Protein AF-0000000072257659 (afdb_homodimer)

InterPro domains:
  IPR004472 Dethiobiotin synthase BioD [MF_00336] (3-210)
  IPR004472 Dethiobiotin synthase BioD [PIRSF006755] (4-198)
  IPR004472 Dethiobiotin synthase BioD [PTHR43210] (4-196)
  IPR004472 Dethiobiotin synthase BioD [TIGR00347] (7-176)
  IPR027417 P-loop containing nucleoside triphosphate hydrolase [G3DSA:3.40.50.300] (1-205)
  IPR027417 P-loop containing nucleoside triphosphate hydrolase [SSF52540] (1-191)

Organism: Glaesserella parasuis serovar 5 (strain SH0165) (NCBI:txid557723)

Solvent-accessible surface area (backbone atoms only — not comparable to full-atom values): 22150 Å² total; per-residue (Å²): 130,75,25,49,58,37,33,36,33,19,57,35,65,90,48,44,44,57,59,51,51,13,52,51,42,32,53,45,36,75,73,71,43,49,60,46,70,30,37,59,47,36,54,52,36,69,80,66,49,65,60,57,52,51,26,29,58,64,51,69,49,72,90,46,73,51,49,79,70,31,53,30,37,73,38,63,28,57,55,81,55,55,52,28,58,31,28,53,76,66,74,46,76,72,54,67,63,62,50,50,50,31,50,54,58,49,17,69,76,20,54,29,31,40,35,29,57,50,47,22,53,47,28,38,44,40,98,86,42,27,46,47,56,53,36,50,73,68,55,42,35,26,32,39,26,34,48,27,37,92,57,31,63,24,38,43,48,38,52,52,51,48,28,60,75,54,67,37,48,58,50,26,41,33,40,26,54,67,59,46,82,42,70,70,54,22,53,50,45,51,54,51,51,50,53,50,34,56,74,75,39,66,85,34,44,79,41,79,40,70,75,74,93,128,130,74,25,47,58,35,34,36,33,16,56,36,66,90,48,45,44,57,59,50,52,14,52,51,43,32,53,43,35,74,72,70,44,48,61,46,68,29,38,58,47,37,54,52,37,69,80,68,48,65,60,56,53,50,25,29,58,62,50,69,50,73,89,47,72,50,49,78,71,31,52,31,36,74,38,62,29,57,53,81,56,54,52,29,58,30,28,54,76,67,74,47,77,71,54,68,64,62,49,51,51,31,51,54,58,48,18,69,76,19,53,30,31,40,37,30,56,50,46,22,54,47,28,38,44,40,98,85,40,29,46,47,54,53,36,51,74,66,56,42,35,26,34,40,27,33,47,28,37,93,55,32,62,24,38,44,46,38,50,53,51,49,28,60,74,55,65,38,50,56,51,26,42,32,39,28,53,66,58,46,81,42,70,69,53,21,53,50,46,51,54,50,50,52,53,49,34,56,74,74,37,67,85,34,42,79,40,81,40,70,76,74,93,127

Radius of gyration: 22.58 Å; Cα contacts (8 Å, |Δi|>4): 919; chains: 2; bounding box: 48×72×50 Å

Foldseek 3Di:
DFAAEEEEFELFPPLCRLVVLLQVQLVVVVVPWFEAEAEAAAEQDDQQHPSNVSSCVSNVHDDDPCRNVCLRPVYYFNHPDFQAVRCVVVVHADDVVSNVVSSRVVRVPTNYYYYYYHTHCAGDNHPVDGNLNVCLVVLHAYEYEFELDPPRLVSVVVRVVSCVVSVRHHAEYEYEHPPDDDPVSRVVSLVVVVVVCCVPPVNHYYHYDYDDDD/DFAAEEEEFELFAPLCRLVVLLQVQLVVVVVPWFEAEAEAAAEQDDQQHPSNVSSCVSNVHDDDPCRNVCLRPVYYFNHPDFQAVRCVVVVHADDVVSNVVSSRVVRVPTNYYYYYYHTHCAGDNHPPDGNLNVCLVVLHAYEYEFELDPPRLVSVVVRVVSCVVSVRHHAAYEYEHPPPPDPVSRVVSLVVVVVVCCVPPVNHYYHYDYDDDD

Nearest PDB structures (foldseek):
  1a82-assembly1_A  TM=8.736E-01  e=1.818E-18  Escherichia coli
  1dae-assembly1_A  TM=8.773E-01  e=2.198E-18  Escherichia coli
  1dts-assembly1_A-2  TM=8.507E-01  e=1.213E-17  Escherichia coli
  3of5-assembly1_B  TM=8.726E-01  e=6.955E-16  Francisella tularensis subsp. tularensis SCHU S4
  3of5-assembly1_A  TM=8.571E-01  e=1.583E-15  Francisella tularensis subsp. tularensis SCHU S4

Structure (mmCIF, N/CA/C/O backbone):
data_AF-0000000072257659-model_v1
#
loop_
_entity.id
_entity.type
_entity.pdbx_description
1 polymer 'ATP-dependent dethiobiotin synthetase BioD'
#
loop_
_atom_site.group_PDB
_atom_site.id
_atom_site.type_symbol
_atom_site.label_atom_id
_atom_site.label_alt_id
_atom_site.label_comp_id
_atom_site.label_asym_id
_atom_site.label_entity_id
_atom_site.label_seq_id
_atom_site.pdbx_PDB_ins_code
_atom_site.Cartn_x
_atom_site.Cartn_y
_atom_site.Cartn_z
_atom_site.occupancy
_atom_site.B_iso_or_equiv
_atom_site.auth_seq_id
_atom_site.auth_comp_id
_atom_site.auth_asym_id
_atom_site.auth_atom_id
_atom_site.pdbx_PDB_model_num
ATOM 1 N N . MET A 1 1 ? -6.242 -27.188 -26.516 1 78.69 1 MET A N 1
ATOM 2 C CA . MET A 1 1 ? -6.359 -25.766 -26.188 1 78.69 1 MET A CA 1
ATOM 3 C C . MET A 1 1 ? -5.438 -25.391 -25.031 1 78.69 1 MET A C 1
ATOM 5 O O . MET A 1 1 ? -5.18 -26.219 -24.141 1 78.69 1 MET A O 1
ATOM 9 N N . LEU A 1 2 ? -4.652 -24.25 -25.047 1 93.5 2 LEU A N 1
ATOM 10 C CA . LEU A 1 2 ? -3.711 -23.859 -24 1 93.5 2 LEU A CA 1
ATOM 11 C C . LEU A 1 2 ? -4.441 -23.531 -22.719 1 93.5 2 LEU A C 1
ATOM 13 O O . LEU A 1 2 ? -5.516 -22.922 -22.734 1 93.5 2 LEU A O 1
ATOM 17 N N . GLY A 1 3 ? -3.881 -24 -21.625 1 98.12 3 GLY A N 1
ATOM 18 C CA . GLY A 1 3 ? -4.461 -23.719 -20.312 1 98.12 3 GLY A CA 1
ATOM 19 C C . GLY A 1 3 ? -4.57 -22.234 -20.016 1 98.12 3 GLY A C 1
ATOM 20 O O . GLY A 1 3 ? -3.816 -21.422 -20.562 1 98.12 3 GLY A O 1
ATOM 21 N N . LYS A 1 4 ? -5.559 -21.875 -19.203 1 98.56 4 LYS A N 1
ATOM 22 C CA . LYS A 1 4 ? -5.742 -20.5 -18.734 1 98.56 4 LYS A CA 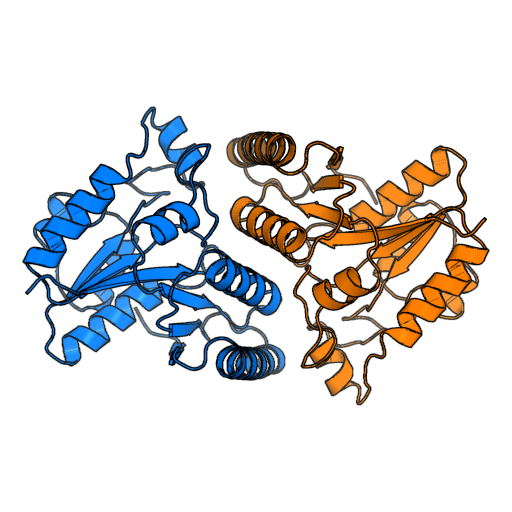1
ATOM 23 C C . LYS A 1 4 ? -4.73 -20.156 -17.656 1 98.56 4 LYS A C 1
ATOM 25 O O . LYS A 1 4 ? -4.469 -20.953 -16.75 1 98.56 4 LYS A O 1
ATOM 30 N N . VAL A 1 5 ? -4.113 -19.016 -17.797 1 98.88 5 VAL A N 1
ATOM 31 C CA . VAL A 1 5 ? -3.205 -18.516 -16.766 1 98.88 5 VAL A CA 1
ATOM 32 C C . VAL A 1 5 ? -3.896 -17.438 -15.945 1 98.88 5 VAL A C 1
ATOM 34 O O . VAL A 1 5 ? -4.492 -16.516 -16.5 1 98.88 5 VAL A O 1
ATOM 37 N N . ILE A 1 6 ? -3.916 -17.531 -14.648 1 98.88 6 ILE A N 1
ATOM 38 C CA . ILE A 1 6 ? -4.398 -16.516 -13.719 1 98.88 6 ILE A CA 1
ATOM 39 C C . ILE A 1 6 ? -3.279 -16.109 -12.758 1 98.88 6 ILE A C 1
ATOM 41 O O . ILE A 1 6 ? -2.625 -16.984 -12.172 1 98.88 6 ILE A O 1
ATOM 45 N N . PHE A 1 7 ? -2.977 -14.875 -12.695 1 98.94 7 PHE A N 1
ATOM 46 C CA . PHE A 1 7 ? -1.957 -14.375 -11.789 1 98.94 7 PHE A CA 1
ATOM 47 C C . PHE A 1 7 ? -2.551 -14.094 -10.414 1 98.94 7 PHE A C 1
ATOM 49 O O . PHE A 1 7 ? -3.648 -13.539 -10.305 1 98.94 7 PHE A O 1
ATOM 56 N N . VAL A 1 8 ? -1.877 -14.492 -9.336 1 98.94 8 VAL A N 1
ATOM 57 C CA . VAL A 1 8 ? -2.305 -14.219 -7.973 1 98.94 8 VAL A CA 1
ATOM 58 C C . VAL A 1 8 ? -1.305 -13.289 -7.289 1 98.94 8 VAL A C 1
ATOM 60 O O . VAL A 1 8 ? -0.116 -13.602 -7.195 1 98.94 8 VAL A O 1
ATOM 63 N N . SER A 1 9 ? -1.719 -12.156 -6.875 1 98.88 9 SER A N 1
ATOM 64 C CA . SER A 1 9 ? -0.902 -11.219 -6.113 1 98.88 9 SER A CA 1
ATOM 65 C C . SER A 1 9 ? -1.606 -10.789 -4.832 1 98.88 9 SER A C 1
ATOM 67 O O . SER A 1 9 ? -2.678 -11.297 -4.5 1 98.88 9 SER A O 1
ATOM 69 N N . GLY A 1 10 ? -0.973 -10.031 -4.004 1 98.69 10 GLY A N 1
ATOM 70 C CA . GLY A 1 10 ? -1.512 -9.484 -2.77 1 98.69 10 GLY A CA 1
ATOM 71 C C . GLY A 1 10 ? -1.217 -8.008 -2.592 1 98.69 10 GLY A C 1
ATOM 72 O O . GLY A 1 10 ? -0.432 -7.43 -3.348 1 98.69 10 GLY A O 1
ATOM 73 N N . ILE A 1 11 ? -1.874 -7.438 -1.602 1 98.31 11 ILE A N 1
ATOM 74 C CA . ILE A 1 11 ? -1.681 -6.008 -1.364 1 98.31 11 ILE A CA 1
ATOM 75 C C . ILE A 1 11 ? -0.435 -5.793 -0.507 1 98.31 11 ILE A C 1
ATOM 77 O O . ILE A 1 11 ? 0.027 -4.66 -0.348 1 98.31 11 ILE A O 1
ATOM 81 N N . ASP A 1 12 ? 0.065 -6.848 0.08 1 95.62 12 ASP A N 1
ATOM 82 C CA . ASP A 1 12 ? 1.229 -6.773 0.957 1 95.62 12 ASP A CA 1
ATOM 83 C C . ASP A 1 12 ? 1.918 -8.133 1.073 1 95.62 12 ASP A C 1
ATOM 85 O O . ASP A 1 12 ? 1.405 -9.133 0.579 1 95.62 12 ASP A O 1
ATOM 89 N N . THR A 1 13 ? 3.084 -7.988 1.74 1 92.75 13 THR A N 1
ATOM 90 C CA . THR A 1 13 ? 3.74 -9.227 2.16 1 92.75 13 THR A CA 1
ATOM 91 C C . THR A 1 13 ? 2.939 -9.914 3.26 1 92.75 13 THR A C 1
ATOM 93 O O . THR A 1 13 ? 2.379 -9.25 4.137 1 92.75 13 THR A O 1
ATOM 96 N N . ASP A 1 14 ? 2.699 -11.227 3.264 1 92.19 14 ASP A N 1
ATOM 97 C CA . ASP A 1 14 ? 2.117 -12.062 4.309 1 92.19 14 ASP A CA 1
ATOM 98 C C . ASP A 1 14 ? 0.61 -11.836 4.414 1 92.19 14 ASP A C 1
ATOM 100 O O . ASP A 1 14 ? 0.02 -12.047 5.477 1 92.19 14 ASP A O 1
ATOM 104 N N . VAL A 1 15 ? 0.021 -11.344 3.361 1 96.44 15 VAL A N 1
ATOM 105 C CA . VAL A 1 15 ? -1.415 -11.086 3.373 1 96.44 15 VAL A CA 1
ATOM 106 C C . VAL A 1 15 ? -2.176 -12.391 3.135 1 96.44 15 VAL A C 1
ATOM 108 O O . VAL A 1 15 ? -3.398 -12.438 3.297 1 96.44 15 VAL A O 1
ATOM 111 N N . GLY A 1 16 ? -1.521 -13.477 2.711 1 96.75 16 GLY A N 1
ATOM 112 C CA . GLY A 1 16 ? -2.17 -14.773 2.543 1 96.75 16 GLY A CA 1
ATOM 113 C C . GLY A 1 16 ? -2.227 -15.227 1.096 1 96.75 16 GLY A C 1
ATOM 114 O O . GLY A 1 16 ? -3.053 -16.062 0.736 1 96.75 16 GLY A O 1
ATOM 115 N N . LYS A 1 17 ? -1.448 -14.734 0.213 1 97.62 17 LYS A N 1
ATOM 116 C CA . LYS A 1 17 ? -1.398 -15.086 -1.202 1 97.62 17 LYS A CA 1
ATOM 117 C C . LYS A 1 17 ? -1.211 -16.594 -1.387 1 97.62 17 LYS A C 1
ATOM 119 O O . LYS A 1 17 ? -1.896 -17.219 -2.203 1 97.62 17 LYS A O 1
ATOM 124 N N . THR A 1 18 ? -0.218 -17.078 -0.616 1 98.12 18 THR A N 1
ATOM 125 C CA . THR A 1 18 ? 0.131 -18.5 -0.749 1 98.12 18 THR A CA 1
ATOM 126 C C . THR A 1 18 ? -1.071 -19.375 -0.436 1 98.12 18 THR A C 1
ATOM 128 O O . THR A 1 18 ? -1.379 -20.312 -1.189 1 98.12 18 THR A O 1
ATOM 131 N N . ILE A 1 19 ? -1.768 -19.062 0.643 1 98.44 19 ILE A N 1
ATOM 132 C CA . ILE A 1 19 ? -2.947 -19.828 1.051 1 98.44 19 ILE A CA 1
ATOM 133 C C . ILE A 1 19 ? -4.051 -19.656 0.009 1 98.44 19 ILE A C 1
ATOM 135 O O . ILE A 1 19 ? -4.672 -20.641 -0.412 1 98.44 19 ILE A O 1
ATOM 139 N N . ALA A 1 20 ? -4.281 -18.422 -0.429 1 98.62 20 ALA A N 1
ATOM 140 C CA . ALA A 1 20 ? -5.312 -18.141 -1.423 1 98.62 20 ALA A CA 1
ATOM 141 C C . ALA A 1 20 ? -5.062 -18.922 -2.713 1 98.62 20 ALA A C 1
ATOM 143 O O . ALA A 1 20 ? -5.992 -19.469 -3.307 1 98.62 20 ALA A O 1
ATOM 144 N N . THR A 1 21 ? -3.783 -18.969 -3.172 1 98.88 21 THR A N 1
ATOM 145 C CA . THR A 1 21 ? -3.416 -19.688 -4.387 1 98.88 21 THR A CA 1
ATOM 146 C C . THR A 1 21 ? -3.734 -21.172 -4.254 1 98.88 21 THR A C 1
ATOM 148 O O . THR A 1 21 ? -4.363 -21.766 -5.137 1 98.88 21 THR A O 1
ATOM 151 N N . GLY A 1 22 ? -3.316 -21.719 -3.117 1 98.75 22 GLY A N 1
ATOM 152 C CA . GLY A 1 22 ? -3.578 -23.141 -2.881 1 98.75 22 GLY A CA 1
ATOM 153 C C . GLY A 1 22 ? -5.059 -23.469 -2.828 1 98.75 22 GLY A C 1
ATOM 154 O O . GLY A 1 22 ? -5.504 -24.438 -3.432 1 98.75 22 GLY A O 1
ATOM 155 N N . VAL A 1 23 ? -5.82 -22.672 -2.115 1 98.69 23 VAL A N 1
ATOM 156 C CA . VAL A 1 23 ? -7.25 -22.906 -1.945 1 98.69 23 VAL A CA 1
ATOM 157 C C . VAL A 1 23 ? -7.961 -22.75 -3.287 1 98.69 23 VAL A C 1
ATOM 159 O O . VAL A 1 23 ? -8.844 -23.547 -3.623 1 98.69 23 VAL A O 1
ATOM 162 N N . TYR A 1 24 ? -7.582 -21.734 -4.059 1 98.75 24 TYR A N 1
ATOM 163 C CA . TYR A 1 24 ? -8.172 -21.547 -5.379 1 98.75 24 TYR A CA 1
ATOM 164 C C . TYR A 1 24 ? -7.863 -22.719 -6.289 1 98.75 24 TYR A C 1
ATOM 166 O O . TYR A 1 24 ? -8.734 -23.203 -7.016 1 98.75 24 TYR A O 1
ATOM 174 N N . ALA A 1 25 ? -6.633 -23.234 -6.246 1 98.81 25 ALA A N 1
ATOM 175 C CA . ALA A 1 25 ? -6.223 -24.406 -7.027 1 98.81 25 ALA A CA 1
ATOM 176 C C . ALA A 1 25 ? -7.055 -25.625 -6.652 1 98.81 25 ALA A C 1
ATOM 178 O O . ALA A 1 25 ? -7.566 -26.328 -7.527 1 98.81 25 ALA A O 1
ATOM 179 N N . LYS A 1 26 ? -7.164 -25.844 -5.363 1 98.5 26 LYS A N 1
ATOM 180 C CA . LYS A 1 26 ? -7.945 -26.984 -4.879 1 98.5 26 LYS A CA 1
ATOM 181 C C . LYS A 1 26 ? -9.391 -26.906 -5.363 1 98.5 26 LYS A C 1
ATOM 183 O O . LYS A 1 26 ? -9.969 -27.906 -5.789 1 98.5 26 LYS A O 1
ATOM 188 N N . THR A 1 27 ? -9.961 -25.703 -5.27 1 98.19 27 THR A N 1
ATOM 189 C CA . THR A 1 27 ? -11.336 -25.484 -5.695 1 98.19 27 THR A CA 1
ATOM 190 C C . THR A 1 27 ? -11.508 -25.828 -7.172 1 98.19 27 THR A C 1
ATOM 192 O O . THR A 1 27 ? -12.484 -26.484 -7.551 1 98.19 27 THR A O 1
ATOM 195 N N . LEU A 1 28 ? -10.594 -25.422 -8.039 1 98.62 28 LEU A N 1
ATOM 196 C CA . LEU A 1 28 ? -10.633 -25.734 -9.461 1 98.62 28 LEU A CA 1
ATOM 197 C C . LEU A 1 28 ? -10.484 -27.234 -9.688 1 98.62 28 LEU A C 1
ATOM 199 O O . LEU A 1 28 ? -11.172 -27.812 -10.539 1 98.62 28 LEU A O 1
ATOM 203 N N . GLN A 1 29 ? -9.594 -27.828 -8.898 1 98.31 29 GLN A N 1
ATOM 204 C CA . GLN A 1 29 ? -9.406 -29.266 -8.984 1 98.31 29 GLN A CA 1
ATOM 205 C C . GLN A 1 29 ? -10.703 -30.016 -8.672 1 98.31 29 GLN A C 1
ATOM 207 O O . GLN A 1 29 ? -11.055 -30.969 -9.367 1 98.31 29 GLN A O 1
ATOM 212 N N . GLU A 1 30 ? -11.297 -29.562 -7.66 1 98.19 30 GLU A N 1
ATOM 213 C CA . GLU A 1 30 ? -12.539 -30.188 -7.227 1 98.19 30 GLU A CA 1
ATOM 214 C C . GLU A 1 30 ? -13.633 -30.031 -8.281 1 98.19 30 GLU A C 1
ATOM 216 O O . GLU A 1 30 ? -14.594 -30.797 -8.305 1 98.19 30 GLU A O 1
ATOM 221 N N . GLN A 1 31 ? -13.508 -29.094 -9.109 1 98.31 31 GLN A N 1
ATOM 222 C CA . GLN A 1 31 ? -14.445 -28.875 -10.211 1 98.31 31 GLN A CA 1
ATOM 223 C C . GLN A 1 31 ? -14.102 -29.75 -11.414 1 98.31 31 GLN A C 1
ATOM 225 O O . GLN A 1 31 ? -14.805 -29.719 -12.422 1 98.31 31 GLN A O 1
ATOM 230 N N . GLY A 1 32 ? -12.945 -30.453 -11.391 1 98.31 32 GLY A N 1
ATOM 231 C CA . GLY A 1 32 ? -12.602 -31.422 -12.422 1 98.31 32 GLY A CA 1
ATOM 232 C C . GLY A 1 32 ? -11.516 -30.938 -13.359 1 98.31 32 GLY A C 1
ATOM 233 O O . GLY A 1 32 ? -11.164 -31.625 -14.328 1 98.31 32 GLY A O 1
ATOM 234 N N . PHE A 1 33 ? -10.938 -29.797 -13.078 1 98.62 33 PHE A N 1
ATOM 235 C CA . PHE A 1 33 ? -9.891 -29.25 -13.945 1 98.62 33 PHE A CA 1
ATOM 236 C C . PHE A 1 33 ? -8.516 -29.75 -13.516 1 98.62 33 PHE A C 1
ATOM 238 O O . PHE A 1 33 ? -8.281 -29.984 -12.328 1 98.62 33 PHE A O 1
ATOM 245 N N . SER A 1 34 ? -7.672 -29.953 -14.453 1 98.56 34 SER A N 1
ATOM 246 C CA . SER A 1 34 ? -6.258 -30.094 -14.109 1 98.56 34 SER A CA 1
ATOM 247 C C . SER A 1 34 ? -5.637 -28.734 -13.789 1 98.56 34 SER A C 1
ATOM 249 O O . SER A 1 34 ? -5.773 -27.781 -14.555 1 98.56 34 SER A O 1
ATOM 251 N N . VAL A 1 35 ? -5.027 -28.641 -12.594 1 98.75 35 VAL A N 1
ATOM 252 C CA . VAL A 1 35 ? -4.547 -27.344 -12.125 1 98.75 35 VAL A CA 1
ATOM 253 C C . VAL A 1 35 ? -3.104 -27.469 -11.641 1 98.75 35 VAL A C 1
ATOM 255 O O . VAL A 1 35 ? -2.768 -28.422 -10.922 1 98.75 35 VAL A O 1
ATOM 258 N N . ILE A 1 36 ? -2.256 -26.594 -12.039 1 98.81 36 ILE A N 1
ATOM 259 C CA . ILE A 1 36 ? -0.917 -26.469 -11.469 1 98.81 36 ILE A CA 1
ATOM 260 C C . ILE A 1 36 ? -0.698 -25.062 -10.945 1 98.81 36 ILE A C 1
ATOM 262 O O . ILE A 1 36 ? -1.276 -24.094 -11.469 1 98.81 36 ILE A O 1
ATOM 266 N N . THR A 1 37 ? 0.063 -24.922 -9.875 1 98.94 37 THR A N 1
ATOM 267 C CA . THR A 1 37 ? 0.457 -23.625 -9.344 1 98.94 37 THR A CA 1
ATOM 268 C C . THR A 1 37 ? 1.934 -23.359 -9.617 1 98.94 37 THR A C 1
ATOM 270 O O . THR A 1 37 ? 2.74 -24.281 -9.68 1 98.94 37 THR A O 1
ATOM 273 N N . GLN A 1 38 ? 2.211 -22.156 -9.828 1 98.88 38 GLN A N 1
ATOM 274 C CA . GLN A 1 38 ? 3.557 -21.656 -10.102 1 98.88 38 GLN A CA 1
ATOM 275 C C . GLN A 1 38 ? 3.869 -20.422 -9.25 1 98.88 38 GLN A C 1
ATOM 277 O O . GLN A 1 38 ? 2.99 -19.594 -9 1 98.88 38 GLN A O 1
ATOM 282 N N . LYS A 1 39 ? 5.043 -20.312 -8.719 1 98.81 39 LYS A N 1
ATOM 283 C CA . LYS A 1 39 ? 5.578 -19.125 -8.055 1 98.81 39 LYS A CA 1
ATOM 284 C C . LYS A 1 39 ? 6.574 -18.391 -8.953 1 98.81 39 LYS A C 1
ATOM 286 O O . LYS A 1 39 ? 7.555 -18.984 -9.414 1 98.81 39 LYS A O 1
ATOM 291 N N . MET A 1 40 ? 6.305 -17.141 -9.18 1 98.38 40 MET A N 1
ATOM 292 C CA . MET A 1 40 ? 7.125 -16.359 -10.094 1 98.38 40 MET A CA 1
ATOM 293 C C . MET A 1 40 ? 8.578 -16.312 -9.617 1 98.38 40 MET A C 1
ATOM 295 O O . MET A 1 40 ? 9.492 -16.609 -10.383 1 98.38 40 MET A O 1
ATOM 299 N N . ILE A 1 41 ? 8.758 -15.922 -8.406 1 98.56 41 ILE A N 1
ATOM 300 C CA . ILE A 1 41 ? 10.047 -15.805 -7.727 1 98.56 41 ILE A CA 1
ATOM 301 C C . ILE A 1 41 ? 9.867 -16.047 -6.23 1 98.56 41 ILE A C 1
ATOM 303 O O . ILE A 1 41 ? 8.969 -15.469 -5.605 1 98.56 41 ILE A O 1
ATOM 307 N N . GLN A 1 42 ? 10.633 -16.953 -5.684 1 98.31 42 GLN A N 1
ATOM 308 C CA . GLN A 1 42 ? 10.625 -17.219 -4.25 1 98.31 42 GLN A CA 1
ATOM 309 C C . GLN A 1 42 ? 11.914 -16.719 -3.594 1 98.31 42 GLN A C 1
ATOM 311 O O . GLN A 1 42 ? 13.008 -17.031 -4.07 1 98.31 42 GLN A O 1
ATOM 316 N N . THR A 1 43 ? 11.719 -15.953 -2.564 1 97.19 43 THR A N 1
ATOM 317 C CA . THR A 1 43 ? 12.867 -15.609 -1.732 1 97.19 43 THR A CA 1
ATOM 318 C C . THR A 1 43 ? 12.758 -16.266 -0.362 1 97.19 43 THR A C 1
ATOM 320 O O . THR A 1 43 ? 11.758 -16.906 -0.056 1 97.19 43 THR A O 1
ATOM 323 N N . SER A 1 44 ? 13.805 -16.281 0.441 1 95.69 44 SER A N 1
ATOM 324 C CA . SER A 1 44 ? 13.867 -16.719 1.831 1 95.69 44 SER A CA 1
ATOM 325 C C . SER A 1 44 ? 13.883 -18.234 1.93 1 95.69 44 SER A C 1
ATOM 327 O O . SER A 1 44 ? 13.445 -18.812 2.932 1 95.69 44 SER A O 1
ATOM 329 N N . CYS A 1 45 ? 14.25 -18.953 0.87 1 95.12 45 CYS A N 1
ATOM 330 C CA . CYS A 1 45 ? 14.359 -20.406 0.972 1 95.12 45 CYS A CA 1
ATOM 331 C C . CYS A 1 45 ? 15.367 -20.953 -0.039 1 95.12 45 CYS A C 1
ATOM 333 O O . CYS A 1 45 ? 15.945 -20.188 -0.817 1 95.12 45 CYS A O 1
ATOM 335 N N . GLU A 1 46 ? 15.625 -22.266 0.079 1 95.44 46 GLU A N 1
ATOM 336 C CA . GLU A 1 46 ? 16.469 -23 -0.852 1 95.44 46 GLU A CA 1
ATOM 337 C C . GLU A 1 46 ? 15.781 -24.266 -1.35 1 95.44 46 GLU A C 1
ATOM 339 O O . GLU A 1 46 ? 14.922 -24.828 -0.663 1 95.44 46 GLU A O 1
ATOM 344 N N . GLY A 1 47 ? 16.219 -24.625 -2.57 1 95.88 47 GLY A N 1
ATOM 345 C CA . GLY A 1 47 ? 15.594 -25.828 -3.117 1 95.88 47 GLY A CA 1
ATOM 346 C C . GLY A 1 47 ? 14.203 -25.578 -3.668 1 95.88 47 GLY A C 1
ATOM 347 O O . GLY A 1 47 ? 14 -24.656 -4.465 1 95.88 47 GLY A O 1
ATOM 348 N N . ILE A 1 48 ? 13.281 -26.453 -3.289 1 97.56 48 ILE A N 1
ATOM 349 C CA . ILE A 1 48 ? 11.906 -26.281 -3.742 1 97.56 48 ILE A CA 1
ATOM 350 C C . ILE A 1 48 ? 11.266 -25.094 -3.023 1 97.56 48 ILE A C 1
ATOM 352 O O . ILE A 1 48 ? 11.398 -24.953 -1.805 1 97.56 48 ILE A O 1
ATOM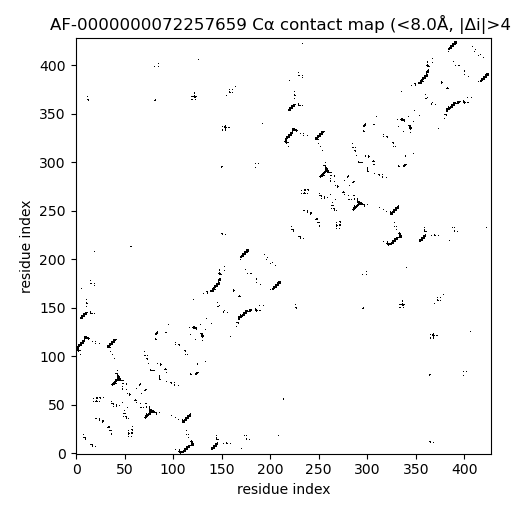 356 N N . ALA A 1 49 ? 10.617 -24.297 -3.789 1 98.31 49 ALA A N 1
ATOM 357 C CA . ALA A 1 49 ? 10 -23.094 -3.234 1 98.31 49 ALA A CA 1
ATOM 358 C C . ALA A 1 49 ? 9.023 -23.453 -2.117 1 98.31 49 ALA A C 1
ATOM 360 O O . ALA A 1 49 ? 8.133 -24.281 -2.303 1 98.31 49 ALA A O 1
ATOM 361 N N . ALA A 1 50 ? 9.141 -22.812 -0.969 1 98.06 50 ALA A N 1
ATOM 362 C CA . ALA A 1 50 ? 8.305 -23.062 0.201 1 98.06 50 ALA A CA 1
ATOM 363 C C . ALA A 1 50 ? 6.824 -22.875 -0.126 1 98.06 50 ALA A C 1
ATOM 365 O O . ALA A 1 50 ? 5.973 -23.625 0.363 1 98.06 50 ALA A O 1
ATOM 366 N N . ASP A 1 51 ? 6.488 -21.859 -0.94 1 98.44 51 ASP A N 1
ATOM 367 C CA . ASP A 1 51 ? 5.098 -21.594 -1.3 1 98.44 51 ASP A CA 1
ATOM 368 C C . ASP A 1 51 ? 4.52 -22.734 -2.129 1 98.44 51 ASP A C 1
ATOM 370 O O . ASP A 1 51 ? 3.346 -23.094 -1.985 1 98.44 51 ASP A O 1
ATOM 374 N N . ILE A 1 52 ? 5.34 -23.359 -3.01 1 98.81 52 ILE A N 1
ATOM 375 C CA . ILE A 1 52 ? 4.906 -24.5 -3.809 1 98.81 52 ILE A CA 1
ATOM 376 C C . ILE A 1 52 ? 4.559 -25.672 -2.889 1 98.81 52 ILE A C 1
ATOM 378 O O . ILE A 1 52 ? 3.551 -26.359 -3.098 1 98.81 52 ILE A O 1
ATOM 382 N N . LEU A 1 53 ? 5.383 -25.844 -1.858 1 98.62 53 LEU A N 1
ATOM 383 C CA . LEU A 1 53 ? 5.121 -26.906 -0.898 1 98.62 53 LEU A CA 1
ATOM 384 C C . LEU A 1 53 ? 3.775 -26.703 -0.21 1 98.62 53 LEU A C 1
ATOM 386 O O . LEU A 1 53 ? 3.012 -27.656 -0.033 1 98.62 53 LEU A O 1
ATOM 390 N N . VAL A 1 54 ? 3.469 -25.5 0.124 1 98.44 54 VAL A N 1
ATOM 391 C CA . VAL A 1 54 ? 2.205 -25.172 0.778 1 98.44 54 VAL A CA 1
ATOM 392 C C . VAL A 1 54 ? 1.047 -25.422 -0.188 1 98.44 54 VAL A C 1
ATOM 394 O O . VAL A 1 54 ? 0.01 -25.953 0.198 1 98.44 54 VAL A O 1
ATOM 397 N N . HIS A 1 55 ? 1.25 -24.984 -1.503 1 98.75 55 HIS A N 1
ATOM 398 C CA . HIS A 1 55 ? 0.226 -25.234 -2.512 1 98.75 55 HIS A CA 1
ATOM 399 C C . HIS A 1 55 ? -0.111 -26.719 -2.594 1 98.75 55 HIS A C 1
ATOM 401 O O . HIS A 1 55 ? -1.284 -27.094 -2.566 1 98.75 55 HIS A O 1
ATOM 407 N N . ARG A 1 56 ? 0.948 -27.609 -2.689 1 98.81 56 ARG A N 1
ATOM 408 C CA . ARG A 1 56 ? 0.762 -29.047 -2.82 1 98.81 56 ARG A CA 1
ATOM 409 C C . ARG A 1 56 ? 0.041 -29.625 -1.604 1 98.81 56 ARG A C 1
ATOM 411 O O . ARG A 1 56 ? -0.867 -30.453 -1.744 1 98.81 56 ARG A O 1
ATOM 418 N N . LYS A 1 57 ? 0.429 -29.125 -0.481 1 98.62 57 LYS A N 1
ATOM 419 C CA . LYS A 1 57 ? -0.208 -29.562 0.755 1 98.62 57 LYS A CA 1
ATOM 420 C C . LYS A 1 57 ? -1.697 -29.234 0.757 1 98.62 57 LYS A C 1
ATOM 422 O O . LYS A 1 57 ? -2.529 -30.078 1.079 1 98.62 57 LYS A O 1
ATOM 427 N N . ILE A 1 58 ? -2.072 -28.031 0.394 1 98.31 58 ILE A N 1
ATOM 428 C CA . ILE A 1 58 ? -3.463 -27.594 0.381 1 98.31 58 ILE A CA 1
ATOM 429 C C . ILE A 1 58 ? -4.242 -28.375 -0.671 1 98.31 58 ILE A C 1
ATOM 431 O O . ILE A 1 58 ? -5.383 -28.781 -0.436 1 98.31 58 ILE A O 1
ATOM 435 N N . GLN A 1 59 ? -3.613 -28.594 -1.795 1 97.94 59 GLN A N 1
ATOM 436 C CA . GLN A 1 59 ? -4.238 -29.344 -2.879 1 97.94 59 GLN A CA 1
ATOM 437 C C . GLN A 1 59 ? -4.398 -30.828 -2.508 1 97.94 59 GLN A C 1
ATOM 439 O O . GLN A 1 59 ? -5.191 -31.547 -3.119 1 97.94 59 GLN A O 1
ATOM 444 N N . GLY A 1 60 ? -3.631 -31.281 -1.521 1 97.62 60 GLY A N 1
ATOM 445 C CA . GLY A 1 60 ? -3.668 -32.688 -1.113 1 97.62 60 GLY A CA 1
ATOM 446 C C . GLY A 1 60 ? -2.969 -33.594 -2.092 1 97.62 60 GLY A C 1
ATOM 447 O O . GLY A 1 60 ? -3.424 -34.719 -2.328 1 97.62 60 GLY A O 1
ATOM 448 N N . ILE A 1 61 ? -1.893 -33.188 -2.734 1 98.06 61 ILE A N 1
ATOM 449 C CA . ILE A 1 61 ? -1.161 -33.969 -3.703 1 98.06 61 ILE A CA 1
ATOM 450 C C . ILE A 1 61 ? 0.331 -33.938 -3.383 1 98.06 61 ILE A C 1
ATOM 452 O O . ILE A 1 61 ? 0.802 -33.031 -2.688 1 98.06 61 ILE A O 1
ATOM 456 N N . ASP A 1 62 ? 1.086 -34.844 -3.873 1 98.12 62 ASP A N 1
ATOM 457 C CA . ASP A 1 62 ? 2.537 -34.875 -3.729 1 98.12 62 ASP A CA 1
ATOM 458 C C . ASP A 1 62 ? 3.215 -33.906 -4.691 1 98.12 62 ASP A C 1
ATOM 460 O O . ASP A 1 62 ? 2.566 -33.344 -5.582 1 98.12 62 ASP A O 1
ATOM 464 N N . LEU A 1 63 ? 4.465 -33.719 -4.48 1 98.5 63 LEU A N 1
ATOM 465 C CA . LEU A 1 63 ? 5.262 -32.969 -5.434 1 98.5 63 LEU A CA 1
ATOM 466 C C . LEU A 1 63 ? 5.172 -33.562 -6.828 1 98.5 63 LEU A C 1
ATOM 468 O O . LEU A 1 63 ? 5.184 -34.812 -6.977 1 98.5 63 LEU A O 1
ATOM 472 N N . LEU A 1 64 ? 5.066 -32.719 -7.77 1 98.38 64 LEU A N 1
ATOM 473 C CA . LEU A 1 64 ? 4.98 -33.125 -9.164 1 98.38 64 LEU A CA 1
ATOM 474 C C . LEU A 1 64 ? 6.348 -33.062 -9.836 1 98.38 64 LEU A C 1
ATOM 476 O O . LEU A 1 64 ? 7.254 -32.375 -9.344 1 98.38 64 LEU A O 1
ATOM 480 N N . PRO A 1 65 ? 6.578 -33.781 -10.914 1 98.25 65 PRO A N 1
ATOM 481 C CA . PRO A 1 65 ? 7.84 -33.688 -11.656 1 98.25 65 PRO A CA 1
ATOM 482 C C . PRO A 1 65 ? 8.219 -32.25 -12.016 1 98.25 65 PRO A C 1
ATOM 484 O O . PRO A 1 65 ? 9.398 -31.891 -11.953 1 98.25 65 PRO A O 1
ATOM 487 N N . GLU A 1 66 ? 7.199 -31.422 -12.328 1 98.44 66 GLU A N 1
ATOM 488 C CA . GLU A 1 66 ? 7.414 -30.016 -12.688 1 98.44 66 GLU A CA 1
ATOM 489 C C . GLU A 1 66 ? 8.016 -29.234 -11.523 1 98.44 66 GLU A C 1
ATOM 491 O O . GLU A 1 66 ? 8.758 -28.266 -11.734 1 98.44 66 GLU A O 1
ATOM 496 N N . ASP A 1 67 ? 7.629 -29.641 -10.289 1 98.56 67 ASP A N 1
ATOM 497 C CA . ASP A 1 67 ? 8.188 -29 -9.102 1 98.56 67 ASP A CA 1
ATOM 498 C C . ASP A 1 67 ? 9.68 -29.312 -8.961 1 98.56 67 ASP A C 1
ATOM 500 O O . ASP A 1 67 ? 10.484 -28.422 -8.727 1 98.56 67 ASP A O 1
ATOM 504 N N . LYS A 1 68 ? 10.039 -30.578 -9.133 1 97.75 68 LYS A N 1
ATOM 505 C CA . LYS A 1 68 ? 11.414 -31.062 -8.977 1 97.75 68 LYS A CA 1
ATOM 506 C C . LYS A 1 68 ? 12.32 -30.484 -10.07 1 97.75 68 LYS A C 1
ATOM 508 O O . LYS A 1 68 ? 13.508 -30.266 -9.836 1 97.75 68 LYS A O 1
ATOM 513 N N . GLU A 1 69 ? 11.75 -30.203 -11.211 1 97 69 GLU A N 1
ATOM 514 C CA . GLU A 1 69 ? 12.492 -29.688 -12.352 1 97 69 GLU A CA 1
ATOM 515 C C . GLU A 1 69 ? 12.656 -28.172 -12.242 1 97 69 GLU A C 1
ATOM 517 O O . GLU A 1 69 ? 13.367 -27.562 -13.047 1 97 69 GLU A O 1
ATOM 522 N N . GLY A 1 70 ? 11.969 -27.547 -11.336 1 97.38 70 GLY A N 1
ATOM 523 C CA . GLY A 1 70 ? 12.07 -26.109 -11.125 1 97.38 70 GLY A CA 1
ATOM 524 C C . GLY A 1 70 ? 11.133 -25.312 -12.016 1 97.38 70 GLY A C 1
ATOM 525 O O . GLY A 1 70 ? 11.18 -24.078 -12.023 1 97.38 70 GLY A O 1
ATOM 526 N N . LEU A 1 71 ? 10.281 -26 -12.758 1 98.12 71 LEU A N 1
ATOM 527 C CA . LEU A 1 71 ? 9.359 -25.344 -13.672 1 98.12 71 LEU A CA 1
ATOM 528 C C . LEU A 1 71 ? 8.328 -24.516 -12.906 1 98.12 71 LEU A C 1
ATOM 530 O O . LEU A 1 71 ? 7.887 -23.469 -13.391 1 98.12 71 LEU A O 1
ATOM 534 N N . THR A 1 72 ? 7.949 -24.938 -11.703 1 98.81 72 THR A N 1
ATOM 535 C CA . THR A 1 72 ? 6.902 -24.281 -10.93 1 98.81 72 THR A CA 1
ATOM 536 C C . THR A 1 72 ? 7.469 -23.109 -10.133 1 98.81 72 THR A C 1
ATOM 538 O O . THR A 1 72 ? 6.719 -22.328 -9.539 1 98.81 72 THR A O 1
ATOM 541 N N . CYS A 1 73 ? 8.758 -22.922 -10.109 1 98.81 73 CYS A N 1
ATOM 542 C CA . CYS A 1 73 ? 9.406 -21.734 -9.57 1 98.81 73 CYS A CA 1
ATOM 543 C C . CYS A 1 73 ? 10.812 -21.578 -10.133 1 98.81 73 CYS A C 1
ATOM 545 O O . CYS A 1 73 ? 11.781 -22.031 -9.516 1 98.81 73 CYS A O 1
ATOM 547 N N . PRO A 1 74 ? 10.945 -20.859 -11.18 1 98.31 74 PRO A N 1
ATOM 548 C CA . PRO A 1 74 ? 12.227 -20.781 -11.883 1 98.31 74 PRO A CA 1
ATOM 549 C C . PRO A 1 74 ? 13.305 -20.062 -11.078 1 98.31 74 PRO A C 1
ATOM 551 O O . PRO A 1 74 ? 14.492 -20.219 -11.359 1 98.31 74 PRO A O 1
ATOM 554 N N . TYR A 1 75 ? 12.891 -19.234 -10.117 1 98.56 75 TYR A N 1
ATOM 555 C CA . TYR A 1 75 ? 13.852 -18.469 -9.328 1 98.56 75 TYR A CA 1
ATOM 556 C C . TYR A 1 75 ? 13.609 -18.656 -7.836 1 98.56 75 TYR A C 1
ATOM 558 O O . TYR A 1 75 ? 12.531 -18.344 -7.332 1 98.56 75 TYR A O 1
ATOM 566 N N . VAL A 1 76 ? 14.562 -19.203 -7.129 1 98.31 76 VAL A N 1
ATOM 567 C CA . VAL A 1 76 ? 14.562 -19.375 -5.68 1 98.31 76 VAL A CA 1
ATOM 568 C C . VAL A 1 76 ? 15.844 -18.766 -5.094 1 98.31 76 VAL A C 1
ATOM 570 O O . VAL A 1 76 ? 16.953 -19.125 -5.508 1 98.31 76 VAL A O 1
ATOM 573 N N . PHE A 1 77 ? 15.656 -17.797 -4.25 1 98.19 77 PHE A N 1
ATOM 574 C CA . PHE A 1 77 ? 16.781 -17.125 -3.623 1 98.19 77 PHE A CA 1
ATOM 575 C C . PHE A 1 77 ? 16.734 -17.281 -2.107 1 98.19 77 PHE A C 1
ATOM 577 O O . PHE A 1 77 ? 15.648 -17.25 -1.514 1 98.19 77 PHE A O 1
ATOM 584 N N . PRO A 1 78 ? 17.766 -17.359 -1.406 1 96.88 78 PRO A N 1
ATOM 585 C CA . PRO A 1 78 ? 17.766 -17.656 0.029 1 96.88 78 PRO A CA 1
ATOM 586 C C . PRO A 1 78 ? 17.453 -16.422 0.881 1 96.88 78 PRO A C 1
ATOM 588 O O . PRO A 1 78 ? 16.875 -16.562 1.962 1 96.88 78 PRO A O 1
ATOM 591 N N . TYR A 1 79 ? 17.875 -15.203 0.538 1 96 79 TYR A N 1
ATOM 592 C CA . TYR A 1 79 ? 17.766 -14.023 1.383 1 96 79 TYR A CA 1
ATOM 593 C C . TYR A 1 79 ? 16.344 -13.477 1.372 1 96 79 TYR A C 1
ATOM 595 O O . TYR A 1 79 ? 15.734 -13.32 0.308 1 96 79 TYR A O 1
ATOM 603 N N . PRO A 1 80 ? 15.734 -13.25 2.5 1 94.88 80 PRO A N 1
ATOM 604 C CA . PRO A 1 80 ? 14.344 -12.789 2.611 1 94.88 80 PRO A CA 1
ATOM 605 C C . PRO A 1 80 ? 14.188 -11.305 2.283 1 94.88 80 PRO A C 1
ATOM 607 O O . PRO A 1 80 ? 14.055 -10.484 3.189 1 94.88 80 PRO A O 1
ATOM 610 N N . CYS A 1 81 ? 14.242 -10.914 1.052 1 96.38 81 CYS A N 1
ATOM 611 C CA . CYS A 1 81 ? 14.141 -9.539 0.574 1 96.38 81 CYS A CA 1
ATOM 612 C C . CYS A 1 81 ? 13.422 -9.484 -0.768 1 96.38 81 CYS A C 1
ATOM 614 O O . CYS A 1 81 ? 12.859 -10.484 -1.219 1 96.38 81 CYS A O 1
ATOM 616 N N . SER A 1 82 ? 13.344 -8.32 -1.33 1 97.25 82 SER A N 1
ATOM 617 C CA . SER A 1 82 ? 12.688 -8.156 -2.625 1 97.25 82 SER A CA 1
ATOM 618 C C . SER A 1 82 ? 13.406 -8.953 -3.711 1 97.25 82 SER A C 1
ATOM 620 O O . SER A 1 82 ? 14.617 -9.156 -3.637 1 97.25 82 SER A O 1
ATOM 622 N N . PRO A 1 83 ? 12.68 -9.383 -4.773 1 98.31 83 PRO A N 1
ATOM 623 C CA . PRO A 1 83 ? 13.281 -10.203 -5.828 1 98.31 83 PRO A CA 1
ATOM 624 C C . PRO A 1 83 ? 14.484 -9.547 -6.484 1 98.31 83 PRO A C 1
ATOM 626 O O . PRO A 1 83 ? 15.508 -10.203 -6.715 1 98.31 83 PRO A O 1
ATOM 629 N N . HIS A 1 84 ? 14.422 -8.258 -6.773 1 98.44 84 HIS A N 1
ATOM 630 C CA . HIS A 1 84 ? 15.531 -7.586 -7.445 1 98.44 84 HIS A CA 1
ATOM 631 C C . HIS A 1 84 ? 16.781 -7.602 -6.586 1 98.44 84 HIS A C 1
ATOM 633 O O . HIS A 1 84 ? 17.891 -7.863 -7.086 1 98.44 84 HIS A O 1
ATOM 639 N N . LEU A 1 85 ? 16.641 -7.348 -5.293 1 97.94 85 LEU A N 1
ATOM 640 C CA . LEU A 1 85 ? 17.781 -7.375 -4.379 1 97.94 85 LEU A CA 1
ATOM 641 C C . LEU A 1 85 ? 18.297 -8.797 -4.207 1 97.94 85 LEU A C 1
ATOM 643 O O . LEU A 1 85 ? 19.516 -9.016 -4.203 1 97.94 85 LEU A O 1
ATOM 647 N N . ALA A 1 86 ? 17.359 -9.773 -4.086 1 97.94 86 ALA A N 1
ATOM 648 C CA . ALA A 1 86 ? 17.75 -11.172 -3.926 1 97.94 86 ALA A CA 1
ATOM 649 C C . ALA A 1 86 ? 18.562 -11.656 -5.117 1 97.94 86 ALA A C 1
ATOM 651 O O . ALA A 1 86 ? 19.562 -12.352 -4.945 1 97.94 86 ALA A O 1
ATOM 652 N N . ALA A 1 87 ? 18.125 -11.32 -6.328 1 98.12 87 ALA A N 1
ATOM 653 C CA . ALA A 1 87 ? 18.844 -11.68 -7.547 1 98.12 87 ALA A CA 1
ATOM 654 C C . ALA A 1 87 ? 20.25 -11.078 -7.555 1 98.12 87 ALA A C 1
ATOM 656 O O . ALA A 1 87 ? 21.219 -11.758 -7.879 1 98.12 87 ALA A O 1
ATOM 657 N N . ARG A 1 88 ? 20.328 -9.766 -7.191 1 97.25 88 ARG A N 1
ATOM 658 C CA . ARG A 1 88 ? 21.609 -9.086 -7.133 1 97.25 88 ARG A CA 1
ATOM 659 C C . ARG A 1 88 ? 22.562 -9.789 -6.168 1 97.25 88 ARG A C 1
ATOM 661 O O . ARG A 1 88 ? 23.734 -10.031 -6.5 1 97.25 88 ARG A O 1
ATOM 668 N N . LEU A 1 89 ? 22.062 -10.133 -4.984 1 97 89 LEU A N 1
ATOM 669 C CA . LEU A 1 89 ? 22.859 -10.797 -3.963 1 97 89 LEU A CA 1
ATOM 670 C C . LEU A 1 89 ? 23.328 -12.164 -4.441 1 97 89 LEU A C 1
ATOM 672 O O . LEU A 1 89 ? 24.422 -12.617 -4.062 1 97 89 LEU A O 1
ATOM 676 N N . ALA A 1 90 ? 22.562 -12.797 -5.312 1 96.56 90 ALA A N 1
ATOM 677 C CA . ALA A 1 90 ? 22.891 -14.117 -5.852 1 96.56 90 ALA A CA 1
ATOM 678 C C . ALA A 1 90 ? 23.672 -13.992 -7.152 1 96.56 90 ALA A C 1
ATOM 680 O O . ALA A 1 90 ? 23.938 -14.992 -7.824 1 96.56 90 ALA A O 1
ATOM 681 N N . HIS A 1 91 ? 24 -12.75 -7.566 1 97 91 HIS A N 1
ATOM 682 C CA . HIS A 1 91 ? 24.781 -12.477 -8.773 1 97 91 HIS A CA 1
ATOM 683 C C . HIS A 1 91 ? 24.094 -13.047 -10.008 1 97 91 HIS A C 1
ATOM 685 O O . HIS A 1 91 ? 24.734 -13.688 -10.844 1 97 91 HIS A O 1
ATOM 691 N N . THR A 1 92 ? 22.828 -12.906 -9.984 1 95.69 92 THR A N 1
ATOM 692 C CA . THR A 1 92 ? 22.016 -13.336 -11.117 1 95.69 92 THR A CA 1
ATOM 693 C C . THR A 1 92 ? 21.031 -12.25 -11.523 1 95.69 92 THR A C 1
ATOM 695 O O . THR A 1 92 ? 20.891 -11.234 -10.828 1 95.69 92 THR A O 1
ATOM 698 N N . GLU A 1 93 ? 20.516 -12.367 -12.727 1 96.5 93 GLU A N 1
ATOM 699 C CA . GLU A 1 93 ? 19.469 -11.484 -13.227 1 96.5 93 GLU A CA 1
ATOM 700 C C . GLU A 1 93 ? 18.188 -12.266 -13.508 1 96.5 93 GLU A C 1
ATOM 702 O O . GLU A 1 93 ? 18.234 -13.375 -14.031 1 96.5 93 GLU A O 1
ATOM 707 N N . ILE A 1 94 ? 17.125 -11.727 -13.086 1 98.38 94 ILE A N 1
ATOM 708 C CA . ILE A 1 94 ? 15.828 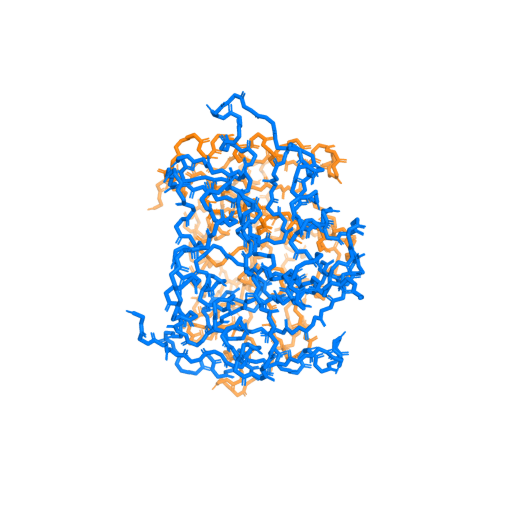-12.352 -13.367 1 98.38 94 ILE A CA 1
ATOM 709 C C . ILE A 1 94 ? 15.398 -12.016 -14.789 1 98.38 94 ILE A C 1
ATOM 711 O O . ILE A 1 94 ? 15.266 -10.844 -15.148 1 98.38 94 ILE A O 1
ATOM 715 N N . ASP A 1 95 ? 15.273 -13.008 -15.562 1 97.94 95 ASP A N 1
ATOM 716 C CA . ASP A 1 95 ? 14.766 -12.922 -16.922 1 97.94 95 ASP A CA 1
ATOM 717 C C . ASP A 1 95 ? 13.297 -13.328 -17 1 97.94 95 ASP A C 1
ATOM 719 O O . ASP A 1 95 ? 12.969 -14.5 -16.828 1 97.94 95 ASP A O 1
ATOM 723 N N . GLU A 1 96 ? 12.414 -12.398 -17.297 1 96.75 96 GLU A N 1
ATOM 724 C CA . GLU A 1 96 ? 10.992 -12.703 -17.297 1 96.75 96 GLU A CA 1
ATOM 725 C C . GLU A 1 96 ? 10.648 -13.734 -18.375 1 96.75 96 GLU A C 1
ATOM 727 O O . GLU A 1 96 ? 9.648 -14.445 -18.25 1 96.75 96 GLU A O 1
ATOM 732 N N . ASN A 1 97 ? 11.508 -13.852 -19.469 1 97.94 97 ASN A N 1
ATOM 733 C CA . ASN A 1 97 ? 11.266 -14.875 -20.484 1 97.94 97 ASN A CA 1
ATOM 734 C C . ASN A 1 97 ? 11.375 -16.281 -19.891 1 97.94 97 ASN A C 1
ATOM 736 O O . ASN A 1 97 ? 10.672 -17.203 -20.328 1 97.94 97 ASN A O 1
ATOM 740 N N . LYS A 1 98 ? 12.328 -16.469 -18.969 1 98.31 98 LYS A N 1
ATOM 741 C CA . LYS A 1 98 ? 12.438 -17.75 -18.297 1 98.31 98 LYS A CA 1
ATOM 742 C C . LYS A 1 98 ? 11.148 -18.094 -17.562 1 98.31 98 LYS A C 1
ATOM 744 O O . LYS A 1 98 ? 10.703 -19.25 -17.594 1 98.31 98 LYS A O 1
ATOM 749 N N . ILE A 1 99 ? 10.57 -17.141 -16.891 1 98.44 99 ILE A N 1
ATOM 750 C CA . ILE A 1 99 ? 9.312 -17.312 -16.172 1 98.44 99 ILE A CA 1
ATOM 751 C C . ILE A 1 99 ? 8.195 -17.641 -17.156 1 98.44 99 ILE A C 1
ATOM 753 O O . ILE A 1 99 ? 7.457 -18.609 -16.969 1 98.44 99 ILE A O 1
ATOM 757 N N . THR A 1 100 ? 8.102 -16.828 -18.25 1 98.5 100 THR A N 1
ATOM 758 C CA . THR A 1 100 ? 7.051 -16.984 -19.25 1 98.5 100 THR A CA 1
ATOM 759 C C . THR A 1 100 ? 7.176 -18.328 -19.969 1 98.5 100 THR A C 1
ATOM 761 O O . THR A 1 100 ? 6.168 -18.969 -20.297 1 98.5 100 THR A O 1
ATOM 764 N N . ASN A 1 101 ? 8.406 -18.734 -20.219 1 98.62 101 ASN A N 1
ATOM 765 C CA . ASN A 1 101 ? 8.617 -20.031 -20.844 1 98.62 101 ASN A CA 1
ATOM 766 C C . ASN A 1 101 ? 8.102 -21.172 -19.953 1 98.62 101 ASN A C 1
ATOM 768 O O . ASN A 1 101 ? 7.52 -22.141 -20.453 1 98.62 101 ASN A O 1
ATOM 772 N N . ALA A 1 102 ? 8.359 -21.062 -18.688 1 98.75 102 ALA A N 1
ATOM 773 C CA . ALA A 1 102 ? 7.836 -22.047 -17.75 1 98.75 102 ALA A CA 1
ATOM 774 C C . ALA A 1 102 ? 6.309 -22.062 -17.766 1 98.75 102 ALA A C 1
ATOM 776 O O . ALA A 1 102 ? 5.691 -23.125 -17.797 1 98.75 102 ALA A O 1
ATOM 777 N N . VAL A 1 103 ? 5.656 -20.891 -17.766 1 98.75 103 VAL A N 1
ATOM 778 C CA . VAL A 1 103 ? 4.203 -20.781 -17.844 1 98.75 103 VAL A CA 1
ATOM 779 C C . VAL A 1 103 ? 3.701 -21.516 -19.094 1 98.75 103 VAL A C 1
ATOM 781 O O . VAL A 1 103 ? 2.758 -22.312 -19.016 1 98.75 103 VAL A O 1
ATOM 784 N N . ASN A 1 104 ? 4.395 -21.234 -20.188 1 98.5 104 ASN A N 1
ATOM 785 C CA . ASN A 1 104 ? 3.975 -21.797 -21.469 1 98.5 104 ASN A CA 1
ATOM 786 C C . ASN A 1 104 ? 4.07 -23.312 -21.469 1 98.5 104 ASN A C 1
ATOM 788 O O . ASN A 1 104 ? 3.219 -24 -22.047 1 98.5 104 ASN A O 1
ATOM 792 N N . GLN A 1 105 ? 5.074 -23.844 -20.875 1 98.56 105 GLN A N 1
ATOM 793 C CA . GLN A 1 105 ? 5.207 -25.297 -20.766 1 98.56 105 GLN A CA 1
ATOM 794 C C . GLN A 1 105 ? 4.094 -25.891 -19.906 1 98.56 105 GLN A C 1
ATOM 796 O O . GLN A 1 105 ? 3.492 -26.906 -20.266 1 98.56 105 GLN A O 1
ATOM 801 N N . LEU A 1 106 ? 3.809 -25.266 -18.828 1 98.69 106 LEU A N 1
ATOM 802 C CA . LEU A 1 106 ? 2.805 -25.75 -17.891 1 98.69 106 LEU A CA 1
ATOM 803 C C . LEU A 1 106 ? 1.408 -25.688 -18.5 1 98.69 106 LEU A C 1
ATOM 805 O O . LEU A 1 106 ? 0.602 -26.594 -18.328 1 98.69 106 LEU A O 1
ATOM 809 N N . ARG A 1 107 ? 1.143 -24.531 -19.203 1 98.31 107 ARG A N 1
ATOM 810 C CA . ARG A 1 107 ? -0.216 -24.344 -19.703 1 98.31 107 ARG A CA 1
ATOM 811 C C . ARG A 1 107 ? -0.506 -25.297 -20.859 1 98.31 107 ARG A C 1
ATOM 813 O O . ARG A 1 107 ? -1.656 -25.453 -21.266 1 98.31 107 ARG A O 1
ATOM 820 N N . GLN A 1 108 ? 0.556 -26.016 -21.422 1 98.25 108 GLN A N 1
ATOM 821 C CA . GLN A 1 108 ? 0.365 -27.062 -22.406 1 98.25 108 GLN A CA 1
ATOM 822 C C . GLN A 1 108 ? -0.179 -28.328 -21.75 1 98.25 108 GLN A C 1
ATOM 824 O O . GLN A 1 108 ? -0.779 -29.172 -22.422 1 98.25 108 GLN A O 1
ATOM 829 N N . LYS A 1 109 ? -0.072 -28.453 -20.469 1 97.94 109 LYS A N 1
ATOM 830 C CA . LYS A 1 109 ? -0.363 -29.719 -19.766 1 97.94 109 LYS A CA 1
ATOM 831 C C . LYS A 1 109 ? -1.557 -29.562 -18.828 1 97.94 109 LYS A C 1
ATOM 833 O O . LYS A 1 109 ? -2.207 -30.547 -18.484 1 97.94 109 LYS A O 1
ATOM 838 N N . TYR A 1 110 ? -1.859 -28.406 -18.391 1 98.69 110 TYR A N 1
ATOM 839 C CA . TYR A 1 110 ? -2.879 -28.172 -17.375 1 98.69 110 TYR A CA 1
ATOM 840 C C . TYR A 1 110 ? -3.947 -27.219 -17.875 1 98.69 110 TYR A C 1
ATOM 842 O O . TYR A 1 110 ? -3.646 -26.266 -18.625 1 98.69 110 TYR A O 1
ATOM 850 N N . ASP A 1 111 ? -5.168 -27.391 -17.438 1 98.75 111 ASP A N 1
ATOM 851 C CA . ASP A 1 111 ? -6.27 -26.5 -17.781 1 98.75 111 ASP A CA 1
ATOM 852 C C . ASP A 1 111 ? -6.047 -25.109 -17.188 1 98.75 111 ASP A C 1
ATOM 854 O O . ASP A 1 111 ? -6.469 -24.109 -17.781 1 98.75 111 ASP A O 1
ATOM 858 N N . TYR A 1 112 ? -5.438 -25.062 -15.992 1 98.81 112 TYR A N 1
ATOM 859 C CA . TYR A 1 112 ? -5.18 -23.797 -15.297 1 98.81 112 TYR A CA 1
ATOM 860 C C . TYR A 1 112 ? -3.75 -23.75 -14.773 1 98.81 112 TYR A C 1
ATOM 862 O O . TYR A 1 112 ? -3.24 -24.75 -14.25 1 98.81 112 TYR A O 1
ATOM 870 N N . VAL A 1 113 ? -3.104 -22.656 -14.953 1 98.94 113 VAL A N 1
ATOM 871 C CA . VAL A 1 113 ? -1.858 -22.297 -14.281 1 98.94 113 VAL A CA 1
ATOM 872 C C . VAL A 1 113 ? -2.08 -21.094 -13.375 1 98.94 113 VAL A C 1
ATOM 874 O O . VAL A 1 113 ? -2.381 -20 -13.859 1 98.94 113 VAL A O 1
ATOM 877 N N . LEU A 1 114 ? -2.045 -21.297 -12.094 1 98.94 114 LEU A N 1
ATOM 878 C CA . LEU A 1 114 ? -2.08 -20.188 -11.148 1 98.94 114 LEU A CA 1
ATOM 879 C C . LEU A 1 114 ? -0.671 -19.688 -10.844 1 98.94 114 LEU A C 1
ATOM 881 O O . LEU A 1 114 ? 0.113 -20.391 -10.203 1 98.94 114 LEU A O 1
ATOM 885 N N . LEU A 1 115 ? -0.344 -18.547 -11.312 1 98.94 115 LEU A N 1
ATOM 886 C CA . LEU A 1 115 ? 0.982 -17.953 -11.156 1 98.94 115 LEU A CA 1
ATOM 887 C C . LEU A 1 115 ? 0.997 -16.953 -10.008 1 98.94 115 LEU A C 1
ATOM 889 O O . LEU A 1 115 ? 0.449 -15.852 -10.125 1 98.94 115 LEU A O 1
ATOM 893 N N . GLU A 1 116 ? 1.584 -17.328 -8.898 1 98.94 116 GLU A N 1
ATOM 894 C CA . GLU A 1 116 ? 1.658 -16.484 -7.715 1 98.94 116 GLU A CA 1
ATOM 895 C C . GLU A 1 116 ? 2.863 -15.547 -7.781 1 98.94 116 GLU A C 1
ATOM 897 O O . GLU A 1 116 ? 3.992 -16 -7.988 1 98.94 116 GLU A O 1
ATOM 902 N N . GLY A 1 117 ? 2.66 -14.289 -7.578 1 98.5 117 GLY A N 1
ATOM 903 C CA . GLY A 1 117 ? 3.73 -13.305 -7.535 1 98.5 117 GLY A CA 1
ATOM 904 C C . GLY A 1 117 ? 4.402 -13.211 -6.18 1 98.5 117 GLY A C 1
ATOM 905 O O . GLY A 1 117 ? 4.023 -13.922 -5.246 1 98.5 117 GLY A O 1
ATOM 906 N N . ALA A 1 118 ? 5.426 -12.352 -6.098 1 97.5 118 ALA A N 1
ATOM 907 C CA . ALA A 1 118 ? 6.105 -12.031 -4.848 1 97.5 118 ALA A CA 1
ATOM 908 C C . ALA A 1 118 ? 5.645 -10.68 -4.305 1 97.5 118 ALA A C 1
ATOM 910 O O . ALA A 1 118 ? 5.652 -9.68 -5.023 1 97.5 118 ALA A O 1
ATOM 911 N N . GLY A 1 119 ? 5.258 -10.664 -3.064 1 96.81 119 GLY A N 1
ATOM 912 C CA . GLY A 1 119 ? 4.852 -9.406 -2.451 1 96.81 119 GLY A CA 1
ATOM 913 C C . GLY A 1 119 ? 3.604 -8.812 -3.074 1 96.81 119 GLY A C 1
ATOM 914 O O . GLY A 1 119 ? 2.557 -9.469 -3.119 1 96.81 119 GLY A O 1
ATOM 915 N N . GLY A 1 120 ? 3.703 -7.574 -3.582 1 98.5 120 GLY A N 1
ATOM 916 C CA . GLY A 1 120 ? 2.578 -6.887 -4.195 1 98.5 120 GLY A CA 1
ATOM 917 C C . GLY A 1 120 ? 2.793 -6.582 -5.664 1 98.5 120 GLY A C 1
ATOM 918 O O . GLY A 1 120 ? 3.697 -7.137 -6.293 1 98.5 120 GLY A O 1
ATOM 919 N N . LEU A 1 121 ? 1.963 -5.758 -6.238 1 98.75 121 LEU A N 1
ATOM 920 C CA . LEU A 1 121 ? 1.886 -5.523 -7.676 1 98.75 121 LEU A CA 1
ATOM 921 C C . LEU A 1 121 ? 3.064 -4.684 -8.156 1 98.75 121 LEU A C 1
ATOM 923 O O . LEU A 1 121 ? 3.453 -4.758 -9.32 1 98.75 121 LEU A O 1
ATOM 927 N N . ALA A 1 122 ? 3.654 -3.898 -7.219 1 98.81 122 ALA A N 1
ATOM 928 C CA . ALA A 1 122 ? 4.719 -2.99 -7.641 1 98.81 122 ALA A CA 1
ATOM 929 C C . ALA A 1 122 ? 6.074 -3.455 -7.117 1 98.81 122 ALA A C 1
ATOM 931 O O . ALA A 1 122 ? 7.012 -2.66 -7.012 1 98.81 122 ALA A O 1
ATOM 932 N N . VAL A 1 123 ? 6.168 -4.684 -6.75 1 98.62 123 VAL A N 1
ATOM 933 C CA . VAL A 1 123 ? 7.422 -5.262 -6.281 1 98.62 123 VAL A CA 1
ATOM 934 C C . VAL A 1 123 ? 8.398 -5.387 -7.445 1 98.62 123 VAL A C 1
ATOM 936 O O . VAL A 1 123 ? 8.062 -5.934 -8.5 1 98.62 123 VAL A O 1
ATOM 939 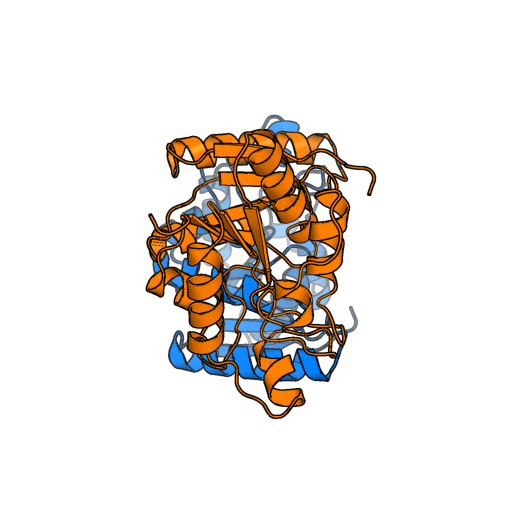N N . PRO A 1 124 ? 9.586 -4.898 -7.32 1 98.62 124 PRO A N 1
ATOM 940 C CA . PRO A 1 124 ? 10.555 -5.008 -8.406 1 98.62 124 PRO A CA 1
ATOM 941 C C . PRO A 1 124 ? 11.234 -6.375 -8.461 1 98.62 124 PRO A C 1
ATOM 943 O O . PRO A 1 124 ? 11.609 -6.922 -7.418 1 98.62 124 PRO A O 1
ATOM 946 N N . TYR A 1 125 ? 11.344 -6.902 -9.656 1 98.44 125 TYR A N 1
ATOM 947 C CA . TYR A 1 125 ? 12.156 -8.102 -9.836 1 98.44 125 TYR A CA 1
ATOM 948 C C . TYR A 1 125 ? 13.406 -7.789 -10.656 1 98.44 125 TYR A C 1
ATOM 950 O O . TYR A 1 125 ? 14.289 -8.641 -10.805 1 98.44 125 TYR A O 1
ATOM 958 N N . THR A 1 126 ? 13.539 -6.625 -11.203 1 97.69 126 THR A N 1
ATOM 959 C CA . THR A 1 126 ? 14.758 -5.984 -11.672 1 97.69 126 THR A CA 1
ATOM 960 C C . THR A 1 126 ? 14.828 -4.535 -11.203 1 97.69 126 THR A C 1
ATOM 962 O O . THR A 1 126 ? 13.945 -4.07 -10.484 1 97.69 126 THR A O 1
ATOM 965 N N . GLU A 1 127 ? 15.82 -3.799 -11.703 1 95.75 127 GLU A N 1
ATOM 966 C CA . GLU A 1 127 ? 15.977 -2.412 -11.281 1 95.75 127 GLU A CA 1
ATOM 967 C C . GLU A 1 127 ? 14.945 -1.513 -11.953 1 95.75 127 GLU A C 1
ATOM 969 O O . GLU A 1 127 ? 14.711 -0.386 -11.508 1 95.75 127 GLU A O 1
ATOM 974 N N . THR A 1 128 ? 14.312 -2.053 -13 1 95.81 128 THR A N 1
ATOM 975 C CA . THR A 1 128 ? 13.461 -1.143 -13.758 1 95.81 128 THR A CA 1
ATOM 976 C C . THR A 1 128 ? 12.102 -1.771 -14.016 1 95.81 128 THR A C 1
ATOM 978 O O . THR A 1 128 ? 11.227 -1.143 -14.617 1 95.81 128 THR A O 1
ATOM 981 N N . ARG A 1 129 ? 11.938 -3.045 -13.602 1 97.75 129 ARG A N 1
ATOM 982 C CA . ARG A 1 129 ? 10.688 -3.73 -13.891 1 97.75 129 ARG A CA 1
ATOM 983 C C . ARG A 1 129 ? 10.039 -4.262 -12.617 1 97.75 129 ARG A C 1
ATOM 985 O O . ARG A 1 129 ? 10.727 -4.762 -11.727 1 97.75 129 ARG A O 1
ATOM 992 N N . THR A 1 130 ? 8.734 -4.184 -12.547 1 98.62 130 THR A N 1
ATOM 993 C CA . THR A 1 130 ? 7.941 -4.684 -11.43 1 98.62 130 THR A CA 1
ATOM 994 C C . THR A 1 130 ? 6.922 -5.711 -11.906 1 98.62 130 THR A C 1
ATOM 996 O O . THR A 1 130 ? 6.793 -5.957 -13.109 1 98.62 130 THR A O 1
ATOM 999 N N . THR A 1 131 ? 6.215 -6.32 -10.977 1 98.62 131 THR A N 1
ATOM 1000 C CA . THR A 1 131 ? 5.141 -7.258 -11.289 1 98.62 131 THR A CA 1
ATOM 1001 C C . THR A 1 131 ? 4.094 -6.602 -12.18 1 98.62 131 THR A C 1
ATOM 1003 O O . THR A 1 131 ? 3.527 -7.254 -13.062 1 98.62 131 THR A O 1
ATOM 1006 N N . LEU A 1 132 ? 3.832 -5.316 -12.031 1 98.69 132 LEU A N 1
ATOM 1007 C CA . LEU A 1 132 ? 2.896 -4.59 -12.883 1 98.69 132 LEU A CA 1
ATOM 1008 C C . LEU A 1 132 ? 3.35 -4.621 -14.344 1 98.69 132 LEU A C 1
ATOM 1010 O O . LEU A 1 132 ? 2.535 -4.816 -15.242 1 98.69 132 LEU A O 1
ATOM 1014 N N . ASP A 1 133 ? 4.609 -4.418 -14.586 1 98.38 133 ASP A N 1
ATOM 1015 C CA . ASP A 1 133 ? 5.145 -4.445 -15.938 1 98.38 133 ASP A CA 1
ATOM 1016 C C . ASP A 1 133 ? 4.926 -5.809 -16.594 1 98.38 133 ASP A C 1
ATOM 1018 O O . ASP A 1 133 ? 4.559 -5.891 -17.766 1 98.38 133 ASP A O 1
ATOM 1022 N N . TYR A 1 134 ? 5.219 -6.836 -15.742 1 98.69 134 TYR A N 1
ATOM 1023 C CA . TYR A 1 134 ? 5.023 -8.195 -16.234 1 98.69 134 TYR A CA 1
ATOM 1024 C C . TYR A 1 134 ? 3.566 -8.43 -16.625 1 98.69 134 TYR A C 1
ATOM 1026 O O . TYR A 1 134 ? 3.279 -8.961 -17.703 1 98.69 134 TYR A O 1
ATOM 1034 N N . LEU A 1 135 ? 2.645 -7.988 -15.758 1 98.62 135 LEU A N 1
ATOM 1035 C CA . LEU A 1 135 ? 1.216 -8.195 -15.977 1 98.62 135 LEU A CA 1
ATOM 1036 C C . LEU A 1 135 ? 0.721 -7.363 -17.156 1 98.62 135 LEU A C 1
ATOM 1038 O O . LEU A 1 135 ? -0.172 -7.789 -17.891 1 98.62 135 LEU A O 1
ATOM 1042 N N . LYS A 1 136 ? 1.261 -6.195 -17.281 1 97.81 136 LYS A N 1
ATOM 1043 C CA . LYS A 1 136 ? 0.917 -5.367 -18.438 1 97.81 136 LYS A CA 1
ATOM 1044 C C . LYS A 1 136 ? 1.27 -6.07 -19.75 1 97.81 136 LYS A C 1
ATOM 1046 O O . LYS A 1 136 ? 0.511 -6.008 -20.719 1 97.81 136 LYS A O 1
ATOM 1051 N N . THR A 1 137 ? 2.404 -6.711 -19.75 1 97.44 137 THR A N 1
ATOM 1052 C CA . THR A 1 137 ? 2.893 -7.398 -20.938 1 97.44 137 THR A CA 1
ATOM 1053 C C . THR A 1 137 ? 2.08 -8.656 -21.203 1 97.44 137 THR A C 1
ATOM 1055 O O . THR A 1 137 ? 1.669 -8.906 -22.344 1 97.44 137 THR A O 1
ATOM 1058 N N . GLN A 1 138 ? 1.792 -9.445 -20.141 1 97.94 138 GLN A N 1
ATOM 1059 C CA . GLN A 1 138 ? 1.2 -10.773 -20.312 1 97.94 138 GLN A CA 1
ATOM 1060 C C . GLN A 1 138 ? -0.323 -10.688 -20.359 1 97.94 138 GLN A C 1
ATOM 1062 O O . GLN A 1 138 ? -0.979 -11.57 -20.922 1 97.94 138 GLN A O 1
ATOM 1067 N N . GLN A 1 139 ? -0.88 -9.703 -19.672 1 97.19 139 GLN A N 1
ATOM 1068 C CA . GLN A 1 139 ? -2.314 -9.445 -19.625 1 97.19 139 GLN A CA 1
ATOM 1069 C C . GLN A 1 139 ? -3.066 -10.609 -18.984 1 97.19 139 GLN A C 1
ATOM 1071 O O . GLN A 1 139 ? -4.168 -10.953 -19.422 1 97.19 139 GLN A O 1
ATOM 1076 N N . TYR A 1 140 ? -2.387 -11.305 -18.078 1 98.44 140 TYR A N 1
ATOM 1077 C CA . TYR A 1 140 ? -3.068 -12.344 -17.312 1 98.44 140 TYR A CA 1
ATOM 1078 C C . TYR A 1 140 ? -4.117 -11.734 -16.391 1 98.44 140 TYR A C 1
ATOM 1080 O O . TYR A 1 140 ? -3.883 -10.695 -15.773 1 98.44 140 TYR A O 1
ATOM 1088 N N . PRO A 1 141 ? -5.348 -12.391 -16.328 1 98.69 141 PRO A N 1
ATOM 1089 C CA . PRO A 1 141 ? -6.277 -11.953 -15.289 1 98.69 141 PRO A CA 1
ATOM 1090 C C . PRO A 1 141 ? -5.695 -12.086 -13.883 1 98.69 141 PRO A C 1
ATOM 1092 O O . PRO A 1 141 ? -4.934 -13.016 -13.609 1 98.69 141 PRO A O 1
ATOM 1095 N N . LEU A 1 142 ? -6.086 -11.18 -13.008 1 98.94 142 LEU A N 1
ATOM 1096 C CA . LEU A 1 142 ? -5.469 -11.062 -11.695 1 98.94 142 LEU A CA 1
ATOM 1097 C C . LEU A 1 142 ? -6.453 -11.453 -10.594 1 98.94 142 LEU A C 1
ATOM 1099 O O . LEU A 1 142 ? -7.617 -11.047 -10.625 1 98.94 142 LEU A O 1
ATOM 1103 N N . ILE A 1 143 ? -6.035 -12.289 -9.742 1 98.94 143 ILE A N 1
ATOM 1104 C CA . ILE A 1 143 ? -6.633 -12.422 -8.414 1 98.94 143 ILE A CA 1
ATOM 1105 C C . ILE A 1 143 ? -5.828 -11.609 -7.402 1 98.94 143 ILE A C 1
ATOM 1107 O O . ILE A 1 143 ? -4.629 -11.844 -7.223 1 98.94 143 ILE A O 1
ATOM 1111 N N . LEU A 1 144 ? -6.445 -10.625 -6.777 1 98.94 144 LEU A N 1
ATOM 1112 C CA . LEU A 1 144 ? -5.793 -9.789 -5.773 1 98.94 144 LEU A CA 1
ATOM 1113 C C . LEU A 1 144 ? -6.238 -10.18 -4.371 1 98.94 144 LEU A C 1
ATOM 1115 O O . LEU A 1 144 ? -7.434 -10.172 -4.07 1 98.94 144 LEU A O 1
ATOM 1119 N N . VAL A 1 145 ? -5.293 -10.523 -3.531 1 98.88 145 VAL A N 1
ATOM 1120 C CA . VAL A 1 145 ? -5.594 -10.93 -2.164 1 98.88 145 VAL A CA 1
ATOM 1121 C C . VAL A 1 145 ? -5.469 -9.727 -1.228 1 98.88 145 VAL A C 1
ATOM 1123 O O . VAL A 1 145 ? -4.441 -9.047 -1.215 1 98.88 145 VAL A O 1
ATOM 1126 N N . SER A 1 146 ? -6.504 -9.422 -0.541 1 98.38 146 SER A N 1
ATOM 1127 C CA . SER A 1 146 ? -6.566 -8.367 0.466 1 98.38 146 SER A CA 1
ATOM 1128 C C . SER A 1 146 ? -6.945 -8.93 1.833 1 98.38 146 SER A C 1
ATOM 1130 O O . SER A 1 146 ? -6.965 -10.148 2.025 1 98.38 146 SER A O 1
ATOM 1132 N N . SER A 1 147 ? -7.078 -8.008 2.848 1 96.69 147 SER A N 1
ATOM 1133 C CA . SER A 1 147 ? -7.422 -8.438 4.199 1 96.69 147 SER A CA 1
ATOM 1134 C C . SER A 1 147 ? -8.195 -7.348 4.941 1 96.69 147 SER A C 1
ATOM 1136 O O . SER A 1 147 ? -8.5 -6.301 4.371 1 96.69 147 SER A O 1
ATOM 1138 N N . GLY A 1 148 ? -8.586 -7.703 6.23 1 94.25 148 GLY A N 1
ATOM 1139 C CA . GLY A 1 148 ? -9.312 -6.754 7.055 1 94.25 148 GLY A CA 1
ATOM 1140 C C . GLY A 1 148 ? -8.422 -6.023 8.047 1 94.25 148 GLY A C 1
ATOM 1141 O O . GLY A 1 148 ? -8.922 -5.395 8.984 1 94.25 148 GLY A O 1
ATOM 1142 N N . LYS A 1 149 ? -7.141 -6.105 7.844 1 92.69 149 LYS A N 1
ATOM 1143 C CA . LYS A 1 149 ? -6.207 -5.418 8.727 1 92.69 149 LYS A CA 1
ATOM 1144 C C . LYS A 1 149 ? -6.285 -3.904 8.539 1 92.69 149 LYS A C 1
ATOM 1146 O O . LYS A 1 149 ? -6.484 -3.422 7.426 1 92.69 149 LYS A O 1
ATOM 1151 N N . LEU A 1 150 ? -6.09 -3.225 9.703 1 91.88 150 LEU A N 1
ATOM 1152 C CA . LEU A 1 150 ? -6.047 -1.77 9.602 1 91.88 150 LEU A CA 1
ATOM 1153 C C . LEU A 1 150 ? -5 -1.329 8.586 1 91.88 150 LEU A C 1
ATOM 1155 O O . LEU A 1 150 ? -3.873 -1.831 8.586 1 91.88 150 LEU A O 1
ATOM 1159 N N . GLY A 1 151 ? -5.34 -0.474 7.652 1 94.31 151 GLY A N 1
ATOM 1160 C CA . GLY A 1 151 ? -4.469 -0.008 6.59 1 94.31 151 GLY A CA 1
ATOM 1161 C C . GLY A 1 151 ? -4.719 -0.704 5.262 1 94.31 151 GLY A C 1
ATOM 1162 O O . GLY A 1 151 ? -4.293 -0.22 4.211 1 94.31 151 GLY A O 1
ATOM 1163 N N . SER A 1 152 ? -5.488 -1.772 5.273 1 96.94 152 SER A N 1
ATOM 1164 C CA . SER A 1 152 ? -5.633 -2.609 4.086 1 96.94 152 SER A CA 1
ATOM 1165 C C . SER A 1 152 ? -6.492 -1.926 3.027 1 96.94 152 SER A C 1
ATOM 1167 O O . SER A 1 152 ? -6.281 -2.121 1.829 1 96.94 152 SER A O 1
ATOM 1169 N N . ILE A 1 153 ? -7.469 -1.078 3.477 1 98.06 153 ILE A N 1
ATOM 1170 C CA . ILE A 1 153 ? -8.273 -0.369 2.492 1 98.06 153 ILE A CA 1
ATOM 1171 C C . ILE A 1 153 ? -7.371 0.469 1.59 1 98.06 153 ILE A C 1
ATOM 1173 O O . ILE A 1 153 ? -7.488 0.414 0.363 1 98.06 153 ILE A O 1
ATOM 1177 N N . ASN A 1 154 ? -6.473 1.173 2.27 1 98.5 154 ASN A N 1
ATOM 1178 C CA . ASN A 1 154 ? -5.516 2.004 1.547 1 98.5 154 ASN A CA 1
ATOM 1179 C C . ASN A 1 154 ? -4.723 1.189 0.529 1 98.5 154 ASN A C 1
ATOM 1181 O O . ASN A 1 154 ? -4.66 1.552 -0.647 1 98.5 154 ASN A O 1
ATOM 1185 N N . HIS A 1 155 ? -4.172 0.089 0.896 1 98.62 155 HIS A N 1
ATOM 1186 C CA . HIS A 1 155 ? -3.336 -0.747 0.042 1 98.62 155 HIS A CA 1
ATOM 1187 C C . HIS A 1 155 ? -4.156 -1.392 -1.07 1 98.62 155 HIS A C 1
ATOM 1189 O O . HIS A 1 155 ? -3.693 -1.497 -2.209 1 98.62 155 HIS A O 1
ATOM 1195 N N . THR A 1 156 ? -5.355 -1.794 -0.734 1 98.81 156 THR A N 1
ATOM 1196 C CA . THR A 1 156 ? -6.223 -2.434 -1.714 1 98.81 156 THR A CA 1
ATOM 1197 C C . THR A 1 156 ? -6.625 -1.448 -2.809 1 98.81 156 THR A C 1
ATOM 1199 O O . THR A 1 156 ? -6.504 -1.751 -3.998 1 98.81 156 THR A O 1
ATOM 1202 N N . LEU A 1 157 ? -7.035 -0.244 -2.381 1 98.88 157 LEU A N 1
ATOM 1203 C CA . LEU A 1 157 ? -7.477 0.746 -3.355 1 98.88 157 LEU A CA 1
ATOM 1204 C C . LEU A 1 157 ? -6.328 1.164 -4.266 1 98.88 157 LEU A C 1
ATOM 1206 O O . LEU A 1 157 ? -6.492 1.257 -5.484 1 98.88 157 LEU A O 1
ATOM 1210 N N . LEU A 1 158 ? -5.164 1.396 -3.689 1 98.88 158 LEU A N 1
ATOM 1211 C CA . LEU A 1 158 ? -4.012 1.764 -4.5 1 98.88 158 LEU A CA 1
ATOM 1212 C C . LEU A 1 158 ? -3.684 0.668 -5.508 1 98.88 158 LEU A C 1
ATOM 1214 O O . LEU A 1 158 ? -3.365 0.957 -6.664 1 98.88 158 LEU A O 1
ATOM 1218 N N . SER A 1 159 ? -3.74 -0.587 -5.078 1 98.88 159 SER A N 1
ATOM 1219 C CA . SER A 1 159 ? -3.494 -1.713 -5.973 1 98.88 159 SER A CA 1
ATOM 1220 C C . SER A 1 159 ? -4.523 -1.757 -7.098 1 98.88 159 SER A C 1
ATOM 1222 O O . SER A 1 159 ? -4.164 -1.948 -8.266 1 98.88 159 SER A O 1
ATOM 1224 N N . LEU A 1 160 ? -5.785 -1.564 -6.766 1 98.81 160 LEU A N 1
ATOM 1225 C CA . LEU A 1 160 ? -6.855 -1.608 -7.758 1 98.81 160 LEU A CA 1
ATOM 1226 C C . LEU A 1 160 ? -6.742 -0.442 -8.734 1 98.81 160 LEU A C 1
ATOM 1228 O O . LEU A 1 160 ? -7.004 -0.6 -9.93 1 98.81 160 LEU A O 1
ATOM 1232 N N . MET A 1 161 ? -6.348 0.728 -8.25 1 98.56 161 MET A N 1
ATOM 1233 C CA . MET A 1 161 ? -6.121 1.87 -9.133 1 98.56 161 MET A CA 1
ATOM 1234 C C . MET A 1 161 ? -5.004 1.576 -10.125 1 98.56 161 MET A C 1
ATOM 1236 O O . MET A 1 161 ? -5.102 1.939 -11.297 1 98.56 161 MET A O 1
ATOM 1240 N N . ALA A 1 162 ? -3.98 0.924 -9.625 1 98.5 162 ALA A N 1
ATOM 1241 C CA . ALA A 1 162 ? -2.889 0.536 -10.516 1 98.5 162 ALA A CA 1
ATOM 1242 C C . ALA A 1 162 ? -3.371 -0.445 -11.578 1 98.5 162 ALA A C 1
ATOM 1244 O O . ALA A 1 162 ? -2.963 -0.361 -12.742 1 98.5 162 ALA A O 1
ATOM 1245 N N . CYS A 1 163 ? -4.215 -1.392 -11.18 1 98.31 163 CYS A N 1
ATOM 1246 C CA . CYS A 1 163 ? -4.777 -2.328 -12.148 1 98.31 163 CYS A CA 1
ATOM 1247 C C . CYS A 1 163 ? -5.523 -1.592 -13.25 1 98.31 163 CYS A C 1
ATOM 1249 O O . CYS A 1 163 ? -5.41 -1.942 -14.43 1 98.31 163 CYS A O 1
ATOM 1251 N N . GLN A 1 164 ? -6.285 -0.594 -12.844 1 97.56 164 GLN A N 1
ATOM 1252 C CA . GLN A 1 164 ? -7.012 0.198 -13.828 1 97.56 164 GLN A CA 1
ATOM 1253 C C . GLN A 1 164 ? -6.047 0.951 -14.742 1 97.56 164 GLN A C 1
ATOM 1255 O O . GLN A 1 164 ? -6.207 0.94 -15.969 1 97.56 164 GLN A O 1
ATOM 1260 N N . GLN A 1 165 ? -5.098 1.558 -14.164 1 96.56 165 GLN A N 1
ATOM 1261 C CA . GLN A 1 165 ? -4.129 2.359 -14.906 1 96.56 165 GLN A CA 1
ATOM 1262 C C . GLN A 1 165 ? -3.375 1.507 -15.93 1 96.56 165 GLN A C 1
ATOM 1264 O O . GLN A 1 165 ? -3.125 1.948 -17.047 1 96.56 165 GLN A O 1
ATOM 1269 N N . TYR A 1 166 ? -3.068 0.317 -15.539 1 96.81 166 TYR A N 1
ATOM 1270 C CA . TYR A 1 166 ? -2.266 -0.562 -16.375 1 96.81 166 TYR A CA 1
ATOM 1271 C C . TYR A 1 166 ? -3.15 -1.519 -17.172 1 96.81 166 TYR A C 1
ATOM 1273 O O . TYR A 1 166 ? -2.65 -2.418 -17.844 1 96.81 166 TYR A O 1
ATOM 1281 N N . GLN A 1 167 ? -4.438 -1.388 -17.016 1 97.06 167 GLN A N 1
ATOM 1282 C CA . GLN A 1 167 ? -5.43 -2.174 -17.75 1 97.06 167 GLN A CA 1
ATOM 1283 C C . GLN A 1 167 ? -5.262 -3.664 -17.469 1 97.06 167 GLN A C 1
ATOM 1285 O O . GLN A 1 167 ? -5.297 -4.48 -18.391 1 97.06 167 GLN A O 1
ATOM 1290 N N . ILE A 1 168 ? -4.988 -3.975 -16.266 1 97.94 168 ILE A N 1
ATOM 1291 C CA . ILE A 1 168 ? -4.902 -5.363 -15.828 1 97.94 168 ILE A CA 1
ATOM 1292 C C . ILE A 1 168 ? -6.297 -5.875 -15.477 1 97.94 168 ILE A C 1
ATOM 1294 O O . ILE A 1 168 ? -6.957 -5.336 -14.586 1 97.94 168 ILE A O 1
ATOM 1298 N N . PRO A 1 169 ? -6.766 -6.914 -16.172 1 98 169 PRO A N 1
ATOM 1299 C CA . PRO A 1 169 ? -8.094 -7.438 -15.828 1 98 169 PRO A CA 1
ATOM 1300 C C . PRO A 1 169 ? -8.133 -8.07 -14.445 1 98 169 PRO A C 1
ATOM 1302 O O . PRO A 1 169 ? -7.25 -8.859 -14.086 1 98 169 PRO A O 1
ATOM 1305 N N . LEU A 1 170 ? -9.094 -7.703 -13.656 1 98.62 170 LEU A N 1
ATOM 1306 C CA . LEU A 1 170 ? -9.266 -8.281 -12.328 1 98.62 170 LEU A CA 1
ATOM 1307 C C . LEU A 1 170 ? -10.258 -9.438 -12.367 1 98.62 170 LEU A C 1
ATOM 1309 O O . LEU A 1 170 ? -11.438 -9.242 -12.68 1 98.62 170 LEU A O 1
ATOM 1313 N N . GLU A 1 171 ? -9.766 -10.602 -12.062 1 98.62 171 GLU A N 1
ATOM 1314 C CA . GLU A 1 171 ? -10.609 -11.797 -12 1 98.62 171 GLU A CA 1
ATOM 1315 C C . GLU A 1 171 ? -11.375 -11.852 -10.68 1 98.62 171 GLU A C 1
ATOM 1317 O O . GLU A 1 171 ? -12.57 -12.156 -10.664 1 98.62 171 GLU A O 1
ATOM 1322 N N . ALA A 1 172 ? -10.703 -11.555 -9.625 1 98.81 172 ALA A N 1
ATOM 1323 C CA . ALA A 1 172 ? -11.336 -11.648 -8.312 1 98.81 172 ALA A CA 1
ATOM 1324 C C . ALA A 1 172 ? -10.539 -10.875 -7.266 1 98.81 172 ALA A C 1
ATOM 1326 O O . ALA A 1 172 ? -9.328 -10.703 -7.398 1 98.81 172 ALA A O 1
ATOM 1327 N N . LEU A 1 173 ? -11.227 -10.328 -6.312 1 98.88 173 LEU A N 1
ATOM 1328 C CA . LEU A 1 173 ? -10.648 -9.883 -5.047 1 98.88 173 LEU A CA 1
ATOM 1329 C C . LEU A 1 173 ? -10.906 -10.906 -3.945 1 98.88 173 LEU A C 1
ATOM 1331 O O . LEU A 1 173 ? -12.055 -11.195 -3.615 1 98.88 173 LEU A O 1
ATOM 1335 N N . VAL A 1 174 ? -9.859 -11.484 -3.461 1 98.81 174 VAL A N 1
ATOM 1336 C CA . VAL A 1 174 ? -9.961 -12.422 -2.35 1 98.81 174 VAL A CA 1
ATOM 1337 C C . VAL A 1 174 ? -9.758 -11.68 -1.028 1 98.81 174 VAL A C 1
ATOM 1339 O O . VAL A 1 174 ? -8.719 -11.055 -0.812 1 98.81 174 VAL A O 1
ATOM 1342 N N . TYR A 1 175 ? -10.742 -11.703 -0.184 1 98.38 175 TYR A N 1
ATOM 1343 C CA . TYR A 1 175 ? -10.695 -11.086 1.136 1 98.38 175 TYR A CA 1
ATOM 1344 C C . TYR A 1 175 ? -10.344 -12.117 2.207 1 98.38 175 TYR A C 1
ATOM 1346 O O . TYR A 1 175 ? -11.211 -12.867 2.654 1 98.38 175 TYR A O 1
ATOM 1354 N N . ASN A 1 176 ? -9.047 -12.07 2.658 1 97.81 176 ASN A N 1
ATOM 1355 C CA . ASN A 1 176 ? -8.531 -13.016 3.645 1 97.81 176 ASN A CA 1
ATOM 1356 C C . ASN A 1 176 ? -8.945 -12.633 5.062 1 97.81 176 ASN A C 1
ATOM 1358 O O . ASN A 1 176 ? -8.453 -11.641 5.605 1 97.81 176 ASN A O 1
ATOM 1362 N N . ARG A 1 177 ? -9.75 -13.344 5.711 1 96.12 177 ARG A N 1
ATOM 1363 C CA . ARG A 1 177 ? -10.344 -13.031 7.012 1 96.12 177 ARG A CA 1
ATOM 1364 C C . ARG A 1 177 ? -9.461 -13.539 8.148 1 96.12 177 ARG A C 1
ATOM 1366 O O . ARG A 1 177 ? -9.75 -13.289 9.32 1 96.12 177 ARG A O 1
ATOM 1373 N N . TYR A 1 178 ? -8.383 -14.164 7.812 1 92 178 TYR A N 1
ATOM 1374 C CA . TYR A 1 178 ? -7.477 -14.727 8.812 1 92 178 TYR A CA 1
ATOM 1375 C C . TYR A 1 178 ? -6.816 -13.625 9.625 1 92 178 TYR A C 1
ATOM 1377 O O . TYR A 1 178 ? -6.555 -13.797 10.82 1 92 178 TYR A O 1
ATOM 1385 N N . LEU A 1 179 ? -6.578 -12.469 9.008 1 85.75 179 LEU A N 1
ATOM 1386 C CA . LEU A 1 179 ? -5.82 -11.391 9.633 1 85.75 179 LEU A CA 1
ATOM 1387 C C . LEU A 1 179 ? -6.754 -10.398 10.32 1 85.75 179 LEU A C 1
ATOM 1389 O O . LEU A 1 179 ? -6.332 -9.305 10.695 1 85.75 179 LEU A O 1
ATOM 1393 N N . ASP A 1 180 ? -7.98 -10.789 10.484 1 87.12 180 ASP A N 1
ATOM 1394 C CA . ASP A 1 180 ? -8.938 -9.898 11.133 1 87.12 180 ASP A CA 1
ATOM 1395 C C . ASP A 1 180 ? -8.672 -9.797 12.633 1 87.12 180 ASP A C 1
ATOM 1397 O O . ASP A 1 180 ? -8.641 -10.812 13.328 1 87.12 180 ASP A O 1
ATOM 1401 N N . GLN A 1 181 ? -8.352 -8.617 13.055 1 87.81 181 GLN A N 1
ATOM 1402 C CA . GLN A 1 181 ? -8.062 -8.43 14.469 1 87.81 181 GLN A CA 1
ATOM 1403 C C . GLN A 1 181 ? -9.203 -7.691 15.164 1 87.81 181 GLN A C 1
ATOM 1405 O O . GLN A 1 181 ? -9.312 -7.727 16.391 1 87.81 181 GLN A O 1
ATOM 1410 N N . ASP A 1 182 ? -10.031 -6.977 14.539 1 92.81 182 ASP A N 1
ATOM 1411 C CA . ASP A 1 182 ? -11.18 -6.219 15.016 1 92.81 182 ASP A CA 1
ATOM 1412 C C . ASP A 1 182 ? -12.398 -6.449 14.117 1 92.81 182 ASP A C 1
ATOM 1414 O O . ASP A 1 182 ? -12.391 -6.07 12.945 1 92.81 182 ASP A O 1
ATOM 1418 N N . SER A 1 183 ? -13.43 -7.055 14.711 1 93.31 183 SER A N 1
ATOM 1419 C CA . SER A 1 183 ? -14.578 -7.469 13.914 1 93.31 183 SER A CA 1
ATOM 1420 C C . SER A 1 183 ? -15.258 -6.273 13.258 1 93.31 183 SER A C 1
ATOM 1422 O O . SER A 1 183 ? -15.742 -6.371 12.133 1 93.31 183 SER A O 1
ATOM 1424 N N . LEU A 1 184 ? -15.312 -5.176 13.977 1 93.62 184 LEU A N 1
ATOM 1425 C CA . LEU A 1 184 ? -15.953 -3.982 13.43 1 93.62 184 LEU A CA 1
ATOM 1426 C C . LEU A 1 184 ? -15.18 -3.457 12.227 1 93.62 184 LEU A C 1
ATOM 1428 O O . LEU A 1 184 ? -15.773 -3.145 11.188 1 93.62 184 LEU A O 1
ATOM 1432 N N . ILE A 1 185 ? -13.906 -3.42 12.359 1 94.56 185 ILE A N 1
ATOM 1433 C CA . ILE A 1 185 ? -13.047 -2.941 11.281 1 94.56 185 ILE A CA 1
ATOM 1434 C C . ILE A 1 185 ? -13.125 -3.902 10.094 1 94.56 185 ILE A C 1
ATOM 1436 O O . ILE A 1 185 ? -13.289 -3.475 8.953 1 94.56 185 ILE A O 1
ATOM 1440 N N . SER A 1 186 ? -13.039 -5.184 10.398 1 95.56 186 SER A N 1
ATOM 1441 C CA . SER A 1 186 ? -13.016 -6.188 9.344 1 95.56 186 SER A CA 1
ATOM 1442 C C . SER A 1 186 ? -14.328 -6.195 8.555 1 95.56 186 SER A C 1
ATOM 1444 O O . SER A 1 186 ? -14.32 -6.273 7.328 1 95.56 186 SER A O 1
ATOM 1446 N N . GLN A 1 187 ? -15.438 -6.109 9.234 1 95.75 187 GLN A N 1
ATOM 1447 C CA . GLN A 1 187 ? -16.734 -6.098 8.57 1 95.75 187 GLN A CA 1
ATOM 1448 C C . GLN A 1 187 ? -16.922 -4.84 7.727 1 95.75 187 GLN A C 1
ATOM 1450 O O . GLN A 1 187 ? -17.422 -4.906 6.602 1 95.75 187 GLN A O 1
ATOM 1455 N N . ASN A 1 188 ? -16.547 -3.754 8.305 1 96.81 188 ASN A N 1
ATOM 1456 C CA . ASN A 1 188 ? -16.656 -2.498 7.57 1 96.81 188 ASN A CA 1
ATOM 1457 C C . ASN A 1 188 ? -15.758 -2.49 6.336 1 96.81 188 ASN A C 1
ATOM 1459 O O . ASN A 1 188 ? -16.156 -2.016 5.273 1 96.81 188 ASN A O 1
ATOM 1463 N N . THR A 1 189 ? -14.539 -3 6.465 1 97.44 189 THR A N 1
ATOM 1464 C CA . THR A 1 189 ? -13.617 -3.09 5.344 1 97.44 189 THR A CA 1
ATOM 1465 C C . THR A 1 189 ? -14.203 -3.951 4.227 1 97.44 189 THR A C 1
ATOM 1467 O O . THR A 1 189 ? -14.141 -3.58 3.053 1 97.44 189 THR A O 1
ATOM 1470 N N . GLU A 1 190 ? -14.758 -5.055 4.613 1 97.62 190 GLU A N 1
ATOM 1471 C CA . GLU A 1 190 ? -15.352 -5.965 3.643 1 97.62 190 GLU A CA 1
ATOM 1472 C C . GLU A 1 190 ? -16.469 -5.273 2.852 1 97.62 190 GLU A C 1
ATOM 1474 O O . GLU A 1 190 ? -16.484 -5.344 1.62 1 97.62 190 GLU A O 1
ATOM 1479 N N . ILE A 1 191 ? -17.344 -4.566 3.523 1 97.62 191 ILE A N 1
ATOM 1480 C CA . ILE A 1 191 ? -18.469 -3.867 2.891 1 97.62 191 ILE A CA 1
ATOM 1481 C C . ILE A 1 191 ? -17.938 -2.76 1.985 1 97.62 191 ILE A C 1
ATOM 1483 O O . ILE A 1 191 ? -18.391 -2.604 0.851 1 97.62 191 ILE A O 1
ATOM 1487 N N . TYR A 1 192 ? -16.984 -2.037 2.486 1 98.38 192 TYR A N 1
ATOM 1488 C CA . TYR A 1 192 ? -16.391 -0.952 1.711 1 98.38 192 TYR A CA 1
ATOM 1489 C C . TYR A 1 192 ? -15.789 -1.474 0.41 1 98.38 192 TYR A C 1
ATOM 1491 O O . TYR A 1 192 ? -16.047 -0.917 -0.662 1 98.38 192 TYR A O 1
ATOM 1499 N N . LEU A 1 193 ? -15.031 -2.568 0.487 1 98.5 193 LEU A N 1
ATOM 1500 C CA . LEU A 1 193 ? -14.344 -3.111 -0.682 1 98.5 193 LEU A CA 1
ATOM 1501 C C . LEU A 1 193 ? -15.336 -3.734 -1.654 1 98.5 193 LEU A C 1
ATOM 1503 O O . LEU A 1 193 ? -15.156 -3.66 -2.871 1 98.5 193 LEU A O 1
ATOM 1507 N N . LEU A 1 194 ? -16.359 -4.355 -1.116 1 97.94 194 LEU A N 1
ATOM 1508 C CA . LEU A 1 194 ? -17.422 -4.891 -1.968 1 97.94 194 LEU A CA 1
ATOM 1509 C C . LEU A 1 194 ? -18.062 -3.783 -2.787 1 97.94 194 LEU A C 1
ATOM 1511 O O . LEU A 1 194 ? -18.266 -3.932 -3.994 1 97.94 194 LEU A O 1
ATOM 1515 N N . ASN A 1 195 ? -18.391 -2.682 -2.137 1 98.06 195 ASN A N 1
ATOM 1516 C CA . ASN A 1 195 ? -19 -1.542 -2.818 1 98.06 195 ASN A CA 1
ATOM 1517 C C . ASN A 1 195 ? -18.062 -0.945 -3.859 1 98.06 195 ASN A C 1
ATOM 1519 O O . ASN A 1 195 ? -18.484 -0.611 -4.965 1 98.06 195 ASN A O 1
ATOM 1523 N N . TYR A 1 196 ? -16.844 -0.854 -3.465 1 98.31 196 TYR A N 1
ATOM 1524 C CA . TYR A 1 196 ? -15.852 -0.318 -4.391 1 98.31 196 TYR A CA 1
ATOM 1525 C C . TYR A 1 196 ? -15.727 -1.193 -5.633 1 98.31 196 TYR A C 1
ATOM 1527 O O . TYR A 1 196 ? -15.688 -0.685 -6.754 1 98.31 196 TYR A O 1
ATOM 1535 N N . LEU A 1 197 ? -15.688 -2.506 -5.426 1 98.31 197 LEU A N 1
ATOM 1536 C CA . LEU A 1 197 ? -15.555 -3.455 -6.527 1 98.31 197 LEU A CA 1
ATOM 1537 C C . LEU A 1 197 ? -16.75 -3.367 -7.465 1 98.31 197 LEU A C 1
ATOM 1539 O O . LEU A 1 197 ? -16.594 -3.379 -8.688 1 98.31 197 LEU A O 1
ATOM 1543 N N . GLN A 1 198 ? -17.922 -3.281 -6.93 1 97.69 198 GLN A N 1
ATOM 1544 C CA . GLN A 1 198 ? -19.141 -3.195 -7.723 1 97.69 198 GLN A CA 1
ATOM 1545 C C . GLN A 1 198 ? -19.125 -1.957 -8.617 1 97.69 198 GLN A C 1
ATOM 1547 O O . GLN A 1 198 ? -19.609 -2 -9.75 1 97.69 198 GLN A O 1
ATOM 1552 N N . GLN A 1 199 ? -18.578 -0.93 -8.117 1 97.56 199 GLN A N 1
ATOM 1553 C CA . GLN A 1 199 ? -18.578 0.34 -8.836 1 97.56 199 GLN A CA 1
ATOM 1554 C C . GLN A 1 199 ? -17.484 0.373 -9.891 1 97.56 199 GLN A C 1
ATOM 1556 O O . GLN A 1 199 ? -17.688 0.883 -11 1 97.56 199 GLN A O 1
ATOM 1561 N N . HIS A 1 200 ? -16.375 -0.231 -9.578 1 97.5 200 HIS A N 1
ATOM 1562 C CA . HIS A 1 200 ? -15.211 0.024 -10.422 1 97.5 200 HIS A CA 1
ATOM 1563 C C . HIS A 1 200 ? -14.773 -1.237 -11.164 1 97.5 200 HIS A C 1
ATOM 1565 O O . HIS A 1 200 ? -14.055 -1.16 -12.164 1 97.5 200 HIS A O 1
ATOM 1571 N N . PHE A 1 201 ? -15.086 -2.387 -10.609 1 98.12 201 PHE A N 1
ATOM 1572 C CA . PHE A 1 201 ? -14.773 -3.68 -11.203 1 98.12 201 PHE A CA 1
ATOM 1573 C C . PHE A 1 201 ? -15.984 -4.602 -11.18 1 98.12 201 PHE A C 1
ATOM 1575 O O . PHE A 1 201 ? -15.938 -5.68 -10.578 1 98.12 201 PHE A O 1
ATOM 1582 N N . PRO A 1 202 ? -17.016 -4.266 -11.891 1 97.25 202 PRO A N 1
ATOM 1583 C CA . PRO A 1 202 ? -18.281 -4.973 -11.734 1 97.25 202 PRO A CA 1
ATOM 1584 C C . PRO A 1 202 ? -18.219 -6.426 -12.188 1 97.25 202 PRO A C 1
ATOM 1586 O O . PRO A 1 202 ? -19.047 -7.246 -11.781 1 97.25 202 PRO A O 1
ATOM 1589 N N . LYS A 1 203 ? -17.234 -6.828 -13 1 97.62 203 LYS A N 1
ATOM 1590 C CA . LYS A 1 203 ? -17.141 -8.195 -13.5 1 97.62 203 LYS A CA 1
ATOM 1591 C C . LYS A 1 203 ? -16.297 -9.062 -12.57 1 97.62 203 LYS A C 1
ATOM 1593 O O . LYS A 1 203 ? -16.281 -10.289 -12.703 1 97.62 203 LYS A O 1
ATOM 1598 N N . ALA A 1 204 ? -15.562 -8.414 -11.688 1 98.56 204 ALA A N 1
ATOM 1599 C CA . ALA A 1 204 ? -14.68 -9.164 -10.789 1 98.56 204 ALA A CA 1
ATOM 1600 C C . ALA A 1 204 ? -15.477 -9.852 -9.68 1 98.56 204 ALA A C 1
ATOM 1602 O O . ALA A 1 204 ? -16.438 -9.289 -9.172 1 98.56 204 ALA A O 1
ATOM 1603 N N . LYS A 1 205 ? -15.055 -11 -9.289 1 98.44 205 LYS A N 1
ATOM 1604 C CA . LYS A 1 205 ? -15.664 -11.711 -8.164 1 98.44 205 LYS A CA 1
ATOM 1605 C C . LYS A 1 205 ? -15.078 -11.25 -6.836 1 98.44 205 LYS A C 1
ATOM 1607 O O . LYS A 1 205 ? -13.914 -10.852 -6.77 1 98.44 205 LYS A O 1
ATOM 1612 N N . PHE A 1 206 ? -15.914 -11.227 -5.84 1 98.5 206 PHE A N 1
ATOM 1613 C CA . PHE A 1 206 ? -15.469 -11.062 -4.465 1 98.5 206 PHE A CA 1
ATOM 1614 C C . PHE A 1 206 ? -15.492 -12.398 -3.723 1 98.5 206 PHE A C 1
ATOM 1616 O O . PHE A 1 206 ? -16.547 -13.023 -3.609 1 98.5 206 PHE A O 1
ATOM 1623 N N . ILE A 1 207 ? -14.367 -12.844 -3.24 1 98.38 207 ILE A N 1
ATOM 1624 C CA . ILE A 1 207 ? -14.258 -14.156 -2.611 1 98.38 207 ILE A CA 1
ATOM 1625 C C . ILE A 1 207 ? -13.773 -14 -1.171 1 98.38 207 ILE A C 1
ATOM 1627 O O . ILE A 1 207 ? -12.68 -13.492 -0.931 1 98.38 207 ILE A O 1
ATOM 1631 N N . GLY A 1 208 ? -14.602 -14.391 -0.216 1 97.69 208 GLY A N 1
ATOM 1632 C CA . GLY A 1 208 ? -14.141 -14.477 1.163 1 97.69 208 GLY A CA 1
ATOM 1633 C C . GLY A 1 208 ? -13.328 -15.719 1.447 1 97.69 208 GLY A C 1
ATOM 1634 O O . GLY A 1 208 ? -13.742 -16.828 1.104 1 97.69 208 GLY A O 1
ATOM 1635 N N . LEU A 1 209 ? -12.117 -15.57 1.991 1 97.56 209 LEU A N 1
ATOM 1636 C CA . LEU A 1 209 ? -11.273 -16.688 2.395 1 97.56 209 LEU A CA 1
ATOM 1637 C C . LEU A 1 209 ? -11.273 -16.859 3.91 1 97.56 209 LEU A C 1
ATOM 1639 O O . LEU A 1 209 ? -10.703 -16.031 4.625 1 97.56 209 LEU A O 1
ATOM 1643 N N . ASP A 1 210 ? -11.883 -17.875 4.398 1 94.81 210 ASP A N 1
ATOM 1644 C CA . ASP A 1 210 ? -11.938 -18.156 5.832 1 94.81 210 ASP A CA 1
ATOM 1645 C C . ASP A 1 210 ? -10.672 -18.875 6.301 1 94.81 210 ASP A C 1
ATOM 1647 O O . ASP A 1 210 ? -9.914 -19.391 5.484 1 94.81 210 ASP A O 1
ATOM 1651 N N . LYS A 1 211 ? -10.484 -18.812 7.547 1 91 211 LYS A N 1
ATOM 1652 C CA . LYS A 1 211 ? -9.344 -19.516 8.125 1 91 211 LYS A CA 1
ATOM 1653 C C . LYS A 1 211 ? -9.406 -21 7.793 1 91 211 LYS A C 1
ATOM 1655 O O . LYS A 1 211 ? -10.469 -21.625 7.867 1 91 211 LYS A O 1
ATOM 1660 N N . ILE A 1 212 ? -8.203 -21.5 7.371 1 87.88 212 ILE A N 1
ATOM 1661 C CA . ILE A 1 212 ? -8.164 -22.922 7.07 1 87.88 212 ILE A CA 1
ATOM 1662 C C . ILE A 1 212 ? -7.082 -23.609 7.91 1 87.88 212 ILE A C 1
ATOM 1664 O O . ILE A 1 212 ? -6.102 -22.969 8.305 1 87.88 212 ILE A O 1
ATOM 1668 N N . ASP A 1 213 ? -7.301 -24.844 8.336 1 81.12 213 ASP A N 1
ATOM 1669 C CA . ASP A 1 213 ? -6.297 -25.656 9.016 1 81.12 213 ASP A CA 1
ATOM 1670 C C . ASP A 1 213 ? -5.367 -26.328 8.008 1 81.12 213 ASP A C 1
ATOM 1672 O O . ASP A 1 213 ? -5.824 -27.047 7.113 1 81.12 213 ASP A O 1
ATOM 1676 N N . ILE A 1 214 ? -4.121 -25.906 8.023 1 75.31 214 ILE A N 1
ATOM 1677 C CA . ILE A 1 214 ? -3.16 -26.5 7.102 1 75.31 214 ILE A CA 1
ATOM 1678 C C . ILE A 1 214 ? -2.252 -27.469 7.855 1 75.31 214 ILE A C 1
ATOM 1680 O O . ILE A 1 214 ? -1.841 -27.188 8.984 1 75.31 214 ILE A O 1
ATOM 1684 N N . MET B 1 1 ? 0.131 38 1.936 1 78.44 1 MET B N 1
ATOM 1685 C CA . MET B 1 1 ? 0.105 36.844 1.043 1 78.44 1 MET B CA 1
ATOM 1686 C C . MET B 1 1 ? -0.301 35.562 1.797 1 78.44 1 MET B C 1
ATOM 1688 O O . MET B 1 1 ? -0.01 35.438 2.986 1 78.44 1 MET B O 1
ATOM 1692 N N . LEU B 1 2 ? -1.224 34.688 1.276 1 93.25 2 LEU B N 1
ATOM 1693 C CA . LEU B 1 2 ? -1.702 33.5 1.966 1 93.25 2 LEU B CA 1
ATOM 1694 C C . LEU B 1 2 ? -0.579 32.469 2.137 1 93.25 2 LEU B C 1
ATOM 1696 O O . LEU B 1 2 ? 0.241 32.281 1.234 1 93.25 2 LEU B O 1
ATOM 1700 N N . GLY B 1 3 ? -0.515 31.906 3.314 1 98.12 3 GLY B N 1
ATOM 1701 C CA . GLY B 1 3 ? 0.493 30.906 3.6 1 98.12 3 GLY B CA 1
ATOM 1702 C C . GLY B 1 3 ? 0.429 29.703 2.66 1 98.12 3 GLY B C 1
ATOM 1703 O O . GLY B 1 3 ? -0.626 29.422 2.096 1 98.12 3 GLY B O 1
ATOM 1704 N N . LYS B 1 4 ? 1.572 29.078 2.447 1 98.5 4 LYS B N 1
ATOM 1705 C CA . LYS B 1 4 ? 1.664 27.859 1.639 1 98.5 4 LYS B CA 1
ATOM 1706 C C . LYS B 1 4 ? 1.148 26.656 2.408 1 98.5 4 LYS B C 1
ATOM 1708 O O . LYS B 1 4 ? 1.445 26.484 3.594 1 98.5 4 LYS B O 1
ATOM 1713 N N . VAL B 1 5 ? 0.324 25.875 1.764 1 98.81 5 VAL B N 1
ATOM 1714 C CA . VAL B 1 5 ? -0.149 24.625 2.359 1 98.81 5 VAL B CA 1
ATOM 1715 C C . VAL B 1 5 ? 0.6 23.438 1.751 1 98.81 5 VAL B C 1
ATOM 1717 O O . VAL B 1 5 ? 0.725 23.344 0.528 1 98.81 5 VAL B O 1
ATOM 1720 N N . ILE B 1 6 ? 1.168 22.578 2.531 1 98.88 6 ILE B N 1
ATOM 1721 C CA . ILE B 1 6 ? 1.789 21.328 2.117 1 98.88 6 ILE B CA 1
ATOM 1722 C C . ILE B 1 6 ? 1.117 20.156 2.834 1 98.88 6 ILE B C 1
ATOM 1724 O O . ILE B 1 6 ? 0.95 20.188 4.055 1 98.88 6 ILE B O 1
ATOM 1728 N N . PHE B 1 7 ? 0.636 19.219 2.109 1 98.94 7 PHE B N 1
ATOM 1729 C CA . PHE B 1 7 ? 0.013 18.031 2.68 1 98.94 7 PHE B CA 1
ATOM 1730 C C . PHE B 1 7 ? 1.06 16.969 2.994 1 98.94 7 PHE B C 1
ATOM 1732 O O . PHE B 1 7 ? 1.972 16.734 2.199 1 98.94 7 PHE B O 1
ATOM 1739 N N . VAL B 1 8 ? 0.982 16.344 4.152 1 98.94 8 VAL B N 1
ATOM 1740 C CA . VAL B 1 8 ? 1.881 15.258 4.543 1 98.94 8 VAL B CA 1
ATOM 1741 C C . VAL B 1 8 ? 1.097 13.953 4.668 1 98.94 8 VAL B C 1
ATOM 1743 O O . VAL B 1 8 ? 0.149 13.859 5.449 1 98.94 8 VAL B O 1
ATOM 1746 N N . SER B 1 9 ? 1.422 12.977 3.906 1 98.88 9 SER B N 1
ATOM 1747 C CA . SER B 1 9 ? 0.832 11.641 3.992 1 98.88 9 SER B CA 1
ATOM 1748 C C . SER B 1 9 ? 1.908 10.57 4.098 1 98.88 9 SER B C 1
ATOM 1750 O O . SER B 1 9 ? 3.096 10.883 4.207 1 98.88 9 SER B O 1
ATOM 1752 N N . GLY B 1 10 ? 1.537 9.352 4.277 1 98.69 10 GLY B N 1
ATOM 1753 C CA . GLY B 1 10 ? 2.426 8.195 4.348 1 98.69 10 GLY B CA 1
ATOM 1754 C C . GLY B 1 10 ? 1.95 7.023 3.512 1 98.69 10 GLY B C 1
ATOM 1755 O O . GLY B 1 10 ? 0.825 7.031 3.008 1 98.69 10 GLY B O 1
ATOM 1756 N N . ILE B 1 11 ? 2.844 6.062 3.375 1 98.38 11 ILE B N 1
ATOM 1757 C CA . ILE B 1 11 ? 2.494 4.902 2.564 1 98.38 11 ILE B CA 1
ATOM 1758 C C . ILE B 1 11 ? 1.703 3.902 3.406 1 98.38 11 ILE B C 1
ATOM 1760 O O . ILE B 1 11 ? 1.146 2.938 2.877 1 98.38 11 ILE B O 1
ATOM 1764 N N . ASP B 1 12 ? 1.697 4.098 4.699 1 95.56 12 ASP B N 1
ATOM 1765 C CA . ASP B 1 12 ? 1.015 3.191 5.617 1 95.56 12 ASP B CA 1
ATOM 1766 C C . ASP B 1 12 ? 0.716 3.881 6.949 1 95.56 12 ASP B C 1
ATOM 1768 O O . ASP B 1 12 ? 1.161 5.008 7.184 1 95.56 12 ASP B O 1
ATOM 1772 N N . THR B 1 13 ? -0.071 3.09 7.699 1 92.81 13 THR B N 1
ATOM 1773 C CA . THR B 1 13 ? -0.237 3.484 9.094 1 92.81 13 THR B CA 1
ATOM 1774 C C . THR B 1 13 ? 1.066 3.303 9.867 1 92.81 13 THR B C 1
ATOM 1776 O O . THR B 1 13 ? 1.798 2.336 9.641 1 92.81 13 THR B O 1
ATOM 1779 N N . ASP B 1 14 ? 1.536 4.23 10.719 1 92.31 14 ASP B N 1
ATOM 1780 C CA . ASP B 1 14 ? 2.654 4.148 11.648 1 92.31 14 ASP B CA 1
ATOM 1781 C C . ASP B 1 14 ? 3.99 4.207 10.914 1 92.31 14 ASP B C 1
ATOM 1783 O O . ASP B 1 14 ? 5 3.693 11.406 1 92.31 14 ASP B O 1
ATOM 1787 N N . VAL B 1 15 ? 3.977 4.742 9.734 1 96.5 15 VAL B N 1
ATOM 1788 C CA . VAL B 1 15 ? 5.207 4.836 8.953 1 96.5 15 VAL B CA 1
ATOM 1789 C C . VAL B 1 15 ? 6.035 6.027 9.43 1 96.5 15 VAL B C 1
ATOM 1791 O O . VAL B 1 15 ? 7.195 6.176 9.047 1 96.5 15 VAL B O 1
ATOM 1794 N N . GLY B 1 16 ? 5.492 6.941 10.25 1 96.81 16 GLY B N 1
ATOM 1795 C CA . GLY B 1 16 ? 6.25 8.055 10.812 1 96.81 16 GLY B CA 1
ATOM 1796 C C . GLY B 1 16 ? 5.785 9.406 10.312 1 96.81 16 GLY B C 1
ATOM 1797 O O . GLY B 1 16 ? 6.531 10.383 10.367 1 96.81 16 GLY B O 1
ATOM 1798 N N . LYS B 1 17 ? 4.617 9.562 9.805 1 97.75 17 LYS B N 1
ATOM 1799 C CA . LYS B 1 17 ? 4.051 10.805 9.297 1 97.75 17 LYS B CA 1
ATOM 1800 C C . LYS B 1 17 ? 4.102 11.906 10.359 1 97.75 17 LYS B C 1
ATOM 1802 O O . LYS B 1 17 ? 4.492 13.039 10.07 1 97.75 17 LYS B O 1
ATOM 1807 N N . THR B 1 18 ? 3.643 11.484 11.555 1 98.19 18 THR B N 1
ATOM 1808 C CA . THR B 1 18 ? 3.555 12.453 12.641 1 98.19 18 THR B CA 1
ATOM 1809 C C . THR B 1 18 ? 4.926 13.047 12.953 1 98.19 18 THR B C 1
ATOM 1811 O O . THR B 1 18 ? 5.062 14.266 13.07 1 98.19 18 THR B O 1
ATOM 1814 N N . ILE B 1 19 ? 5.926 12.203 13.031 1 98.44 19 ILE B N 1
ATOM 1815 C CA . ILE B 1 19 ? 7.293 12.633 13.305 1 98.44 19 ILE B CA 1
ATOM 1816 C C . ILE B 1 19 ? 7.805 13.484 12.148 1 98.44 19 ILE B C 1
ATOM 1818 O O . ILE B 1 19 ? 8.375 14.562 12.359 1 98.44 19 ILE B O 1
ATOM 1822 N N . ALA B 1 20 ? 7.59 13.031 10.922 1 98.69 20 ALA B N 1
ATOM 1823 C CA . ALA B 1 20 ? 8.039 13.758 9.734 1 98.69 20 ALA B CA 1
ATOM 1824 C C . ALA B 1 20 ? 7.422 15.156 9.688 1 98.69 20 ALA B C 1
ATOM 1826 O O . ALA B 1 20 ? 8.109 16.125 9.359 1 98.69 20 ALA B O 1
ATOM 1827 N N . THR B 1 21 ? 6.113 15.266 10.008 1 98.88 21 THR B N 1
ATOM 1828 C CA . THR B 1 21 ? 5.418 16.547 10 1 98.88 21 THR B CA 1
ATOM 1829 C C . THR B 1 21 ? 6.043 17.5 11.016 1 98.88 21 THR B C 1
ATOM 1831 O O . THR B 1 21 ? 6.344 18.656 10.68 1 98.88 21 THR B O 1
ATOM 1834 N N . GLY B 1 22 ? 6.254 16.984 12.211 1 98.75 22 GLY B N 1
ATOM 1835 C CA . GLY B 1 22 ? 6.863 17.797 13.25 1 98.75 22 GLY B CA 1
ATOM 1836 C C . GLY B 1 22 ? 8.266 18.266 12.891 1 98.75 22 GLY B C 1
ATOM 1837 O O . GLY B 1 22 ? 8.594 19.438 13.078 1 98.75 22 GLY B O 1
ATOM 1838 N N . VAL B 1 23 ? 9.078 17.375 12.391 1 98.69 23 VAL B N 1
ATOM 1839 C CA . VAL B 1 23 ? 10.461 17.672 12.055 1 98.69 23 VAL B CA 1
ATOM 1840 C C . VAL B 1 23 ? 10.5 18.672 10.906 1 98.69 23 VAL B C 1
ATOM 1842 O O . VAL B 1 23 ? 11.305 19.625 10.922 1 98.69 23 VAL B O 1
ATOM 1845 N N . TYR B 1 24 ? 9.648 18.484 9.906 1 98.75 24 TYR B N 1
ATOM 1846 C CA . TYR B 1 24 ? 9.586 19.422 8.789 1 98.75 24 TYR B CA 1
ATOM 1847 C C . TYR B 1 24 ? 9.164 20.797 9.266 1 98.75 24 TYR B C 1
ATOM 1849 O O . TYR B 1 24 ? 9.727 21.812 8.836 1 98.75 24 TYR B O 1
ATOM 1857 N N . ALA B 1 25 ? 8.188 20.875 10.172 1 98.81 25 ALA B N 1
ATOM 1858 C CA . ALA B 1 25 ? 7.73 22.125 10.75 1 98.81 25 ALA B CA 1
ATOM 1859 C C . ALA B 1 25 ? 8.859 22.844 11.492 1 98.81 25 ALA B C 1
ATOM 1861 O O . ALA B 1 25 ? 9.086 24.031 11.297 1 98.81 25 ALA B O 1
ATOM 1862 N N . LYS B 1 26 ? 9.531 22.078 12.312 1 98.5 26 LYS B N 1
ATOM 1863 C CA . LYS B 1 26 ? 10.648 22.641 13.07 1 98.5 26 LYS B CA 1
ATOM 1864 C C . LYS B 1 26 ? 11.711 23.203 12.141 1 98.5 26 LYS B C 1
ATOM 1866 O O . LYS B 1 26 ? 12.242 24.297 12.383 1 98.5 26 LYS B O 1
ATOM 1871 N N . THR B 1 27 ? 12.023 22.453 11.094 1 98.19 27 THR B N 1
ATOM 1872 C CA . THR B 1 27 ? 13.023 22.875 10.117 1 98.19 27 THR B CA 1
ATOM 1873 C C . THR B 1 27 ? 12.625 24.203 9.484 1 98.19 27 THR B C 1
ATOM 1875 O O . THR B 1 27 ? 13.461 25.109 9.336 1 98.19 27 THR B O 1
ATOM 1878 N N . LEU B 1 28 ? 11.375 24.375 9.102 1 98.62 28 LEU B N 1
ATOM 1879 C CA . LEU B 1 28 ? 10.883 25.625 8.516 1 98.62 28 LEU B CA 1
ATOM 1880 C C . LEU B 1 28 ? 10.945 26.75 9.531 1 98.62 28 LEU B C 1
ATOM 1882 O O . LEU B 1 28 ? 11.312 27.875 9.18 1 98.62 28 LEU B O 1
ATOM 1886 N N . GLN B 1 29 ? 10.602 26.406 10.766 1 98.31 29 GLN B N 1
ATOM 1887 C CA . GLN B 1 29 ? 10.68 27.406 11.836 1 98.31 29 GLN B CA 1
ATOM 1888 C C . GLN B 1 29 ? 12.102 27.922 12 1 98.31 29 GLN B C 1
ATOM 1890 O O . GLN B 1 29 ? 12.312 29.125 12.148 1 98.31 29 GLN B O 1
ATOM 1895 N N . GLU B 1 30 ? 12.961 27 11.984 1 98.19 30 GLU B N 1
ATOM 1896 C CA . GLU B 1 30 ? 14.375 27.344 12.148 1 98.19 30 GLU B CA 1
ATOM 1897 C C . GLU B 1 30 ? 14.867 28.219 10.992 1 98.19 30 GLU B C 1
ATOM 1899 O O . GLU B 1 30 ? 15.859 28.938 11.133 1 98.19 30 GLU B O 1
ATOM 1904 N N . GLN B 1 31 ? 14.227 28.156 9.922 1 98.25 31 GLN B N 1
ATOM 1905 C CA . GLN B 1 31 ? 14.562 28.984 8.758 1 98.25 31 GLN B CA 1
ATOM 1906 C C . GLN B 1 31 ? 13.922 30.359 8.859 1 98.25 31 GLN B C 1
ATOM 1908 O O . GLN B 1 31 ? 14.125 31.219 7.988 1 98.25 31 GLN B O 1
ATOM 1913 N N . GLY B 1 32 ? 13.047 30.609 9.852 1 98.31 32 GLY B N 1
ATOM 1914 C CA . GLY B 1 32 ? 12.5 31.922 10.117 1 98.31 32 GLY B CA 1
ATOM 1915 C C . GLY B 1 32 ? 11.047 32.062 9.695 1 98.31 32 GLY B C 1
ATOM 1916 O O . GLY B 1 32 ? 10.477 33.156 9.789 1 98.31 32 GLY B O 1
ATOM 1917 N N . PHE B 1 33 ? 10.43 31 9.281 1 98.62 33 PHE B N 1
ATOM 1918 C CA . PHE B 1 33 ? 9.039 31.062 8.844 1 98.62 33 PHE B CA 1
ATOM 1919 C C . PHE B 1 33 ? 8.094 30.812 10.016 1 98.62 33 PHE B C 1
ATOM 1921 O O . PHE B 1 33 ? 8.414 30.062 10.938 1 98.62 33 PHE B O 1
ATOM 1928 N N . SER B 1 34 ? 6.984 31.453 9.992 1 98.5 34 SER B N 1
ATOM 1929 C CA . SER B 1 34 ? 5.895 31.031 10.875 1 98.5 34 SER B CA 1
ATOM 1930 C C . SER B 1 34 ? 5.211 29.781 10.344 1 98.5 34 SER B C 1
ATOM 1932 O O . SER B 1 34 ? 4.824 29.719 9.172 1 98.5 34 SER B O 1
ATOM 1934 N N . VAL B 1 35 ? 5.16 28.734 11.195 1 98.75 35 VAL B N 1
ATOM 1935 C CA . VAL B 1 35 ? 4.672 27.438 10.727 1 98.75 35 VAL B CA 1
ATOM 1936 C C . VAL B 1 35 ? 3.621 26.906 11.695 1 98.75 35 VAL B C 1
ATOM 1938 O O . VAL B 1 35 ? 3.803 26.969 12.914 1 98.75 35 VAL B O 1
ATOM 1941 N N . ILE B 1 36 ? 2.537 26.438 11.195 1 98.81 36 ILE B N 1
ATOM 1942 C CA . ILE B 1 36 ? 1.567 25.688 11.992 1 98.81 36 ILE B CA 1
ATOM 1943 C C . ILE B 1 36 ? 1.314 24.328 11.352 1 98.81 36 ILE B C 1
ATOM 1945 O O . ILE B 1 36 ? 1.424 24.172 10.133 1 98.81 36 ILE B O 1
ATOM 1949 N N . THR B 1 37 ? 1.051 23.312 12.172 1 98.94 37 THR B N 1
ATOM 1950 C CA . THR B 1 37 ? 0.67 21.984 11.695 1 98.94 37 THR B CA 1
ATOM 1951 C C . THR B 1 37 ? -0.808 21.719 11.961 1 98.94 37 THR B C 1
ATOM 1953 O O . THR B 1 37 ? -1.37 22.234 12.938 1 98.94 37 THR B O 1
ATOM 1956 N N . GLN B 1 38 ? -1.369 21.016 11.102 1 98.88 38 GLN B N 1
ATOM 1957 C CA . GLN B 1 38 ? -2.771 20.625 11.148 1 98.88 38 GLN B CA 1
ATOM 1958 C C . GLN B 1 38 ? -2.932 19.125 10.867 1 98.88 38 GLN B C 1
ATOM 1960 O O . GLN B 1 38 ? -2.195 18.562 10.062 1 98.88 38 GLN B O 1
ATOM 1965 N N . LYS B 1 39 ? -3.789 18.438 11.578 1 98.81 39 LYS B N 1
ATOM 1966 C CA . LYS B 1 39 ? -4.219 17.078 11.312 1 98.81 39 LYS B CA 1
ATOM 1967 C C . LYS B 1 39 ? -5.617 17.047 10.703 1 98.81 39 LYS B C 1
ATOM 1969 O O . LYS B 1 39 ? -6.566 17.562 11.289 1 98.81 39 LYS B O 1
ATOM 1974 N N . MET B 1 40 ? -5.703 16.422 9.57 1 98.38 40 MET B N 1
ATOM 1975 C CA . MET B 1 40 ? -6.965 16.406 8.836 1 98.38 40 MET B CA 1
ATOM 1976 C C . MET B 1 40 ? -8.062 15.75 9.656 1 98.38 40 MET B C 1
ATOM 1978 O O . MET B 1 40 ? -9.141 16.328 9.836 1 98.38 40 MET B O 1
ATOM 1982 N N . ILE B 1 41 ? -7.797 14.578 10.133 1 98.56 41 ILE B N 1
ATOM 1983 C CA . ILE B 1 41 ? -8.68 13.766 10.961 1 98.56 41 ILE B CA 1
ATOM 1984 C C . ILE B 1 41 ? -7.852 12.883 11.898 1 98.56 41 ILE B C 1
ATOM 1986 O O . ILE B 1 41 ? -6.906 12.227 11.461 1 98.56 41 ILE B O 1
ATOM 1990 N N . GLN B 1 42 ? -8.133 12.953 13.172 1 98.25 42 GLN B N 1
ATOM 1991 C CA . GLN B 1 42 ? -7.477 12.094 14.156 1 98.25 42 GLN B CA 1
ATOM 1992 C C . GLN B 1 42 ? -8.438 11.055 14.703 1 98.25 42 GLN B C 1
ATOM 1994 O O . GLN B 1 42 ? -9.555 11.383 15.109 1 98.25 42 GLN B O 1
ATOM 1999 N N . THR B 1 43 ? -7.988 9.828 14.633 1 97.12 43 THR B N 1
ATOM 2000 C CA . THR B 1 43 ? -8.727 8.781 15.328 1 97.12 43 THR B CA 1
ATOM 2001 C C . THR B 1 43 ? -7.93 8.258 16.516 1 97.12 43 THR B C 1
ATOM 2003 O O . THR B 1 43 ? -6.785 8.664 16.734 1 97.12 43 THR B O 1
ATOM 2006 N N . SER B 1 44 ? -8.523 7.477 17.422 1 95.62 44 SER B N 1
ATOM 2007 C CA . SER B 1 44 ? -7.914 6.754 18.531 1 95.62 44 SER B CA 1
ATOM 2008 C C . SER B 1 44 ? -7.605 7.688 19.703 1 95.62 44 SER B C 1
ATOM 2010 O O . SER B 1 44 ? -6.707 7.414 20.5 1 95.62 44 SER B O 1
ATOM 2012 N N . CYS B 1 45 ? -8.227 8.867 19.766 1 95.12 45 CYS B N 1
ATOM 2013 C CA . CYS B 1 45 ? -8.008 9.742 20.906 1 95.12 45 CYS B CA 1
ATOM 2014 C C . CYS B 1 45 ? -9.211 10.641 21.156 1 95.12 45 CYS B C 1
ATOM 2016 O O . CYS B 1 45 ? -10.195 10.578 20.406 1 95.12 45 CYS B O 1
ATOM 2018 N N . GLU B 1 46 ? -9.141 11.383 22.281 1 95.44 46 GLU B N 1
ATOM 2019 C CA . GLU B 1 46 ? -10.141 12.383 22.641 1 95.44 46 GLU B CA 1
ATOM 2020 C C . GLU B 1 46 ? -9.492 13.719 22.984 1 95.44 46 GLU B C 1
ATOM 2022 O O . GLU B 1 46 ? -8.336 13.758 23.406 1 95.44 46 GLU B O 1
ATOM 2027 N N . GLY B 1 47 ? -10.312 14.758 22.75 1 95.88 47 GLY B N 1
ATOM 2028 C CA . GLY B 1 47 ? -9.758 16.062 23.047 1 95.88 47 GLY B CA 1
ATOM 2029 C C . GLY B 1 47 ? -8.797 16.562 21.984 1 95.88 47 GLY B C 1
ATOM 2030 O O . GLY B 1 47 ? -9.125 16.562 20.797 1 95.88 47 GLY B O 1
ATOM 2031 N N . ILE B 1 48 ? -7.664 17.062 22.438 1 97.56 48 ILE B N 1
ATOM 2032 C CA . ILE B 1 48 ? -6.664 17.531 21.484 1 97.56 48 ILE B CA 1
ATOM 2033 C C . ILE B 1 48 ? -6.02 16.359 20.766 1 97.56 48 ILE B C 1
ATOM 2035 O O . ILE B 1 48 ? -5.648 15.359 21.406 1 97.56 48 ILE B O 1
ATOM 2039 N N . ALA B 1 49 ? -5.918 16.484 19.5 1 98.25 49 ALA B N 1
ATOM 2040 C CA . ALA B 1 49 ? -5.367 15.406 18.688 1 98.25 49 ALA B CA 1
ATOM 2041 C C . ALA B 1 49 ? -3.963 15.031 19.156 1 98.25 49 ALA B C 1
ATOM 2043 O O . ALA B 1 49 ? -3.092 15.891 19.281 1 98.25 49 ALA B O 1
ATOM 2044 N N . ALA B 1 50 ? -3.709 13.758 19.375 1 98.06 50 ALA B N 1
ATOM 2045 C CA . ALA B 1 50 ? -2.43 13.25 19.875 1 98.06 50 ALA B CA 1
ATOM 2046 C C . ALA B 1 50 ? -1.288 13.641 18.938 1 98.06 50 ALA B C 1
ATOM 2048 O O . ALA B 1 50 ? -0.184 13.953 19.391 1 98.06 50 ALA B O 1
ATOM 2049 N N . ASP B 1 51 ? -1.527 13.609 17.609 1 98.44 51 ASP B N 1
ATOM 2050 C CA . ASP B 1 51 ? -0.493 13.961 16.641 1 98.44 51 ASP B CA 1
ATOM 2051 C C . ASP B 1 51 ? -0.105 15.43 16.766 1 98.44 51 ASP B C 1
ATOM 2053 O O . ASP B 1 51 ? 1.063 15.781 16.594 1 98.44 51 ASP B O 1
ATOM 2057 N N . ILE B 1 52 ? -1.078 16.312 17.047 1 98.81 52 ILE B N 1
ATOM 2058 C CA . ILE B 1 52 ? -0.805 17.734 17.25 1 98.81 52 ILE B CA 1
ATOM 2059 C C . ILE B 1 52 ? 0.115 17.922 18.453 1 98.81 52 ILE B C 1
ATOM 2061 O O . ILE B 1 52 ? 1.055 18.719 18.406 1 98.81 52 ILE B O 1
ATOM 2065 N N . LEU B 1 53 ? -0.157 17.141 19.484 1 98.62 53 LEU B N 1
ATOM 2066 C CA . LEU B 1 53 ? 0.682 17.219 20.688 1 98.62 53 LEU B CA 1
ATOM 2067 C C . LEU B 1 53 ? 2.123 16.844 20.359 1 98.62 53 LEU B C 1
ATOM 2069 O O . LEU B 1 53 ? 3.061 17.5 20.812 1 98.62 53 LEU B O 1
ATOM 2073 N N . VAL B 1 54 ? 2.307 15.859 19.547 1 98.44 54 VAL B N 1
ATOM 2074 C CA . VAL B 1 54 ? 3.639 15.414 19.141 1 98.44 54 VAL B CA 1
ATOM 2075 C C . VAL B 1 54 ? 4.312 16.484 18.297 1 98.44 54 VAL B C 1
ATOM 2077 O O . VAL B 1 54 ? 5.5 16.781 18.469 1 98.44 54 VAL B O 1
ATOM 2080 N N . HIS B 1 55 ? 3.496 17.109 17.359 1 98.75 55 HIS B N 1
ATOM 2081 C CA . HIS B 1 55 ? 4.035 18.188 16.547 1 98.75 55 HIS B CA 1
ATOM 2082 C C . HIS B 1 55 ? 4.59 19.312 17.422 1 98.75 55 HIS B C 1
ATOM 2084 O O . HIS B 1 55 ? 5.715 19.766 17.219 1 98.75 55 HIS B O 1
ATOM 2090 N N . ARG B 1 56 ? 3.785 19.766 18.453 1 98.81 56 ARG B N 1
ATOM 2091 C CA . ARG B 1 56 ? 4.176 20.859 19.344 1 98.81 56 ARG B CA 1
ATOM 2092 C C . ARG B 1 56 ? 5.43 20.516 20.125 1 98.81 56 ARG B C 1
ATOM 2094 O O . ARG B 1 56 ? 6.34 21.328 20.266 1 98.81 56 ARG B O 1
ATOM 2101 N N . LYS B 1 57 ? 5.457 19.297 20.547 1 98.62 57 LYS B N 1
ATOM 2102 C CA . LYS B 1 57 ? 6.621 18.828 21.297 1 98.62 57 LYS B CA 1
ATOM 2103 C C . LYS B 1 57 ? 7.883 18.891 20.438 1 98.62 57 LYS B C 1
ATOM 2105 O O . LYS B 1 57 ? 8.922 19.375 20.891 1 98.62 57 LYS B O 1
ATOM 2110 N N . ILE B 1 58 ? 7.828 18.422 19.219 1 98.38 58 ILE B N 1
ATOM 2111 C CA . ILE B 1 58 ? 8.969 18.406 18.312 1 98.38 58 ILE B CA 1
ATOM 2112 C C . ILE B 1 58 ? 9.375 19.844 17.969 1 98.38 58 ILE B C 1
ATOM 2114 O O . ILE B 1 58 ? 10.57 20.156 17.922 1 98.38 58 ILE B O 1
ATOM 2118 N N . GLN B 1 59 ? 8.391 20.672 17.766 1 97.94 59 GLN B N 1
ATOM 2119 C CA . GLN B 1 59 ? 8.641 22.062 17.438 1 97.94 59 GLN B CA 1
ATOM 2120 C C . GLN B 1 59 ? 9.227 22.812 18.641 1 97.94 59 GLN B C 1
ATOM 2122 O O . GLN B 1 59 ? 9.805 23.891 18.484 1 97.94 59 GLN B O 1
ATOM 2127 N N . GLY B 1 60 ? 9.055 22.25 19.844 1 97.62 60 GLY B N 1
ATOM 2128 C CA . GLY B 1 60 ? 9.531 22.906 21.062 1 97.62 60 GLY B CA 1
ATOM 2129 C C . GLY B 1 60 ? 8.68 24.094 21.484 1 97.62 60 GLY B C 1
ATOM 2130 O O . GLY B 1 60 ? 9.203 25.094 21.969 1 97.62 60 GLY B O 1
ATOM 2131 N N . ILE B 1 61 ? 7.367 24.062 21.25 1 98.06 61 ILE B N 1
ATOM 2132 C CA . ILE B 1 61 ? 6.469 25.156 21.609 1 98.06 61 ILE B CA 1
ATOM 2133 C C . ILE B 1 61 ? 5.27 24.609 22.375 1 98.06 61 ILE B C 1
ATOM 2135 O O . ILE B 1 61 ? 4.965 23.422 22.312 1 98.06 61 ILE B O 1
ATOM 2139 N N . ASP B 1 62 ? 4.566 25.406 23.062 1 98.12 62 ASP B N 1
ATOM 2140 C CA . ASP B 1 62 ? 3.344 25.062 23.781 1 98.12 62 ASP B CA 1
ATOM 2141 C C . ASP B 1 62 ? 2.152 24.969 22.828 1 98.12 62 ASP B C 1
ATOM 2143 O O . ASP B 1 62 ? 2.252 25.359 21.656 1 98.12 62 ASP B O 1
ATOM 2147 N N . LEU B 1 63 ? 1.1 24.469 23.328 1 98.5 63 LEU B N 1
ATOM 2148 C CA . LEU B 1 63 ? -0.153 24.484 22.578 1 98.5 63 LEU B CA 1
ATOM 2149 C C . LEU B 1 63 ? -0.537 25.906 22.203 1 98.5 63 LEU B C 1
ATOM 2151 O O . LEU B 1 63 ? -0.373 26.828 23.016 1 98.5 63 LEU B O 1
ATOM 2155 N N . LEU B 1 64 ? -1.009 26.047 21.031 1 98.38 64 LEU B N 1
ATOM 2156 C CA . LEU B 1 64 ? -1.436 27.328 20.516 1 98.38 64 LEU B CA 1
ATOM 2157 C C . LEU B 1 64 ? -2.943 27.516 20.672 1 98.38 64 LEU B C 1
ATOM 2159 O O . LEU B 1 64 ? -3.674 26.531 20.844 1 98.38 64 LEU B O 1
ATOM 2163 N N . PRO B 1 65 ? -3.453 28.719 20.672 1 98.19 65 PRO B N 1
ATOM 2164 C CA . PRO B 1 65 ? -4.898 28.953 20.734 1 98.19 65 PRO B CA 1
ATOM 2165 C C . PRO B 1 65 ? -5.66 28.188 19.656 1 98.19 65 PRO B C 1
ATOM 2167 O O . PRO B 1 65 ? -6.754 27.672 19.922 1 98.19 65 PRO B O 1
ATOM 2170 N N . GLU B 1 66 ? -5.055 28.031 18.453 1 98.44 66 GLU B N 1
ATOM 2171 C CA . GLU B 1 66 ? -5.668 27.328 17.344 1 98.44 66 GLU B CA 1
ATOM 2172 C C . GLU B 1 66 ? -5.867 25.844 17.672 1 98.44 66 GLU B C 1
ATOM 2174 O O . GLU B 1 66 ? -6.797 25.219 17.172 1 98.44 66 GLU B O 1
ATOM 2179 N N . ASP B 1 67 ? -4.93 25.297 18.5 1 98.56 67 ASP B N 1
ATOM 2180 C CA . ASP B 1 67 ? -5.059 23.906 18.938 1 98.56 67 ASP B CA 1
ATOM 2181 C C . ASP B 1 67 ? -6.258 23.734 19.859 1 98.56 67 ASP B C 1
ATOM 2183 O O . ASP B 1 67 ? -7.055 22.812 19.688 1 98.56 67 ASP B O 1
ATOM 2187 N N . LYS B 1 68 ? -6.398 24.641 20.828 1 97.69 68 LYS B N 1
ATOM 2188 C CA . LYS B 1 68 ? -7.457 24.594 21.828 1 97.69 68 LYS B CA 1
ATOM 2189 C C . LYS B 1 68 ? -8.828 24.812 21.203 1 97.69 68 LYS B C 1
ATOM 2191 O O . LYS B 1 68 ? -9.828 24.266 21.656 1 97.69 68 LYS B O 1
ATOM 2196 N N . GLU B 1 69 ? -8.852 25.547 20.125 1 96.94 69 GLU B N 1
ATOM 2197 C CA . GLU B 1 69 ? -10.094 25.875 19.422 1 96.94 69 GLU B CA 1
ATOM 2198 C C . GLU B 1 69 ? -10.484 24.75 18.453 1 96.94 69 GLU B C 1
ATOM 2200 O O . GLU B 1 69 ? -11.57 24.781 17.875 1 96.94 69 GLU B O 1
ATOM 2205 N N . GLY B 1 70 ? -9.617 23.812 18.234 1 97.31 70 GLY B N 1
ATOM 2206 C CA . GLY B 1 70 ? -9.898 22.688 17.359 1 97.31 70 GLY B CA 1
ATOM 2207 C C . GLY B 1 70 ? -9.594 22.984 15.891 1 97.31 70 GLY B C 1
ATOM 2208 O O . GLY B 1 70 ? -9.875 22.156 15.023 1 97.31 70 GLY B O 1
ATOM 2209 N N . LEU B 1 71 ? -9.016 24.141 15.625 1 98.12 71 LEU B N 1
ATOM 2210 C CA . LEU B 1 71 ? -8.703 24.531 14.258 1 98.12 71 LEU B CA 1
ATOM 2211 C C . LEU B 1 71 ? -7.629 23.641 13.656 1 98.12 71 LEU B C 1
ATOM 2213 O O . LEU B 1 71 ? -7.641 23.375 12.453 1 98.12 71 LEU B O 1
ATOM 2217 N N . THR B 1 72 ? -6.711 23.125 14.461 1 98.81 72 THR B N 1
ATOM 2218 C CA . THR B 1 72 ? -5.582 22.344 13.977 1 98.81 72 THR B CA 1
ATOM 2219 C C . THR B 1 72 ? -5.98 20.875 13.812 1 98.81 72 THR B C 1
ATOM 2221 O O . THR B 1 72 ? -5.219 20.078 13.25 1 98.81 72 THR B O 1
ATOM 2224 N N . CYS B 1 73 ? -7.156 20.484 14.234 1 98.81 73 CYS B N 1
ATOM 2225 C CA . CYS B 1 73 ? -7.734 19.172 13.945 1 98.81 73 CYS B CA 1
ATOM 2226 C C . CYS B 1 73 ? -9.25 19.203 14.109 1 98.81 73 CYS B C 1
ATOM 2228 O O . CYS B 1 73 ? -9.766 18.859 15.18 1 98.81 73 CYS B O 1
ATOM 2230 N N . PRO B 1 74 ? -9.945 19.453 13.07 1 98.31 74 PRO B N 1
ATOM 2231 C CA . PRO B 1 74 ? -11.391 19.672 13.164 1 98.31 74 PRO B CA 1
ATOM 2232 C C . PRO B 1 74 ? -12.148 18.391 13.539 1 98.31 74 PRO B C 1
ATOM 2234 O O . PRO B 1 74 ? -13.297 18.469 13.992 1 98.31 74 PRO B O 1
ATOM 2237 N N . TYR B 1 75 ? -11.547 17.219 13.289 1 98.56 75 TYR B N 1
ATOM 2238 C CA . TYR B 1 75 ? -12.219 15.961 13.578 1 98.56 75 TYR B CA 1
ATOM 2239 C C . TYR B 1 75 ? -11.344 15.062 14.445 1 98.56 75 TYR B C 1
ATOM 2241 O O . TYR B 1 75 ? -10.234 14.695 14.047 1 98.56 75 TYR B O 1
ATOM 2249 N N . VAL B 1 76 ? -11.797 14.734 15.625 1 98.31 76 VAL B N 1
ATOM 2250 C CA . VAL B 1 76 ? -11.156 13.797 16.547 1 98.31 76 VAL B CA 1
ATOM 2251 C C . VAL B 1 76 ? -12.156 12.727 16.969 1 98.31 76 VAL B C 1
ATOM 2253 O O . VAL B 1 76 ? -13.25 13.047 17.453 1 98.31 76 VAL B O 1
ATOM 2256 N N . PHE B 1 77 ? -11.82 11.516 16.672 1 98.19 77 PHE B N 1
ATOM 2257 C CA . PHE B 1 77 ? -12.695 10.398 17.016 1 98.19 77 PHE B CA 1
ATOM 2258 C C . PHE B 1 77 ? -11.984 9.422 17.938 1 98.19 77 PHE B C 1
ATOM 2260 O O . PHE B 1 77 ? -10.781 9.18 17.797 1 98.19 77 PHE B O 1
ATOM 2267 N N . PRO B 1 78 ? -12.602 8.773 18.828 1 96.81 78 PRO B N 1
ATOM 2268 C CA . PRO B 1 78 ? -11.945 7.938 19.828 1 96.81 78 PRO B CA 1
ATOM 2269 C C . PRO B 1 78 ? -11.547 6.562 19.297 1 96.81 78 PRO B C 1
ATOM 2271 O O . PRO B 1 78 ? -10.555 5.984 19.75 1 96.81 78 PRO B O 1
ATOM 2274 N N . TYR B 1 79 ? -12.305 5.91 18.391 1 95.88 79 TYR B N 1
ATOM 2275 C CA . TYR B 1 79 ? -12.078 4.535 17.969 1 95.88 79 TYR B CA 1
ATOM 2276 C C . TYR B 1 79 ? -10.93 4.449 16.969 1 95.88 79 TYR B C 1
ATOM 2278 O O . TYR B 1 79 ? -10.867 5.227 16.016 1 95.88 79 TYR B O 1
ATOM 2286 N N . PRO B 1 80 ? -9.961 3.604 17.188 1 94.75 80 PRO B N 1
ATOM 2287 C CA . PRO B 1 80 ? -8.773 3.484 16.344 1 94.75 80 PRO B CA 1
ATOM 2288 C C . PRO B 1 80 ? -9.062 2.76 15.023 1 94.75 80 PRO B C 1
ATOM 2290 O O . PRO B 1 80 ? -8.727 1.579 14.883 1 94.75 80 PRO B O 1
ATOM 2293 N N . CYS B 1 81 ? -9.695 3.379 14.07 1 96.31 81 CYS B N 1
ATOM 2294 C CA . CYS B 1 81 ? -10.07 2.824 12.773 1 96.31 81 CYS B CA 1
ATOM 2295 C C . CYS B 1 81 ? -10 3.889 11.688 1 96.31 81 CYS B C 1
ATOM 2297 O O . CYS B 1 81 ? -9.492 4.988 11.922 1 96.31 81 CYS B O 1
ATOM 2299 N N . SER B 1 82 ? -10.391 3.535 10.5 1 97.25 82 SER B N 1
ATOM 2300 C CA . SER B 1 82 ? -10.383 4.484 9.391 1 97.25 82 SER B CA 1
ATOM 2301 C C . SER B 1 82 ? -11.32 5.656 9.656 1 97.25 82 SER B C 1
ATOM 2303 O O . SER B 1 82 ? -12.32 5.508 10.359 1 97.25 82 SER B O 1
ATOM 2305 N N . PRO B 1 83 ? -11.031 6.848 9.078 1 98.31 83 PRO B N 1
ATOM 2306 C CA . PRO B 1 83 ? -11.836 8.039 9.336 1 98.31 83 PRO B CA 1
ATOM 2307 C C . PRO B 1 83 ? -13.312 7.84 9 1 98.31 83 PRO B C 1
ATOM 2309 O O . PRO B 1 83 ? -14.188 8.242 9.766 1 98.31 83 PRO B O 1
ATOM 2312 N N . HIS B 1 84 ? -13.625 7.191 7.883 1 98.38 84 HIS B N 1
ATOM 2313 C CA . HIS B 1 84 ? -15.016 7.016 7.488 1 98.38 84 HIS B CA 1
ATOM 2314 C C . HIS B 1 84 ? -15.773 6.164 8.5 1 98.38 84 HIS B C 1
ATOM 2316 O O . HIS B 1 84 ? -16.906 6.488 8.867 1 98.38 84 HIS B O 1
ATOM 2322 N N . LEU B 1 85 ? -15.148 5.098 8.977 1 97.94 85 LEU B N 1
ATOM 2323 C CA . LEU B 1 85 ? -15.773 4.242 9.984 1 97.94 85 LEU B CA 1
ATOM 2324 C C . LEU B 1 85 ? -15.898 4.969 11.32 1 97.94 85 LEU B C 1
ATOM 2326 O O . LEU B 1 85 ? -16.922 4.879 11.984 1 97.94 85 LEU B O 1
ATOM 2330 N N . ALA B 1 86 ? -14.82 5.707 11.695 1 97.88 86 ALA B N 1
ATOM 2331 C CA . ALA B 1 86 ? -14.82 6.453 12.953 1 97.88 86 ALA B CA 1
ATOM 2332 C C . ALA B 1 86 ? -15.953 7.473 12.984 1 97.88 86 ALA B C 1
ATOM 2334 O O . ALA B 1 86 ? -16.641 7.625 14 1 97.88 86 ALA B O 1
ATOM 2335 N N . ALA B 1 87 ? -16.141 8.211 11.891 1 98.12 87 ALA B N 1
ATOM 2336 C CA . ALA B 1 87 ? -17.219 9.188 11.766 1 98.12 87 ALA B CA 1
ATOM 2337 C C . ALA B 1 87 ? -18.578 8.516 11.906 1 98.12 87 ALA B C 1
ATOM 2339 O O . ALA B 1 87 ? -19.453 9.016 12.625 1 98.12 87 ALA B O 1
ATOM 2340 N N . ARG B 1 88 ? -18.75 7.375 11.211 1 97.19 88 ARG B N 1
ATOM 2341 C CA . ARG B 1 88 ? -20 6.629 11.289 1 97.19 88 ARG B CA 1
ATOM 2342 C C . ARG B 1 88 ? -20.312 6.227 12.727 1 97.19 88 ARG B C 1
ATOM 2344 O O . ARG B 1 88 ? -21.438 6.395 13.195 1 97.19 88 ARG B O 1
ATOM 2351 N N . LEU B 1 89 ? -19.312 5.699 13.414 1 96.94 89 LEU B N 1
ATOM 2352 C CA . LEU B 1 89 ? -19.469 5.25 14.797 1 96.94 89 LEU B CA 1
ATOM 2353 C C . LEU B 1 89 ? -19.828 6.418 15.711 1 96.94 89 LEU B C 1
ATOM 2355 O O . LEU B 1 89 ? -20.531 6.242 16.703 1 96.94 89 LEU B O 1
ATOM 2359 N N . ALA B 1 90 ? -19.359 7.613 15.359 1 96.5 90 ALA B N 1
ATOM 2360 C CA . ALA B 1 90 ? -19.625 8.82 16.141 1 96.5 90 ALA B CA 1
ATOM 2361 C C . ALA B 1 90 ? -20.906 9.516 15.656 1 96.5 90 ALA B C 1
ATOM 2363 O O . ALA B 1 90 ? -21.219 10.617 16.125 1 96.5 90 ALA B O 1
ATOM 2364 N N . HIS B 1 91 ? -21.609 8.93 14.68 1 97 91 HIS B N 1
ATOM 2365 C CA . HIS B 1 91 ? -22.844 9.461 14.133 1 97 91 HIS B CA 1
ATOM 2366 C C . HIS B 1 91 ? -22.641 10.859 13.57 1 97 91 HIS B C 1
ATOM 2368 O O . HIS B 1 91 ? -23.438 11.766 13.836 1 97 91 HIS B O 1
ATOM 2374 N N . THR B 1 92 ? -21.547 10.992 12.953 1 95.62 92 THR B N 1
ATOM 2375 C CA . THR B 1 92 ? -21.219 12.25 12.289 1 95.62 92 THR B CA 1
ATOM 2376 C C . THR B 1 92 ? -20.719 12 10.875 1 95.62 92 THR B C 1
ATOM 2378 O O . THR B 1 92 ? -20.5 10.852 10.477 1 95.62 92 THR B O 1
ATOM 2381 N N . GLU B 1 93 ? -20.719 13.047 10.078 1 96.44 93 GLU B N 1
ATOM 2382 C CA . GLU B 1 93 ? -20.156 13.016 8.727 1 96.44 93 GLU B CA 1
ATOM 2383 C C . GLU B 1 93 ? -18.984 13.984 8.602 1 96.44 93 GLU B C 1
ATOM 2385 O O . GLU B 1 93 ? -19.031 15.102 9.125 1 96.44 93 GLU B O 1
ATOM 2390 N N . ILE B 1 94 ? -17.969 13.523 7.996 1 98.38 94 ILE B N 1
ATOM 2391 C CA . ILE B 1 94 ? -16.828 14.391 7.754 1 98.38 94 ILE B CA 1
ATOM 2392 C C . ILE B 1 94 ? -17.109 15.281 6.539 1 98.38 94 ILE B C 1
ATOM 2394 O O . ILE B 1 94 ? -17.375 14.781 5.445 1 98.38 94 ILE B O 1
ATOM 2398 N N . ASP B 1 95 ? -17.125 16.516 6.773 1 98 95 ASP B N 1
ATOM 2399 C CA . ASP B 1 95 ? -17.266 17.547 5.738 1 98 95 ASP B CA 1
ATOM 2400 C C . ASP B 1 95 ? -15.906 18.141 5.387 1 98 95 ASP B C 1
ATOM 2402 O O . ASP B 1 95 ? -15.32 18.875 6.188 1 98 95 ASP B O 1
ATOM 2406 N N . GLU B 1 96 ? -15.43 17.891 4.18 1 96.88 96 GLU B N 1
ATOM 2407 C CA . GLU B 1 96 ? -14.102 18.375 3.811 1 96.88 96 GLU B CA 1
ATOM 2408 C C . GLU B 1 96 ? -14.047 19.906 3.797 1 96.88 96 GLU B C 1
ATOM 2410 O O . GLU B 1 96 ? -12.977 20.484 3.951 1 96.88 96 GLU B O 1
ATOM 2415 N N . ASN B 1 97 ? -15.242 20.609 3.635 1 97.94 97 ASN B N 1
ATOM 2416 C CA . ASN B 1 97 ? -15.258 22.062 3.703 1 97.94 97 ASN B CA 1
ATOM 2417 C C . ASN B 1 97 ? -14.844 22.562 5.086 1 97.94 97 ASN B C 1
ATOM 2419 O O . ASN B 1 97 ? -14.227 23.625 5.207 1 97.94 97 ASN B O 1
ATOM 2423 N N . LYS B 1 98 ? -15.273 21.844 6.125 1 98.31 98 LYS B N 1
ATOM 2424 C CA . LYS B 1 98 ? -14.844 22.203 7.477 1 98.31 98 LYS B CA 1
ATOM 2425 C C . LYS B 1 98 ? -13.32 22.141 7.605 1 98.31 98 LYS B C 1
ATOM 2427 O O . LYS B 1 98 ? -12.719 23.031 8.219 1 98.31 98 LYS B O 1
ATOM 2432 N N . ILE B 1 99 ? -12.711 21.141 7.043 1 98.44 99 ILE B N 1
ATOM 2433 C CA . ILE B 1 99 ? -11.266 20.984 7.043 1 98.44 99 ILE B CA 1
ATOM 2434 C C . ILE B 1 99 ? -10.617 22.125 6.262 1 98.44 99 ILE B C 1
ATOM 2436 O O . ILE B 1 99 ? -9.703 22.781 6.758 1 98.44 99 ILE B O 1
ATOM 2440 N N . THR B 1 100 ? -11.156 22.391 5.043 1 98.5 100 THR B N 1
ATOM 2441 C CA . THR B 1 100 ? -10.609 23.422 4.16 1 98.5 100 THR B CA 1
ATOM 2442 C C . THR B 1 100 ? -10.75 24.797 4.781 1 98.5 100 THR B C 1
ATOM 2444 O O . THR B 1 100 ? -9.867 25.656 4.637 1 98.5 100 THR B O 1
ATOM 2447 N N . ASN B 1 101 ? -11.867 25.031 5.434 1 98.62 101 ASN B N 1
ATOM 2448 C CA . ASN B 1 101 ? -12.062 26.297 6.117 1 98.62 101 ASN B CA 1
ATOM 2449 C C . ASN B 1 101 ? -11.023 26.516 7.211 1 98.62 101 ASN B C 1
ATOM 2451 O O . ASN B 1 101 ? -10.516 27.625 7.387 1 98.62 101 ASN B O 1
ATOM 2455 N N . ALA B 1 102 ? -10.742 25.469 7.949 1 98.75 102 ALA B N 1
ATOM 2456 C CA . ALA B 1 102 ? -9.703 25.562 8.969 1 98.75 102 ALA B CA 1
ATOM 2457 C C . ALA B 1 102 ? -8.344 25.875 8.336 1 98.75 102 ALA B C 1
ATOM 2459 O O . ALA B 1 102 ? -7.602 26.719 8.836 1 98.75 102 ALA B O 1
ATOM 2460 N N . VAL B 1 103 ? -7.992 25.219 7.215 1 98.75 103 VAL B N 1
ATOM 2461 C CA . VAL B 1 103 ? -6.754 25.484 6.492 1 98.75 103 VAL B CA 1
ATOM 2462 C C . VAL B 1 103 ? -6.684 26.969 6.109 1 98.75 103 VAL B C 1
ATOM 2464 O O . VAL B 1 103 ? -5.66 27.609 6.324 1 98.75 103 VAL B O 1
ATOM 2467 N N . ASN B 1 104 ? -7.797 27.422 5.594 1 98.5 104 ASN B N 1
ATOM 2468 C CA . ASN B 1 104 ? -7.848 28.797 5.105 1 98.5 104 ASN B CA 1
ATOM 2469 C C . ASN B 1 104 ? -7.645 29.812 6.238 1 98.5 104 ASN B C 1
ATOM 2471 O O . ASN B 1 104 ? -7 30.844 6.051 1 98.5 104 ASN B O 1
ATOM 2475 N N . GLN B 1 105 ? -8.188 29.547 7.367 1 98.5 105 GLN B N 1
ATOM 2476 C CA . GLN B 1 105 ? -7.984 30.406 8.523 1 98.5 105 GLN B CA 1
ATOM 2477 C C . GLN B 1 105 ? -6.523 30.391 8.961 1 98.5 105 GLN B C 1
ATOM 2479 O O . GLN B 1 105 ? -5.945 31.453 9.242 1 98.5 105 GLN B O 1
ATOM 2484 N N . LEU B 1 106 ? -5.945 29.266 8.992 1 98.69 106 LEU B N 1
ATOM 2485 C CA . LEU B 1 106 ? -4.566 29.109 9.453 1 98.69 106 LEU B CA 1
ATOM 2486 C C . LEU B 1 106 ? -3.596 29.766 8.477 1 98.69 106 LEU B C 1
ATOM 2488 O O . LEU B 1 106 ? -2.631 30.406 8.891 1 98.69 106 LEU B O 1
ATOM 2492 N N . ARG B 1 107 ? -3.881 29.547 7.156 1 98.25 107 ARG B N 1
ATOM 2493 C CA . ARG B 1 107 ? -2.918 30.047 6.18 1 98.25 107 ARG B CA 1
ATOM 2494 C C . ARG B 1 107 ? -2.957 31.578 6.102 1 98.25 107 ARG B C 1
ATOM 2496 O O . ARG B 1 107 ? -2.084 32.188 5.492 1 98.25 107 ARG B O 1
ATOM 2503 N N . GLN B 1 108 ? -3.992 32.25 6.73 1 98.25 108 GLN B N 1
ATOM 2504 C CA . GLN B 1 108 ? -4.031 33.688 6.867 1 98.25 108 GLN B CA 1
ATOM 2505 C C . GLN B 1 108 ? -3.025 34.188 7.91 1 98.25 108 GLN B C 1
ATOM 2507 O O . GLN B 1 108 ? -2.605 35.344 7.891 1 98.25 108 GLN B O 1
ATOM 2512 N N . LYS B 1 109 ? -2.557 33.312 8.766 1 97.88 109 LYS B N 1
ATOM 2513 C CA . LYS B 1 109 ? -1.767 33.719 9.93 1 97.88 109 LYS B CA 1
ATOM 2514 C C . LYS B 1 109 ? -0.345 33.156 9.836 1 97.88 109 LYS B C 1
ATOM 2516 O O . LYS B 1 109 ? 0.57 33.688 10.477 1 97.88 109 LYS B O 1
ATOM 2521 N N . TYR B 1 110 ? -0.119 32.125 9.117 1 98.62 110 TYR B N 1
ATOM 2522 C CA . TYR B 1 110 ? 1.167 31.453 9.102 1 98.62 110 TYR B CA 1
ATOM 2523 C C . TYR B 1 110 ? 1.72 31.375 7.68 1 98.62 110 TYR B C 1
ATOM 2525 O O . TYR B 1 110 ? 0.963 31.219 6.719 1 98.62 110 TYR B O 1
ATOM 2533 N N . ASP B 1 111 ? 3.02 31.406 7.547 1 98.75 111 ASP B N 1
ATOM 2534 C CA . ASP B 1 111 ? 3.686 31.266 6.254 1 98.75 111 ASP B CA 1
ATOM 2535 C C . ASP B 1 111 ? 3.461 29.875 5.676 1 98.75 111 ASP B C 1
ATOM 2537 O O . ASP B 1 111 ? 3.398 29.703 4.453 1 98.75 111 ASP B O 1
ATOM 2541 N N . TYR B 1 112 ? 3.412 28.859 6.562 1 98.81 112 TYR B N 1
ATOM 2542 C CA . TYR B 1 112 ? 3.229 27.469 6.156 1 98.81 112 TYR B CA 1
ATOM 2543 C C . TYR B 1 112 ? 2.168 26.797 7.012 1 98.81 112 TYR B C 1
ATOM 2545 O O . TYR B 1 112 ? 2.125 26.984 8.227 1 98.81 112 TYR B O 1
ATOM 2553 N N . VA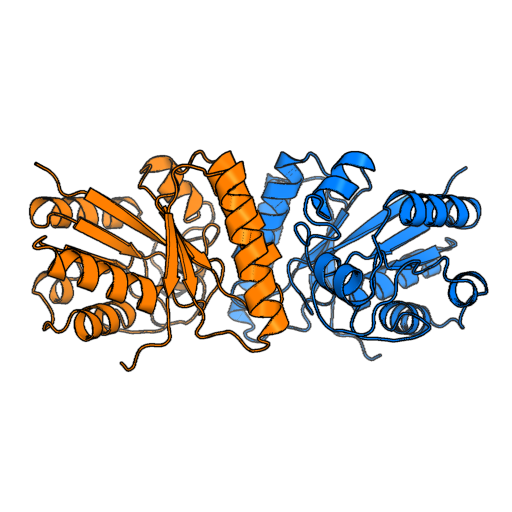L B 1 113 ? 1.305 26.062 6.387 1 98.94 113 VAL B N 1
ATOM 2554 C CA . VAL B 1 113 ? 0.413 25.109 7.035 1 98.94 113 VAL B CA 1
ATOM 2555 C C . VAL B 1 113 ? 0.749 23.688 6.574 1 98.94 113 VAL B C 1
ATOM 2557 O O . VAL B 1 113 ? 0.601 23.359 5.395 1 98.94 113 VAL B O 1
ATOM 2560 N N . LEU B 1 114 ? 1.291 22.906 7.449 1 98.94 114 LEU B N 1
ATOM 2561 C CA . LEU B 1 114 ? 1.502 21.484 7.156 1 98.94 114 LEU B CA 1
ATOM 2562 C C . LEU B 1 114 ? 0.286 20.656 7.562 1 98.94 114 LEU B C 1
ATOM 2564 O O . LEU B 1 114 ? -0.012 20.531 8.75 1 98.94 114 LEU B O 1
ATOM 2568 N N . LEU B 1 115 ? -0.422 20.172 6.609 1 98.94 115 LEU B N 1
ATOM 2569 C CA . LEU B 1 115 ? -1.645 19.406 6.828 1 98.94 115 LEU B CA 1
ATOM 2570 C C . LEU B 1 115 ? -1.37 17.906 6.75 1 98.94 115 LEU B C 1
ATOM 2572 O O . LEU B 1 115 ? -1.144 17.359 5.664 1 98.94 115 LEU B O 1
ATOM 2576 N N . GLU B 1 116 ? -1.372 17.266 7.879 1 98.94 116 GLU B N 1
ATOM 2577 C CA . GLU B 1 116 ? -1.107 15.828 7.961 1 98.94 116 GLU B CA 1
ATOM 2578 C C . GLU B 1 116 ? -2.383 15.016 7.754 1 98.94 116 GLU B C 1
ATOM 2580 O O . GLU B 1 116 ? -3.391 15.25 8.422 1 98.94 116 GLU B O 1
ATOM 2585 N N . GLY B 1 117 ? -2.354 14.062 6.883 1 98.5 117 GLY B N 1
ATOM 2586 C CA . GLY B 1 117 ? -3.477 13.164 6.645 1 98.5 117 GLY B CA 1
ATOM 2587 C C . GLY B 1 117 ? -3.521 12 7.613 1 98.5 117 GLY B C 1
ATOM 2588 O O . GLY B 1 117 ? -2.662 11.875 8.492 1 98.5 117 GLY B O 1
ATOM 2589 N N . ALA B 1 118 ? -4.562 11.172 7.461 1 97.5 118 ALA B N 1
ATOM 2590 C CA . ALA B 1 118 ? -4.707 9.922 8.211 1 97.5 118 ALA B CA 1
ATOM 2591 C C . ALA B 1 118 ? -4.336 8.719 7.344 1 97.5 118 ALA B C 1
ATOM 2593 O O . ALA B 1 118 ? -4.832 8.578 6.223 1 97.5 118 ALA B O 1
ATOM 2594 N N . GLY B 1 119 ? -3.486 7.883 7.867 1 96.88 119 GLY B N 1
ATOM 2595 C CA . GLY B 1 119 ? -3.119 6.684 7.129 1 96.88 119 GLY B CA 1
ATOM 2596 C C . GLY B 1 119 ? -2.385 6.984 5.836 1 96.88 119 GLY B C 1
ATOM 2597 O O . GLY B 1 119 ? -1.356 7.664 5.84 1 96.88 119 GLY B O 1
ATOM 2598 N N . GLY B 1 120 ? -2.916 6.484 4.703 1 98.5 120 GLY B N 1
ATOM 2599 C CA . GLY B 1 120 ? -2.305 6.688 3.4 1 98.5 120 GLY B CA 1
ATOM 2600 C C . GLY B 1 120 ? -3.17 7.5 2.455 1 98.5 120 GLY B C 1
ATOM 2601 O O . GLY B 1 120 ? -4.141 8.133 2.881 1 98.5 120 GLY B O 1
ATOM 2602 N N . LEU B 1 121 ? -2.822 7.535 1.196 1 98.75 121 LEU B N 1
ATOM 2603 C CA . LEU B 1 121 ? -3.398 8.43 0.198 1 98.75 121 LEU B CA 1
ATOM 2604 C C . LEU B 1 121 ? -4.805 7.984 -0.183 1 98.75 121 LEU B C 1
ATOM 2606 O O . LEU B 1 121 ? -5.625 8.805 -0.614 1 98.75 121 LEU B O 1
ATOM 2610 N N . ALA B 1 122 ? -5.086 6.676 0.016 1 98.81 122 ALA B N 1
ATOM 2611 C CA . ALA B 1 122 ? -6.383 6.168 -0.432 1 98.81 122 ALA B CA 1
ATOM 2612 C C . ALA B 1 122 ? -7.285 5.844 0.755 1 98.81 122 ALA B C 1
ATOM 2614 O O . ALA B 1 122 ? -8.242 5.074 0.625 1 98.81 122 ALA B O 1
ATOM 2615 N N . VAL B 1 123 ? -6.973 6.363 1.886 1 98.62 123 VAL B N 1
ATOM 2616 C CA . VAL B 1 123 ? -7.785 6.168 3.082 1 98.62 123 VAL B CA 1
ATOM 2617 C C . VAL B 1 123 ? -9.109 6.91 2.932 1 98.62 123 VAL B C 1
ATOM 2619 O O . VAL B 1 123 ? -9.133 8.102 2.602 1 98.62 123 VAL B O 1
ATOM 2622 N N . PRO B 1 124 ? -10.203 6.273 3.143 1 98.62 124 PRO B N 1
ATOM 2623 C CA . PRO B 1 124 ? -11.5 6.945 3.02 1 98.62 124 PRO B CA 1
ATOM 2624 C C . PRO B 1 124 ? -11.859 7.762 4.262 1 98.62 124 PRO B C 1
ATOM 2626 O O . PRO B 1 124 ? -11.656 7.301 5.387 1 98.62 124 PRO B O 1
ATOM 2629 N N . TYR B 1 125 ? -12.359 8.953 4.02 1 98.5 125 TYR B N 1
ATOM 2630 C CA . TYR B 1 125 ? -12.93 9.719 5.117 1 98.5 125 TYR B CA 1
ATOM 2631 C C . TYR B 1 125 ? -14.438 9.852 4.969 1 98.5 125 TYR B C 1
ATOM 2633 O O . TYR B 1 125 ? -15.117 10.352 5.871 1 98.5 125 TYR B O 1
ATOM 2641 N N . THR B 1 126 ? -15 9.461 3.885 1 97.75 126 THR B N 1
ATOM 2642 C CA . THR B 1 126 ? -16.406 9.141 3.674 1 97.75 126 THR B CA 1
ATOM 2643 C C . THR B 1 126 ? -16.547 7.824 2.91 1 97.75 126 THR B C 1
ATOM 2645 O O . THR B 1 126 ? -15.555 7.168 2.6 1 97.75 126 THR B O 1
ATOM 2648 N N . GLU B 1 127 ? -17.781 7.488 2.521 1 95.81 127 GLU B N 1
ATOM 2649 C CA . GLU B 1 127 ? -18.016 6.23 1.814 1 95.81 127 GLU B CA 1
ATOM 2650 C C . GLU B 1 127 ? -17.547 6.324 0.362 1 95.81 127 GLU B C 1
ATOM 2652 O O . GLU B 1 127 ? -17.391 5.305 -0.309 1 95.81 127 GLU B O 1
ATOM 2657 N N . THR B 1 128 ? -17.328 7.566 -0.084 1 95.81 128 THR B N 1
ATOM 2658 C CA . THR B 1 128 ? -17.062 7.68 -1.515 1 95.81 128 THR B CA 1
ATOM 2659 C C . THR B 1 128 ? -15.836 8.555 -1.773 1 95.81 128 THR B C 1
ATOM 2661 O O . THR B 1 128 ? -15.43 8.742 -2.924 1 95.81 128 THR B O 1
ATOM 2664 N N . ARG B 1 129 ? -15.266 9.125 -0.689 1 97.81 129 ARG B N 1
ATOM 2665 C CA . ARG B 1 129 ? -14.148 10.039 -0.878 1 97.81 129 ARG B CA 1
ATOM 2666 C C . ARG B 1 129 ? -12.938 9.594 -0.06 1 97.81 129 ARG B C 1
ATOM 2668 O O . ARG B 1 129 ? -13.078 9.148 1.08 1 97.81 129 ARG B O 1
ATOM 2675 N N . THR B 1 130 ? -11.773 9.734 -0.624 1 98.62 130 THR B N 1
ATOM 2676 C CA . THR B 1 130 ? -10.508 9.414 0.024 1 98.62 130 THR B CA 1
ATOM 2677 C C . THR B 1 130 ? -9.602 10.641 0.082 1 98.62 130 THR B C 1
ATOM 2679 O O . THR B 1 130 ? -9.945 11.695 -0.458 1 98.62 130 THR B O 1
ATOM 2682 N N . THR B 1 131 ? -8.469 10.516 0.744 1 98.62 131 THR B N 1
ATOM 2683 C CA . THR B 1 131 ? -7.457 11.562 0.797 1 98.62 131 THR B CA 1
ATOM 2684 C C . THR B 1 131 ? -7.027 11.977 -0.609 1 98.62 131 THR B C 1
ATOM 2686 O O . THR B 1 131 ? -6.77 13.156 -0.866 1 98.62 131 THR B O 1
ATOM 2689 N N . LEU B 1 132 ? -6.98 11.055 -1.554 1 98.69 132 LEU B N 1
ATOM 2690 C CA . LEU B 1 132 ? -6.645 11.359 -2.939 1 98.69 132 LEU B CA 1
ATOM 2691 C C . LEU B 1 132 ? -7.648 12.336 -3.541 1 98.69 132 LEU B C 1
ATOM 2693 O O . LEU B 1 132 ? -7.266 13.281 -4.242 1 98.69 132 LEU B O 1
ATOM 2697 N N . ASP B 1 133 ? -8.906 12.133 -3.303 1 98.38 133 ASP B N 1
ATOM 2698 C CA . ASP B 1 133 ? -9.945 13.023 -3.812 1 98.38 133 ASP B CA 1
ATOM 2699 C C . ASP B 1 133 ? -9.758 14.445 -3.283 1 98.38 133 ASP B C 1
ATOM 2701 O O . ASP B 1 133 ? -9.906 15.414 -4.031 1 98.38 133 ASP B O 1
ATOM 2705 N N . TYR B 1 134 ? -9.477 14.469 -1.954 1 98.69 134 TYR B N 1
ATOM 2706 C CA . TYR B 1 134 ? -9.242 15.766 -1.334 1 98.69 134 TYR B CA 1
ATOM 2707 C C . TYR B 1 134 ? -8.07 16.484 -1.986 1 98.69 134 TYR B C 1
ATOM 2709 O O . TYR B 1 134 ? -8.164 17.656 -2.324 1 98.69 134 TYR B O 1
ATOM 2717 N N . LEU B 1 135 ? -6.973 15.742 -2.205 1 98.69 135 LEU B N 1
ATOM 2718 C CA . LEU B 1 135 ? -5.758 16.312 -2.775 1 98.69 135 LEU B CA 1
ATOM 2719 C C . LEU B 1 135 ? -5.969 16.703 -4.234 1 98.69 135 LEU B C 1
ATOM 2721 O O . LEU B 1 135 ? -5.402 17.688 -4.711 1 98.69 135 LEU B O 1
ATOM 2725 N N . LYS B 1 136 ? -6.723 15.914 -4.918 1 97.81 136 LYS B N 1
ATOM 2726 C CA . LYS B 1 136 ? -7.059 16.25 -6.297 1 97.81 136 LYS B CA 1
ATOM 2727 C C . LYS B 1 136 ? -7.781 17.594 -6.371 1 97.81 136 LYS B C 1
ATOM 2729 O O . LYS B 1 136 ? -7.527 18.391 -7.277 1 97.81 136 LYS B O 1
ATOM 2734 N N . THR B 1 137 ? -8.672 17.797 -5.445 1 97.44 137 THR B N 1
ATOM 2735 C CA . THR B 1 137 ? -9.469 19.031 -5.41 1 97.44 137 THR B CA 1
ATOM 2736 C C . THR B 1 137 ? -8.609 20.219 -4.992 1 97.44 137 THR B C 1
ATOM 2738 O O . THR B 1 137 ? -8.664 21.281 -5.617 1 97.44 137 THR B O 1
ATOM 2741 N N . GLN B 1 138 ? -7.766 20.047 -3.951 1 97.94 138 GLN B N 1
ATOM 2742 C CA . GLN B 1 138 ? -7.047 21.156 -3.336 1 97.94 138 GLN B CA 1
ATOM 2743 C C . GLN B 1 138 ? -5.73 21.422 -4.055 1 97.94 138 GLN B C 1
ATOM 2745 O O . GLN B 1 138 ? -5.211 22.547 -4.012 1 97.94 138 GLN B O 1
ATOM 2750 N N . GLN B 1 139 ? -5.137 20.375 -4.617 1 97.12 139 GLN B N 1
ATOM 2751 C CA . GLN B 1 139 ? -3.896 20.453 -5.379 1 97.12 139 GLN B CA 1
ATOM 2752 C C . GLN B 1 139 ? -2.738 20.922 -4.504 1 97.12 139 GLN B C 1
ATOM 2754 O O . GLN B 1 139 ? -1.876 21.672 -4.953 1 97.12 139 GLN B O 1
ATOM 2759 N N . TYR B 1 140 ? -2.83 20.594 -3.215 1 98.5 140 TYR B N 1
ATOM 2760 C CA . TYR B 1 140 ? -1.703 20.875 -2.33 1 98.5 140 TYR B CA 1
ATOM 2761 C C . TYR B 1 140 ? -0.504 20 -2.688 1 98.5 140 TYR B C 1
ATOM 2763 O O . TYR B 1 140 ? -0.658 18.812 -2.994 1 98.5 140 TYR B O 1
ATOM 2771 N N . PRO B 1 141 ? 0.747 20.625 -2.693 1 98.69 141 PRO B N 1
ATOM 2772 C CA . PRO B 1 141 ? 1.923 19.766 -2.818 1 98.69 141 PRO B CA 1
ATOM 2773 C C . PRO B 1 141 ? 2.018 18.734 -1.697 1 98.69 141 PRO B C 1
ATOM 2775 O O . PRO B 1 141 ? 1.63 19.016 -0.56 1 98.69 141 PRO B O 1
ATOM 2778 N N . LEU B 1 142 ? 2.551 17.562 -2.025 1 98.94 142 LEU B N 1
ATOM 2779 C CA . LEU B 1 142 ? 2.531 16.422 -1.115 1 98.94 142 LEU B CA 1
ATOM 2780 C C . LEU B 1 142 ? 3.939 16.094 -0.635 1 98.94 142 LEU B C 1
ATOM 2782 O O . LEU B 1 142 ? 4.883 16.062 -1.43 1 98.94 142 LEU B O 1
ATOM 2786 N N . ILE B 1 143 ? 4.086 15.961 0.619 1 98.94 143 ILE B N 1
ATOM 2787 C CA . ILE B 1 143 ? 5.195 15.211 1.202 1 98.94 143 ILE B CA 1
ATOM 2788 C C . ILE B 1 143 ? 4.742 13.789 1.52 1 98.94 143 ILE B C 1
ATOM 2790 O O . ILE B 1 143 ? 3.799 13.586 2.285 1 98.94 143 ILE B O 1
ATOM 2794 N N . LEU B 1 144 ? 5.363 12.789 0.892 1 98.94 144 LEU B N 1
ATOM 2795 C CA . LEU B 1 144 ? 5.043 11.391 1.119 1 98.94 144 LEU B CA 1
ATOM 2796 C C . LEU B 1 144 ? 6.098 10.719 1.993 1 98.94 144 LEU B C 1
ATOM 2798 O O . LEU B 1 144 ? 7.285 10.734 1.658 1 98.94 144 LEU B O 1
ATOM 2802 N N . VAL B 1 145 ? 5.664 10.172 3.102 1 98.88 145 VAL B N 1
ATOM 2803 C CA . VAL B 1 145 ? 6.582 9.516 4.027 1 98.88 145 VAL B CA 1
ATOM 2804 C C . VAL B 1 145 ? 6.629 8.016 3.734 1 98.88 145 VAL B C 1
ATOM 2806 O O . VAL B 1 145 ? 5.59 7.355 3.684 1 98.88 145 VAL B O 1
ATOM 2809 N N . SER B 1 146 ? 7.781 7.512 3.461 1 98.38 146 SER B N 1
ATOM 2810 C CA . SER B 1 146 ? 8.055 6.098 3.234 1 98.38 146 SER B CA 1
ATOM 2811 C C . SER B 1 146 ? 9.062 5.559 4.246 1 98.38 146 SER B C 1
ATOM 2813 O O . SER B 1 146 ? 9.391 6.234 5.223 1 98.38 146 SER B O 1
ATOM 2815 N N . SER B 1 147 ? 9.43 4.246 4.086 1 96.81 147 SER B N 1
ATOM 2816 C CA . SER B 1 147 ? 10.383 3.623 5.004 1 96.81 147 SER B CA 1
ATOM 2817 C C . SER B 1 147 ? 11.172 2.514 4.312 1 96.81 147 SER B C 1
ATOM 2819 O O . SER B 1 147 ? 11 2.277 3.115 1 96.81 147 SER B O 1
ATOM 2821 N N . GLY B 1 148 ? 12.125 1.911 5.121 1 94.44 148 GLY B N 1
ATOM 2822 C CA . GLY B 1 148 ? 12.93 0.824 4.598 1 94.44 148 GLY B CA 1
ATOM 2823 C C . GLY B 1 148 ? 12.414 -0.547 4.988 1 94.44 148 GLY B C 1
ATOM 2824 O O . GLY B 1 148 ? 13.125 -1.546 4.852 1 94.44 148 GLY B O 1
ATOM 2825 N N . LYS B 1 149 ? 11.219 -0.61 5.48 1 92.88 149 LYS B N 1
ATOM 2826 C CA . LYS B 1 149 ? 10.625 -1.889 5.867 1 92.88 149 LYS B CA 1
ATOM 2827 C C . LYS B 1 149 ? 10.32 -2.746 4.645 1 92.88 149 LYS B C 1
ATOM 2829 O O . LYS B 1 149 ? 9.938 -2.227 3.594 1 92.88 149 LYS B O 1
ATOM 2834 N N . LEU B 1 150 ? 10.516 -4.07 4.875 1 92.12 150 LEU B N 1
ATOM 2835 C CA . LEU B 1 150 ? 10.156 -4.977 3.791 1 92.12 150 LEU B CA 1
ATOM 2836 C C . LEU B 1 150 ? 8.711 -4.742 3.344 1 92.12 150 LEU B C 1
ATOM 2838 O O . LEU B 1 150 ? 7.812 -4.625 4.176 1 92.12 150 LEU B O 1
ATOM 2842 N N . GLY B 1 151 ? 8.469 -4.578 2.057 1 94.38 151 GLY B N 1
ATOM 2843 C CA . GLY B 1 151 ? 7.16 -4.301 1.492 1 94.38 151 GLY B CA 1
ATOM 2844 C C . GLY B 1 151 ? 6.953 -2.834 1.156 1 94.38 151 GLY B C 1
ATOM 2845 O O . GLY B 1 151 ? 6.043 -2.486 0.4 1 94.38 151 GLY B O 1
ATOM 2846 N N . SER B 1 152 ? 7.844 -1.972 1.612 1 97 152 SER B N 1
ATOM 2847 C CA . SER B 1 152 ? 7.629 -0.533 1.497 1 97 152 SER B CA 1
ATOM 2848 C C . SER B 1 152 ? 7.816 -0.059 0.06 1 97 152 SER B C 1
ATOM 2850 O O . SER B 1 152 ? 7.168 0.893 -0.376 1 97 152 SER B O 1
ATOM 2852 N N . ILE B 1 153 ? 8.703 -0.754 -0.714 1 98.06 153 ILE B N 1
ATOM 2853 C CA . ILE B 1 153 ? 8.875 -0.358 -2.107 1 98.06 153 ILE B CA 1
ATOM 2854 C C . ILE B 1 153 ? 7.531 -0.443 -2.834 1 98.06 153 ILE B C 1
ATOM 2856 O O . ILE B 1 153 ? 7.129 0.499 -3.523 1 98.06 153 ILE B O 1
ATOM 2860 N N . ASN B 1 154 ? 6.879 -1.582 -2.588 1 98.5 154 ASN B N 1
ATOM 2861 C CA . ASN B 1 154 ? 5.566 -1.803 -3.188 1 98.5 154 ASN B CA 1
ATOM 2862 C C . ASN B 1 154 ? 4.594 -0.68 -2.834 1 98.5 154 ASN B C 1
ATOM 2864 O O . ASN B 1 154 ? 3.977 -0.088 -3.721 1 98.5 154 ASN B O 1
ATOM 2868 N N . HIS B 1 155 ? 4.477 -0.317 -1.605 1 98.62 155 HIS B N 1
ATOM 2869 C CA . HIS B 1 155 ? 3.537 0.693 -1.127 1 98.62 155 HIS B CA 1
ATOM 2870 C C . HIS B 1 155 ? 3.924 2.082 -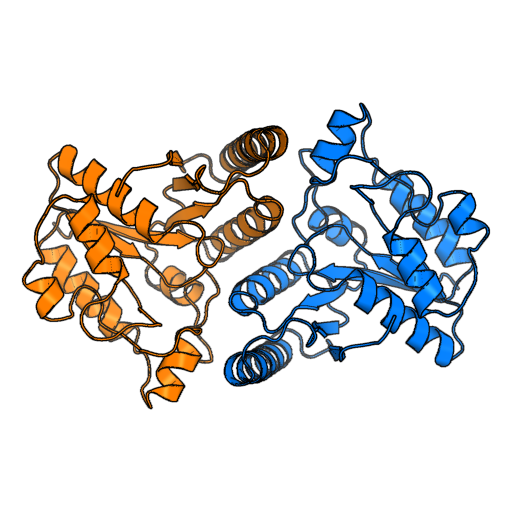1.622 1 98.62 155 HIS B C 1
ATOM 2872 O O . HIS B 1 155 ? 3.057 2.881 -1.984 1 98.62 155 HIS B O 1
ATOM 2878 N N . THR B 1 156 ? 5.207 2.34 -1.646 1 98.81 156 THR B N 1
ATOM 2879 C CA . THR B 1 156 ? 5.691 3.643 -2.09 1 98.81 156 THR B CA 1
ATOM 2880 C C . THR B 1 156 ? 5.402 3.852 -3.572 1 98.81 156 THR B C 1
ATOM 2882 O O . THR B 1 156 ? 4.855 4.887 -3.965 1 98.81 156 THR B O 1
ATOM 2885 N N . LEU B 1 157 ? 5.715 2.826 -4.379 1 98.88 157 LEU B N 1
ATOM 2886 C CA . LEU B 1 157 ? 5.512 2.955 -5.816 1 98.88 157 LEU B CA 1
ATOM 2887 C C . LEU B 1 157 ? 4.027 3.105 -6.141 1 98.88 157 LEU B C 1
ATOM 2889 O O . LEU B 1 157 ? 3.65 3.949 -6.957 1 98.88 157 LEU B O 1
ATOM 2893 N N . LEU B 1 158 ? 3.191 2.309 -5.508 1 98.88 158 LEU B N 1
ATOM 2894 C CA . LEU B 1 158 ? 1.757 2.424 -5.738 1 98.88 158 LEU B CA 1
ATOM 2895 C C . LEU B 1 158 ? 1.257 3.816 -5.375 1 98.88 158 LEU B C 1
ATOM 2897 O O . LEU B 1 158 ? 0.435 4.395 -6.09 1 98.88 158 LEU B O 1
ATOM 2901 N N . SER B 1 159 ? 1.731 4.352 -4.258 1 98.88 159 SER B N 1
ATOM 2902 C CA . SER B 1 159 ? 1.356 5.699 -3.842 1 98.88 159 SER B CA 1
ATOM 2903 C C . SER B 1 159 ? 1.806 6.738 -4.863 1 98.88 159 SER B C 1
ATOM 2905 O O . SER B 1 159 ? 1.04 7.637 -5.223 1 98.88 159 SER B O 1
ATOM 2907 N N . LEU B 1 160 ? 3.023 6.617 -5.348 1 98.81 160 LEU B N 1
ATOM 2908 C CA . LEU B 1 160 ? 3.57 7.566 -6.312 1 98.81 160 LEU B CA 1
ATOM 2909 C C . LEU B 1 160 ? 2.836 7.469 -7.645 1 98.81 160 LEU B C 1
ATOM 2911 O O . LEU B 1 160 ? 2.604 8.484 -8.305 1 98.81 160 LEU B O 1
ATOM 2915 N N . MET B 1 161 ? 2.467 6.266 -8.055 1 98.56 161 MET B N 1
ATOM 2916 C CA . MET B 1 161 ? 1.678 6.094 -9.266 1 98.56 161 MET B CA 1
ATOM 2917 C C . MET B 1 161 ? 0.326 6.789 -9.141 1 98.56 161 MET B C 1
ATOM 2919 O O . MET B 1 161 ? -0.148 7.41 -10.094 1 98.56 161 MET B O 1
ATOM 2923 N N . ALA B 1 162 ? -0.252 6.664 -7.969 1 98.5 162 ALA B N 1
ATOM 2924 C CA . ALA B 1 162 ? -1.519 7.352 -7.73 1 98.5 162 ALA B CA 1
ATOM 2925 C C . ALA B 1 162 ? -1.346 8.867 -7.816 1 98.5 162 ALA B C 1
ATOM 2927 O O . ALA B 1 162 ? -2.209 9.562 -8.352 1 98.5 162 ALA B O 1
ATOM 2928 N N . CYS B 1 163 ? -0.247 9.375 -7.266 1 98.38 163 CYS B N 1
ATOM 2929 C CA . CYS B 1 163 ? 0.028 10.805 -7.359 1 98.38 163 CYS B CA 1
ATOM 2930 C C . CYS B 1 163 ? 0.093 11.25 -8.812 1 98.38 163 CYS B C 1
ATOM 2932 O O . CYS B 1 163 ? -0.433 12.305 -9.172 1 98.38 163 CYS B O 1
ATOM 2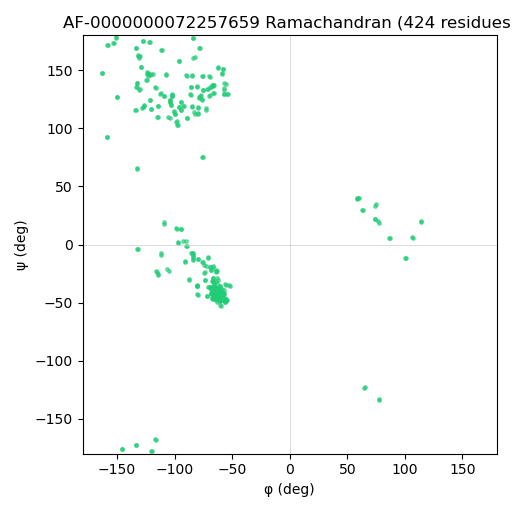934 N N . GLN B 1 164 ? 0.741 10.438 -9.633 1 97.56 164 GLN B N 1
ATOM 2935 C CA . GLN B 1 164 ? 0.82 10.766 -11.047 1 97.56 164 GLN B CA 1
ATOM 2936 C C . GLN B 1 164 ? -0.561 10.734 -11.695 1 97.56 164 GLN B C 1
ATOM 2938 O O . GLN B 1 164 ? -0.926 11.648 -12.438 1 97.56 164 GLN B O 1
ATOM 2943 N N . GLN B 1 165 ? -1.278 9.727 -11.406 1 96.56 165 GLN B N 1
ATOM 2944 C CA . GLN B 1 165 ? -2.602 9.547 -11.992 1 96.56 165 GLN B CA 1
ATOM 2945 C C . GLN B 1 165 ? -3.531 10.695 -11.633 1 96.56 165 GLN B C 1
ATOM 2947 O O . GLN B 1 165 ? -4.305 11.164 -12.469 1 96.56 165 GLN B O 1
ATOM 2952 N N . TYR B 1 166 ? -3.414 11.148 -10.43 1 96.88 166 TYR B N 1
ATOM 2953 C CA . TYR B 1 166 ? -4.305 12.188 -9.93 1 96.88 166 TYR B CA 1
ATOM 2954 C C . TYR B 1 166 ? -3.664 13.562 -10.055 1 96.88 166 TYR B C 1
ATOM 2956 O O . TYR B 1 166 ? -4.219 14.555 -9.578 1 96.88 166 TYR B O 1
ATOM 2964 N N . GLN B 1 167 ? -2.48 13.617 -10.609 1 97.06 167 GLN B N 1
ATOM 2965 C CA . GLN B 1 167 ? -1.749 14.852 -10.859 1 97.06 167 GLN B CA 1
ATOM 2966 C C . GLN B 1 167 ? -1.492 15.617 -9.562 1 97.06 167 GLN B C 1
ATOM 2968 O O . GLN B 1 167 ? -1.688 16.828 -9.5 1 97.06 167 GLN B O 1
ATOM 2973 N N . ILE B 1 168 ? -1.175 14.914 -8.562 1 98 168 ILE B N 1
ATOM 2974 C CA . ILE B 1 168 ? -0.795 15.5 -7.285 1 98 168 ILE B CA 1
ATOM 2975 C C . ILE B 1 168 ? 0.691 15.852 -7.297 1 98 168 ILE B C 1
ATOM 2977 O O . ILE B 1 168 ? 1.541 14.977 -7.465 1 98 168 ILE B O 1
ATOM 2981 N N . PRO B 1 169 ? 1.02 17.141 -7.137 1 98.06 169 PRO B N 1
ATOM 2982 C CA . PRO B 1 169 ? 2.439 17.5 -7.121 1 98.06 169 PRO B CA 1
ATOM 2983 C C . PRO B 1 169 ? 3.178 16.922 -5.91 1 98.06 169 PRO B C 1
ATOM 2985 O O . PRO B 1 169 ? 2.688 17.016 -4.781 1 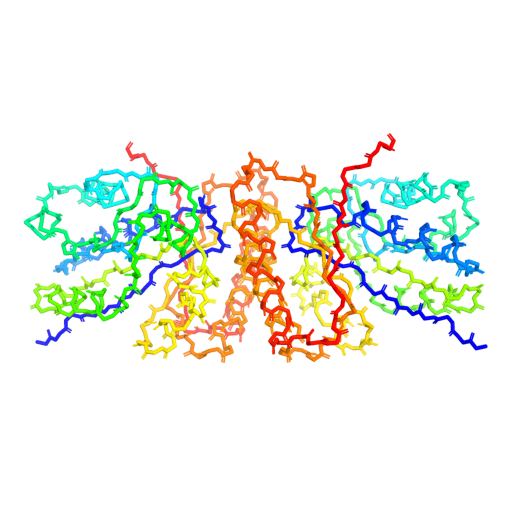98.06 169 PRO B O 1
ATOM 2988 N N . LEU B 1 170 ? 4.289 16.297 -6.129 1 98.62 170 LEU B N 1
ATOM 2989 C CA . LEU B 1 170 ? 5.113 15.766 -5.051 1 98.62 170 LEU B CA 1
ATOM 2990 C C . LEU B 1 170 ? 6.195 16.766 -4.648 1 98.62 170 LEU B C 1
ATOM 2992 O O . LEU B 1 170 ? 7.078 17.078 -5.453 1 98.62 170 LEU B O 1
ATOM 2996 N N . GLU B 1 171 ? 6.105 17.219 -3.439 1 98.62 171 GLU B N 1
ATOM 2997 C CA . GLU B 1 171 ? 7.109 18.141 -2.895 1 98.62 171 GLU B CA 1
ATOM 2998 C C . GLU B 1 171 ? 8.352 17.375 -2.441 1 98.62 171 GLU B C 1
ATOM 3000 O O . GLU B 1 171 ? 9.477 17.797 -2.709 1 98.62 171 GLU B O 1
ATOM 3005 N N . ALA B 1 172 ? 8.141 16.281 -1.794 1 98.81 172 ALA B N 1
ATOM 3006 C CA . ALA B 1 172 ? 9.266 15.523 -1.262 1 98.81 172 ALA B CA 1
ATOM 3007 C C . ALA B 1 172 ? 8.844 14.094 -0.911 1 98.81 172 ALA B C 1
ATOM 3009 O O . ALA B 1 172 ? 7.676 13.844 -0.601 1 98.81 172 ALA B O 1
ATOM 3010 N N . LEU B 1 173 ? 9.75 13.18 -1.059 1 98.88 173 LEU B N 1
ATOM 3011 C CA . LEU B 1 173 ? 9.68 11.859 -0.442 1 98.88 173 LEU B CA 1
ATOM 3012 C C . LEU B 1 173 ? 10.555 11.789 0.802 1 98.88 173 LEU B C 1
ATOM 3014 O O . LEU B 1 173 ? 11.773 11.969 0.718 1 98.88 173 LEU B O 1
ATOM 3018 N N . VAL B 1 174 ? 9.938 11.641 1.921 1 98.81 174 VAL B N 1
ATOM 3019 C CA . VAL B 1 174 ? 10.664 11.484 3.176 1 98.81 174 VAL B CA 1
ATOM 3020 C C . VAL B 1 174 ? 10.898 10 3.457 1 98.81 174 VAL B C 1
ATOM 3022 O O . VAL B 1 174 ? 9.945 9.219 3.549 1 98.81 174 VAL B O 1
ATOM 3025 N N . TYR B 1 175 ? 12.133 9.602 3.539 1 98.38 175 TYR B N 1
ATOM 3026 C CA . TYR B 1 175 ? 12.523 8.227 3.85 1 98.38 175 TYR B CA 1
ATOM 3027 C C . TYR B 1 175 ? 12.859 8.078 5.328 1 98.38 175 TYR B C 1
ATOM 3029 O O . TYR B 1 175 ? 13.961 8.422 5.762 1 98.38 175 TYR B O 1
ATOM 3037 N N . ASN B 1 176 ? 11.875 7.469 6.094 1 97.88 176 ASN B N 1
ATOM 3038 C CA . ASN B 1 176 ? 12.016 7.293 7.535 1 97.88 176 ASN B CA 1
ATOM 3039 C C . ASN B 1 176 ? 12.898 6.094 7.875 1 97.88 176 ASN B C 1
ATOM 3041 O O . ASN B 1 176 ? 12.492 4.949 7.672 1 97.88 176 ASN B O 1
ATOM 3045 N N . ARG B 1 177 ? 14.016 6.258 8.422 1 96.12 177 ARG B N 1
ATOM 3046 C CA . ARG B 1 177 ? 15.016 5.23 8.672 1 96.12 177 ARG B CA 1
ATOM 3047 C C . ARG B 1 177 ? 14.797 4.582 10.039 1 96.12 177 ARG B C 1
ATOM 3049 O O . ARG B 1 177 ? 15.5 3.629 10.398 1 96.12 177 ARG B O 1
ATOM 3056 N N . TYR B 1 178 ? 13.828 5.023 10.742 1 92.19 178 TYR B N 1
ATOM 3057 C CA . TYR B 1 178 ? 13.547 4.504 12.078 1 92.19 178 TYR B CA 1
ATOM 3058 C C . TYR B 1 178 ? 13.078 3.053 12.008 1 92.19 178 TYR B C 1
ATOM 3060 O O . TYR B 1 178 ? 13.375 2.258 12.898 1 92.19 178 TYR B O 1
ATOM 3068 N N . LEU B 1 179 ? 12.391 2.688 10.93 1 85.94 179 LEU B N 1
ATOM 3069 C CA . LEU B 1 179 ? 11.766 1.373 10.812 1 85.94 179 LEU B CA 1
ATOM 3070 C C . LEU B 1 179 ? 12.688 0.4 10.086 1 85.94 179 LEU B C 1
ATOM 3072 O O . LEU B 1 179 ? 12.258 -0.679 9.672 1 85.94 179 LEU B O 1
ATOM 3076 N N . ASP B 1 180 ? 13.922 0.793 9.953 1 86.94 180 ASP B N 1
ATOM 3077 C CA . ASP B 1 180 ? 14.875 -0.077 9.266 1 86.94 180 ASP B CA 1
ATOM 3078 C C . ASP B 1 180 ? 15.242 -1.275 10.141 1 86.94 180 ASP B C 1
ATOM 3080 O O . ASP B 1 180 ? 15.711 -1.107 11.266 1 86.94 180 ASP B O 1
ATOM 3084 N N . GLN B 1 181 ? 14.891 -2.428 9.672 1 87.75 181 GLN B N 1
ATOM 3085 C CA . GLN B 1 181 ? 15.188 -3.633 10.438 1 87.75 181 GLN B CA 1
ATOM 3086 C C . GLN B 1 181 ? 16.359 -4.402 9.828 1 87.75 181 GLN B C 1
ATOM 3088 O O . GLN B 1 181 ? 16.969 -5.238 10.492 1 87.75 181 GLN B O 1
ATOM 3093 N N . ASP B 1 182 ? 16.688 -4.27 8.617 1 92.94 182 ASP B N 1
ATOM 3094 C CA . ASP B 1 182 ? 17.766 -4.895 7.855 1 92.94 182 ASP B CA 1
ATOM 3095 C C . ASP B 1 182 ? 18.516 -3.863 7.02 1 92.94 182 ASP B C 1
ATOM 3097 O O . ASP B 1 182 ? 17.953 -3.268 6.102 1 92.94 182 ASP B O 1
ATOM 3101 N N . SER B 1 183 ? 19.812 -3.691 7.355 1 93.5 183 SER B N 1
ATOM 3102 C CA . SER B 1 183 ? 20.578 -2.619 6.734 1 93.5 183 SER B CA 1
ATOM 3103 C C . SER B 1 183 ? 20.688 -2.816 5.227 1 93.5 183 SER B C 1
ATOM 3105 O O . SER B 1 183 ? 20.656 -1.848 4.465 1 93.5 183 SER B O 1
ATOM 3107 N N . LEU B 1 184 ? 20.828 -4.043 4.809 1 93.88 184 LEU B N 1
ATOM 3108 C CA . LEU B 1 184 ? 20.938 -4.328 3.383 1 93.88 184 LEU B CA 1
ATOM 3109 C C . LEU B 1 184 ? 19.656 -3.961 2.652 1 93.88 184 LEU B C 1
ATOM 3111 O O . LEU B 1 184 ? 19.688 -3.314 1.604 1 93.88 184 LEU B O 1
ATOM 3115 N N . ILE B 1 185 ? 18.562 -4.328 3.238 1 94.75 185 ILE B N 1
ATOM 3116 C CA . ILE B 1 185 ? 17.266 -4.035 2.648 1 94.75 185 ILE B CA 1
ATOM 3117 C C . ILE B 1 185 ? 17.031 -2.527 2.648 1 94.75 185 ILE B C 1
ATOM 3119 O O . ILE B 1 185 ? 16.625 -1.956 1.635 1 94.75 185 ILE B O 1
ATOM 3123 N N . SER B 1 186 ? 17.328 -1.915 3.775 1 95.75 186 SER B N 1
ATOM 3124 C CA . SER B 1 186 ? 17.062 -0.488 3.918 1 95.75 186 SER B CA 1
ATOM 3125 C C . SER B 1 186 ? 17.891 0.333 2.943 1 95.75 186 SER B C 1
ATOM 3127 O O . SER B 1 186 ? 17.391 1.27 2.32 1 95.75 186 SER B O 1
ATOM 3129 N N . GLN B 1 187 ? 19.156 0.007 2.801 1 96 187 GLN B N 1
ATOM 3130 C CA . GLN B 1 187 ? 20.031 0.726 1.887 1 96 187 GLN B CA 1
ATOM 3131 C C . GLN B 1 187 ? 19.609 0.529 0.436 1 96 187 GLN B C 1
ATOM 3133 O O . GLN B 1 187 ? 19.594 1.48 -0.347 1 96 187 GLN B O 1
ATOM 3138 N N . ASN B 1 188 ? 19.297 -0.68 0.127 1 96.94 188 ASN B N 1
ATOM 3139 C CA . ASN B 1 188 ? 18.844 -0.967 -1.231 1 96.94 188 ASN B CA 1
ATOM 3140 C C . ASN B 1 188 ? 17.547 -0.254 -1.554 1 96.94 188 ASN B C 1
ATOM 3142 O O . ASN B 1 188 ? 17.375 0.273 -2.654 1 96.94 188 ASN B O 1
ATOM 3146 N N . THR B 1 189 ? 16.609 -0.249 -0.601 1 97.5 189 THR B N 1
ATOM 3147 C CA . THR B 1 189 ? 15.336 0.441 -0.778 1 97.5 189 THR B CA 1
ATOM 3148 C C . THR B 1 189 ? 15.555 1.931 -1.021 1 97.5 189 THR B C 1
ATOM 3150 O O . THR B 1 189 ? 14.945 2.516 -1.919 1 97.5 189 THR B O 1
ATOM 3153 N N . GLU B 1 190 ? 16.422 2.498 -0.25 1 97.69 190 GLU B N 1
ATOM 3154 C CA . GLU B 1 190 ? 16.734 3.92 -0.387 1 97.69 190 GLU B CA 1
ATOM 3155 C C . GLU B 1 190 ? 17.25 4.238 -1.784 1 97.69 190 GLU B C 1
ATOM 3157 O O . GLU B 1 190 ? 16.781 5.18 -2.43 1 97.69 190 GLU B O 1
ATOM 3162 N N . ILE B 1 191 ? 18.172 3.445 -2.293 1 97.75 191 ILE B N 1
ATOM 3163 C CA . ILE B 1 191 ? 18.766 3.648 -3.609 1 97.75 191 ILE B CA 1
ATOM 3164 C C . ILE B 1 191 ? 17.703 3.459 -4.688 1 97.75 191 ILE B C 1
ATOM 3166 O O . ILE B 1 191 ? 17.609 4.258 -5.621 1 97.75 191 ILE B O 1
ATOM 3170 N N . TYR B 1 192 ? 16.938 2.436 -4.527 1 98.44 192 TYR B N 1
ATOM 3171 C CA . TYR B 1 192 ? 15.875 2.154 -5.492 1 98.44 192 TYR B CA 1
ATOM 3172 C C . TYR B 1 192 ? 14.906 3.324 -5.594 1 98.44 192 TYR B C 1
ATOM 3174 O O . TYR B 1 192 ? 14.57 3.77 -6.691 1 98.44 192 TYR B O 1
ATOM 3182 N N . LEU B 1 193 ? 14.461 3.859 -4.445 1 98.56 193 LEU B N 1
ATOM 3183 C CA . LEU B 1 193 ? 13.477 4.93 -4.422 1 98.56 193 LEU B CA 1
ATOM 3184 C C . LEU B 1 193 ? 14.07 6.238 -4.93 1 98.56 193 LEU B C 1
ATOM 3186 O O . LEU B 1 193 ? 13.391 7.027 -5.578 1 98.56 193 LEU B O 1
ATOM 3190 N N . LEU B 1 194 ? 15.328 6.457 -4.605 1 97.94 194 LEU B N 1
ATOM 3191 C CA . LEU B 1 194 ? 16.016 7.629 -5.137 1 97.94 194 LEU B CA 1
ATOM 3192 C C . LEU B 1 194 ? 16.031 7.602 -6.664 1 97.94 194 LEU B C 1
ATOM 3194 O O . LEU B 1 194 ? 15.742 8.609 -7.309 1 97.94 194 LEU B O 1
ATOM 3198 N N . ASN B 1 195 ? 16.391 6.461 -7.23 1 98.06 195 ASN B N 1
ATOM 3199 C CA . ASN B 1 195 ? 16.422 6.309 -8.68 1 98.06 195 ASN B CA 1
ATOM 3200 C C . ASN B 1 195 ? 15.039 6.477 -9.297 1 98.06 195 ASN B C 1
ATOM 3202 O O . ASN B 1 195 ? 14.883 7.133 -10.328 1 98.06 195 ASN B O 1
ATOM 3206 N N . TYR B 1 196 ? 14.102 5.895 -8.633 1 98.31 196 TYR B N 1
ATOM 3207 C CA . TYR B 1 196 ? 12.727 6.012 -9.117 1 98.31 196 TYR B CA 1
ATOM 3208 C C . TYR B 1 196 ? 12.273 7.465 -9.125 1 98.31 196 TYR B C 1
ATOM 3210 O O . TYR B 1 196 ? 11.664 7.926 -10.102 1 98.31 196 TYR B O 1
ATOM 3218 N N . LEU B 1 197 ? 12.57 8.18 -8.055 1 98.31 197 LEU B N 1
ATOM 3219 C CA . LEU B 1 197 ? 12.18 9.586 -7.926 1 98.31 197 LEU B CA 1
ATOM 3220 C C . LEU B 1 197 ? 12.836 10.43 -9.016 1 98.31 197 LEU B C 1
ATOM 3222 O O . LEU B 1 197 ? 12.188 11.289 -9.617 1 98.31 197 LEU B O 1
ATOM 3226 N N . GLN B 1 198 ? 14.078 10.211 -9.266 1 97.69 198 GLN B N 1
ATOM 3227 C CA . GLN B 1 198 ? 14.812 10.961 -10.273 1 97.69 198 GLN B CA 1
ATOM 3228 C C . GLN B 1 198 ? 14.188 10.773 -11.656 1 97.69 198 GLN B C 1
ATOM 3230 O O . GLN B 1 198 ? 14.148 11.711 -12.461 1 97.69 198 GLN B O 1
ATOM 3235 N N . GLN B 1 199 ? 13.711 9.625 -11.891 1 97.56 199 GLN B N 1
ATOM 3236 C CA . GLN B 1 199 ? 13.164 9.297 -13.203 1 97.56 199 GLN B CA 1
ATOM 3237 C C . GLN B 1 199 ? 11.742 9.828 -13.359 1 97.56 199 GLN B C 1
ATOM 3239 O O . GLN B 1 199 ? 11.367 10.32 -14.422 1 97.56 199 GLN B O 1
ATOM 3244 N N . HIS B 1 200 ? 11 9.797 -12.273 1 97.5 200 HIS B N 1
ATOM 3245 C CA . HIS B 1 200 ? 9.57 10.008 -12.438 1 97.5 200 HIS B CA 1
ATOM 3246 C C . HIS B 1 200 ? 9.125 11.297 -11.766 1 97.5 200 HIS B C 1
ATOM 3248 O O . HIS B 1 200 ? 8.055 11.828 -12.07 1 97.5 200 HIS B O 1
ATOM 3254 N N . PHE B 1 201 ? 9.852 11.727 -10.75 1 98.12 201 PHE B N 1
ATOM 3255 C CA . PHE B 1 201 ? 9.578 12.953 -10.023 1 98.12 201 PHE B CA 1
ATOM 3256 C C . PHE B 1 201 ? 10.844 13.781 -9.844 1 98.12 201 PHE B C 1
ATOM 3258 O O . PHE B 1 201 ? 11.258 14.062 -8.719 1 98.12 201 PHE B O 1
ATOM 3265 N N . PRO B 1 202 ? 11.391 14.266 -10.922 1 97.25 202 PRO B N 1
ATOM 3266 C CA . PRO B 1 202 ? 12.727 14.867 -10.859 1 97.25 202 PRO B CA 1
ATOM 3267 C C . PRO B 1 202 ? 12.75 16.156 -10.039 1 97.25 202 PRO B C 1
ATOM 3269 O O . PRO B 1 202 ? 13.812 16.578 -9.57 1 97.25 202 PRO B O 1
ATOM 3272 N N . LYS B 1 203 ? 11.625 16.828 -9.789 1 97.62 203 LYS B N 1
ATOM 3273 C CA . LYS B 1 203 ? 11.602 18.078 -9.047 1 97.62 203 LYS B CA 1
ATOM 3274 C C . LYS B 1 203 ? 11.406 17.828 -7.551 1 97.62 203 LYS B C 1
ATOM 3276 O O . LYS B 1 203 ? 11.57 18.75 -6.738 1 97.62 203 LYS B O 1
ATOM 3281 N N . ALA B 1 204 ? 11 16.609 -7.211 1 98.56 204 ALA B N 1
ATOM 3282 C CA . ALA B 1 204 ? 10.727 16.297 -5.809 1 98.56 204 ALA B CA 1
ATOM 3283 C C . ALA B 1 204 ? 12.031 16.109 -5.035 1 98.56 204 ALA B C 1
ATOM 3285 O O . ALA B 1 204 ? 13 15.555 -5.559 1 98.56 204 ALA B O 1
ATOM 3286 N N . LYS B 1 205 ? 12.039 16.516 -3.811 1 98.5 205 LYS B N 1
ATOM 3287 C CA . LYS B 1 205 ? 13.188 16.297 -2.928 1 98.5 205 LYS B CA 1
ATOM 3288 C C . LYS B 1 205 ? 13.125 14.914 -2.285 1 98.5 205 LYS B C 1
ATOM 3290 O O . LYS B 1 205 ? 12.039 14.375 -2.059 1 98.5 205 LYS B O 1
ATOM 3295 N N . PHE B 1 206 ? 14.281 14.344 -2.094 1 98.56 206 PHE B N 1
ATOM 3296 C CA . PHE B 1 206 ? 14.422 13.156 -1.26 1 98.56 206 PHE B CA 1
ATOM 3297 C C . PHE B 1 206 ? 15.016 13.516 0.098 1 98.56 206 PHE B C 1
ATOM 3299 O O . PHE B 1 206 ? 16.125 14.055 0.177 1 98.56 206 PHE B O 1
ATOM 3306 N N . ILE B 1 207 ? 14.297 13.25 1.158 1 98.44 207 ILE B N 1
ATOM 3307 C CA . ILE B 1 207 ? 14.719 13.656 2.494 1 98.44 207 ILE B CA 1
ATOM 3308 C C . ILE B 1 207 ? 14.859 12.43 3.389 1 98.44 207 ILE B C 1
ATOM 3310 O O . ILE B 1 207 ? 13.891 11.703 3.613 1 98.44 207 ILE B O 1
ATOM 3314 N N . GLY B 1 208 ? 16.062 12.164 3.852 1 97.69 208 GLY B N 1
ATOM 3315 C CA . GLY B 1 208 ? 16.25 11.141 4.871 1 97.69 208 GLY B CA 1
ATOM 3316 C C . GLY B 1 208 ? 15.883 11.617 6.266 1 97.69 208 GLY B C 1
ATOM 3317 O O . GLY B 1 208 ? 16.312 12.688 6.699 1 97.69 208 GLY B O 1
ATOM 3318 N N . LEU B 1 209 ? 15.016 10.883 6.973 1 97.56 209 LEU B N 1
ATOM 3319 C CA . LEU B 1 209 ? 14.641 11.172 8.352 1 97.56 209 LEU B CA 1
ATOM 3320 C C . LEU B 1 209 ? 15.305 10.188 9.312 1 97.56 209 LEU B C 1
ATOM 3322 O O . LEU B 1 209 ? 14.945 9.016 9.352 1 97.56 209 LEU B O 1
ATOM 3326 N N . ASP B 1 210 ? 16.234 10.633 10.078 1 94.75 210 ASP B N 1
ATOM 3327 C CA . ASP B 1 210 ? 16.938 9.812 11.055 1 94.75 210 ASP B CA 1
ATOM 3328 C C . ASP B 1 210 ? 16.156 9.719 12.359 1 94.75 210 ASP B C 1
ATOM 3330 O O . ASP B 1 210 ? 15.242 10.508 12.602 1 94.75 210 ASP B O 1
ATOM 3334 N N . LYS B 1 211 ? 16.5 8.734 13.086 1 91.06 211 LYS B N 1
ATOM 3335 C CA . LYS B 1 211 ? 15.867 8.578 14.391 1 91.06 211 LYS B CA 1
ATOM 3336 C C . LYS B 1 211 ? 16.062 9.82 15.25 1 91.06 211 LYS B C 1
ATOM 3338 O O . LYS B 1 211 ? 17.172 10.391 15.289 1 91.06 211 LYS B O 1
ATOM 3343 N N . ILE B 1 212 ? 14.914 10.25 15.859 1 87.88 212 ILE B N 1
ATOM 3344 C CA . ILE B 1 212 ? 15.031 11.414 16.734 1 87.88 212 ILE B CA 1
ATOM 3345 C C . ILE B 1 212 ? 14.562 11.055 18.141 1 87.88 212 ILE B C 1
ATOM 3347 O O . ILE B 1 212 ? 13.734 10.156 18.312 1 87.88 212 ILE B O 1
ATOM 3351 N N . ASP B 1 213 ? 15.172 11.625 19.156 1 81.25 213 ASP B N 1
ATOM 3352 C CA . ASP B 1 213 ? 14.719 11.5 20.547 1 81.25 213 ASP B CA 1
ATOM 3353 C C . ASP B 1 213 ? 13.609 12.5 20.844 1 81.25 213 ASP B C 1
ATOM 3355 O O . ASP B 1 213 ? 13.781 13.703 20.672 1 81.25 213 ASP B O 1
ATOM 3359 N N . ILE B 1 214 ? 12.438 11.961 21.094 1 75.19 214 ILE B N 1
ATOM 3360 C CA . ILE B 1 214 ? 11.312 12.836 21.406 1 75.19 214 ILE B CA 1
ATOM 3361 C C . ILE B 1 214 ? 11.016 12.789 22.906 1 75.19 214 ILE B C 1
ATOM 3363 O O . ILE B 1 214 ? 11.078 11.727 23.516 1 75.19 214 ILE B O 1
#

pLDDT: mean 97.24, std 3.08, range [75.19, 98.94]

Sequence (428 aa):
MLGKVIFVSGIDTDVGKTIATGVYAKTLQEQGFSVITQKMIQTSCEGIAADILVHRKIQGIDLLPEDKEGLTCPYVFPYPCSPHLAARLAHTEIDENKITNAVNQLRQKYDYVLLEGAGGLAVPYTETRTTLDYLKTQQYPLILVSSGKLGSINHTLLSLMACQQYQIPLEALVYNRYLDQDSLISQNTEIYLLNYLQQHFPKAKFIGLDKIDIMLGKVIFVSGIDTDVGKTIATGVYAKTLQEQGFSVITQKMIQTSCEGIAADILVHRKIQGIDLLPEDKEGLTCPYVFPYPCSPHLAARLAHTEIDENKITNAVNQLRQKYDYVLLEGAGGLAVPYTETRTTLDYLKTQQYPLILVSSGKLGSINHTLLSLMACQQYQIPLEALVYNRYLDQDSLISQNTEIYLLNYLQQHFPKAKFIGLDKIDI

Secondary structure (DSSP, 8-state):
-PPEEEEEEESSTTSSHHHHHHHHHHHHHHTT--EEEEES-B-S--SS-HHHHHHHHHHT-PPPHHHHTTTT-S-B-SSSS-HHHHHHHTT----HHHHHHHHHHHHTT-SEEEEE-SSSTT-BSSSS-BHHHHHHHH---EEEEEESSTTHHHHHHHHHHHHHHTTPPEEEEEEEGGG---HHHHHHHHHHHHHHHHHH-TTSEEEEE-----/-PPEEEEEEESSTTSSHHHHHHHHHHHHHHTT--EEEEES-B-S--SS-HHHHHHHHHHT-PPPHHHHTTTT-S-B-SSSS-HHHHHHHTT----HHHHHHHHHHHHTT-SEEEEE-SSSTT-BSSSS-BHHHHHHHH---EEEEEESSTTHHHHHHHHHHHHHHTTPPEEEEEEEGGG---HHHHHHHHHHHHHHHHHH-TTSEEEEE-----